Protein AF-A0AAE3ZW79-F1 (afdb_monomer)

pLDDT: mean 84.66, std 15.85, range [23.28, 98.25]

Sequence (707 aa):
MTIGHAGRPALPAGPRRGSASALRWVADNLAVVGPDPGDAIVSIAGLLPTEPGVVTVVGQLAGPDDWAMITEVLPIAVPPGAAARLAVSGAGMSPPHGPPPAALLAQQLDADIYAPNGQLLLVPGGGMFALDGWRWFSPDGMVRQGGRRFPRPHWESEVDTIARHPVSGVRAYAVPAGLWLFSDAPGVPDPSLDDLVLAIPADPDRVTIVLGRPGTPAPGVEAVMSMLEALDPSMVIAPYGDAAAEVMRLATLIAEHWDSPVEVATGLPTLDGEFELVSVAVDPSGESWWTPPVSRLRVAPGVPPAPIGTVGLLADLRPTGTGSHRLNERWVVEATQFGLWVRPPYAGQHVADVRRRPWDPQRLTILVGLPGLPLPDDVLPMLHMLLNRLPPDVRGRVTFVPTELNHLLDTDTEDRPDVVLADQRSTTPRWWRRDDRLFAVLLTVDGPTGMVRTDAGDVAPGELGEIIATHRDPDPRPVLLIASAPVAPDVEQLLADQLQSTVIARRNDGWWASAPHRVGLEPRAAAMLPSGFPFTEEELAAALTPARPATRRQPGRAADHEPLLSLAPAQEAAVVAQRLREGRAGVPTVVVAAEPDWRHPFRLDGRPATALELARTIADHRPGWIADRETVWLEAGELTESSLRLLANYLGTPVGTRARAVPDAPPAAHATGWFAVPPRGADGQDLTGPYGREGYLDQERYDHGEP

Structure (mmCIF, N/CA/C/O backbone):
data_AF-A0AAE3ZW79-F1
#
_entry.id   AF-A0AAE3ZW79-F1
#
loop_
_atom_site.group_PDB
_atom_site.id
_atom_site.type_symbol
_atom_site.label_atom_id
_atom_site.label_alt_id
_atom_site.label_comp_id
_atom_site.label_asym_id
_atom_site.label_entity_id
_atom_site.label_seq_id
_atom_site.pdbx_PDB_ins_code
_atom_site.Cartn_x
_atom_site.Cartn_y
_atom_site.Cartn_z
_atom_site.occupancy
_atom_site.B_iso_or_equiv
_atom_site.auth_seq_id
_atom_site.auth_comp_id
_atom_site.auth_asym_id
_atom_site.auth_atom_id
_atom_site.pdbx_PDB_model_num
ATOM 1 N N . MET A 1 1 ? 10.814 9.552 12.991 1.00 30.75 1 MET A N 1
ATOM 2 C CA . MET A 1 1 ? 10.471 9.147 11.612 1.00 30.75 1 MET A CA 1
ATOM 3 C C . MET A 1 1 ? 9.398 10.099 11.135 1.00 30.75 1 MET A C 1
ATOM 5 O O . MET A 1 1 ? 8.322 10.120 11.712 1.00 30.75 1 MET A O 1
ATOM 9 N N . THR A 1 2 ? 9.754 10.984 10.214 1.00 23.28 2 THR A N 1
ATOM 10 C CA . THR A 1 2 ? 8.928 12.116 9.784 1.00 23.28 2 THR A CA 1
ATOM 11 C C . THR A 1 2 ? 7.919 11.632 8.747 1.00 23.28 2 THR A C 1
ATOM 13 O O . THR A 1 2 ? 8.313 11.082 7.723 1.00 23.28 2 THR A O 1
ATOM 16 N N . ILE A 1 3 ? 6.627 11.802 9.028 1.00 27.11 3 ILE A N 1
ATOM 17 C CA . ILE A 1 3 ? 5.529 11.485 8.109 1.00 27.11 3 ILE A CA 1
ATOM 18 C C . ILE A 1 3 ? 5.464 12.613 7.073 1.00 27.11 3 ILE A C 1
ATOM 20 O O . ILE A 1 3 ? 5.196 13.762 7.418 1.00 27.11 3 ILE A O 1
ATOM 24 N N . GLY A 1 4 ? 5.775 12.301 5.814 1.00 25.52 4 GLY A N 1
ATOM 25 C CA . GLY A 1 4 ? 5.698 13.242 4.700 1.00 25.52 4 GLY A CA 1
ATOM 26 C C . GLY A 1 4 ? 4.260 13.398 4.217 1.00 25.52 4 GLY A C 1
ATOM 27 O O . GLY A 1 4 ? 3.671 12.455 3.696 1.00 25.52 4 GLY A O 1
ATOM 28 N N . HIS A 1 5 ? 3.696 14.594 4.377 1.00 25.80 5 HIS A N 1
ATOM 29 C CA . HIS A 1 5 ? 2.490 14.997 3.663 1.00 25.80 5 HIS A CA 1
ATOM 30 C C . HIS A 1 5 ? 2.756 15.044 2.154 1.00 25.80 5 HIS A C 1
ATOM 32 O O . HIS A 1 5 ? 3.765 15.591 1.707 1.00 25.80 5 HIS A O 1
ATOM 38 N N . ALA A 1 6 ? 1.822 14.491 1.380 1.00 32.91 6 ALA A N 1
ATOM 39 C CA . ALA A 1 6 ? 1.776 14.607 -0.069 1.00 32.91 6 ALA A CA 1
ATOM 40 C C . ALA A 1 6 ? 1.638 16.087 -0.466 1.00 32.91 6 ALA A C 1
ATOM 42 O O . ALA A 1 6 ? 0.562 16.678 -0.381 1.00 32.91 6 ALA A O 1
ATOM 43 N N . GLY A 1 7 ? 2.757 16.699 -0.854 1.00 25.67 7 GLY A N 1
ATOM 44 C CA . GLY A 1 7 ? 2.801 18.050 -1.395 1.00 25.67 7 GLY A CA 1
ATOM 45 C C . GLY A 1 7 ? 2.405 18.065 -2.870 1.00 25.67 7 GLY A C 1
ATOM 46 O O . GLY A 1 7 ? 2.927 17.288 -3.668 1.00 25.67 7 GLY A O 1
ATOM 47 N N . ARG A 1 8 ? 1.516 18.997 -3.236 1.00 25.41 8 ARG A N 1
ATOM 48 C CA . ARG A 1 8 ? 1.382 19.508 -4.612 1.00 25.41 8 ARG A CA 1
ATOM 49 C C . ARG A 1 8 ? 2.781 19.820 -5.187 1.00 25.41 8 ARG A C 1
ATOM 51 O O . ARG A 1 8 ? 3.616 20.346 -4.447 1.00 25.41 8 ARG A O 1
ATOM 58 N N . PRO A 1 9 ? 3.041 19.574 -6.484 1.00 26.58 9 PRO A N 1
ATOM 59 C CA . PRO A 1 9 ? 4.312 19.934 -7.100 1.00 26.58 9 PRO A CA 1
ATOM 60 C C . PRO A 1 9 ? 4.509 21.453 -7.037 1.00 26.58 9 PRO A C 1
ATOM 62 O O . PRO A 1 9 ? 3.684 22.229 -7.521 1.00 26.58 9 PRO A O 1
ATOM 65 N N . ALA A 1 10 ? 5.604 21.874 -6.408 1.00 25.25 10 ALA A N 1
ATOM 66 C CA . ALA A 1 10 ? 6.028 23.263 -6.401 1.00 25.25 10 ALA A CA 1
ATOM 67 C C . ALA A 1 10 ? 6.394 23.693 -7.830 1.00 25.25 10 ALA A C 1
ATOM 69 O O . ALA A 1 10 ? 7.179 23.027 -8.506 1.00 25.25 10 ALA A O 1
ATOM 70 N N . LEU A 1 11 ? 5.845 24.824 -8.278 1.00 25.11 11 LEU A N 1
ATOM 71 C CA . LEU A 1 11 ? 6.313 25.512 -9.482 1.00 25.11 11 LEU A CA 1
ATOM 72 C C . LEU A 1 11 ? 7.828 25.779 -9.364 1.00 25.11 11 LEU A C 1
ATOM 74 O O . LEU A 1 11 ? 8.290 26.168 -8.286 1.00 25.11 11 LEU A O 1
ATOM 78 N N . PRO A 1 12 ? 8.615 25.591 -10.440 1.00 27.45 12 PRO A N 1
ATOM 79 C CA . PRO A 1 12 ? 10.066 25.677 -10.372 1.00 27.45 12 PRO A CA 1
ATOM 80 C C . PRO A 1 12 ? 10.510 27.097 -10.011 1.00 27.45 12 PRO A C 1
ATOM 82 O O . PRO A 1 12 ? 10.346 28.048 -10.778 1.00 27.45 12 PRO A O 1
ATOM 85 N N . ALA A 1 13 ? 11.111 27.230 -8.829 1.00 27.91 13 ALA A N 1
ATOM 86 C CA . ALA A 1 13 ? 11.907 28.391 -8.471 1.00 27.91 13 ALA A CA 1
ATOM 87 C C . ALA A 1 13 ? 13.121 28.470 -9.412 1.00 27.91 13 ALA A C 1
ATOM 89 O O . ALA A 1 13 ? 13.788 27.467 -9.665 1.00 27.91 13 ALA A O 1
ATOM 90 N N . GLY A 1 14 ? 13.390 29.666 -9.943 1.00 30.28 14 GLY A N 1
ATOM 91 C CA . GLY A 1 14 ? 14.456 29.901 -10.918 1.00 30.28 14 GLY A CA 1
ATOM 92 C C . GLY A 1 14 ? 15.840 29.405 -10.460 1.00 30.28 14 GLY A C 1
ATOM 93 O O . GLY A 1 14 ? 16.108 29.324 -9.256 1.00 30.28 14 GLY A O 1
ATOM 94 N N . PRO A 1 15 ? 16.740 29.090 -11.410 1.00 29.02 15 PRO A N 1
ATOM 95 C CA . PRO A 1 15 ? 17.991 28.399 -11.132 1.00 29.02 15 PRO A CA 1
ATOM 96 C C . PRO A 1 15 ? 18.884 29.236 -10.211 1.00 29.02 15 PRO A C 1
ATOM 98 O O . PRO A 1 15 ? 19.445 30.262 -10.605 1.00 29.02 15 PRO A O 1
ATOM 101 N N . ARG A 1 16 ? 19.047 28.777 -8.966 1.00 31.66 16 ARG A N 1
ATOM 102 C CA . ARG A 1 16 ? 20.131 29.230 -8.093 1.00 31.66 16 ARG A CA 1
ATOM 103 C C . ARG A 1 16 ? 21.425 28.597 -8.598 1.00 31.66 16 ARG A C 1
ATOM 105 O O . ARG A 1 16 ? 21.594 27.386 -8.530 1.00 31.66 16 ARG A O 1
ATOM 112 N N . ARG A 1 17 ? 22.333 29.433 -9.108 1.00 39.00 17 ARG A N 1
ATOM 113 C CA . ARG A 1 17 ? 23.712 29.065 -9.459 1.00 39.00 17 ARG A CA 1
ATOM 114 C C . ARG A 1 17 ? 24.443 28.571 -8.204 1.00 39.00 17 ARG A C 1
ATOM 116 O O . ARG A 1 17 ? 24.854 29.386 -7.382 1.00 39.00 17 ARG A O 1
ATOM 123 N N . GLY A 1 18 ? 24.571 27.255 -8.055 1.00 32.09 18 GLY A N 1
ATOM 124 C CA . GLY A 1 18 ? 25.399 26.590 -7.049 1.00 32.09 18 GLY A CA 1
ATOM 125 C C . GLY A 1 18 ? 26.567 25.863 -7.719 1.00 32.09 18 GLY A C 1
ATOM 126 O O . GLY A 1 18 ? 26.361 25.176 -8.708 1.00 32.09 18 GLY A O 1
ATOM 127 N N . SER A 1 19 ? 27.769 26.113 -7.194 1.00 36.66 19 SER A N 1
ATOM 128 C CA . SER A 1 19 ? 29.086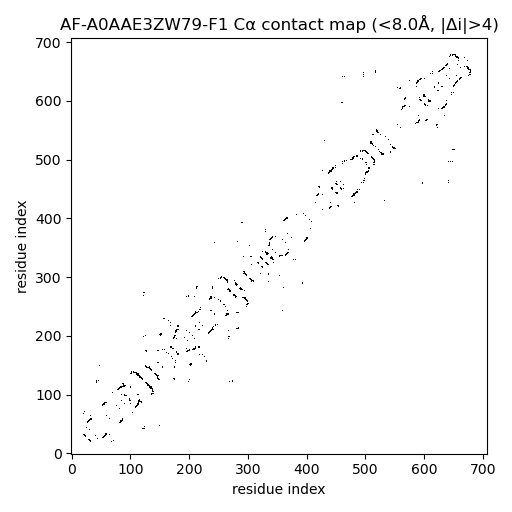 25.476 -7.401 1.00 36.66 19 SER A CA 1
ATOM 129 C C . SER A 1 19 ? 29.222 24.277 -8.361 1.00 36.66 19 SER A C 1
ATOM 131 O O . SER A 1 19 ? 28.568 23.255 -8.188 1.00 36.66 19 SER A O 1
ATOM 133 N N . ALA A 1 20 ? 30.193 24.414 -9.272 1.00 38.50 20 ALA A N 1
ATOM 134 C CA . ALA A 1 20 ? 30.673 23.471 -10.282 1.00 38.50 20 ALA A CA 1
ATOM 135 C C . ALA A 1 20 ? 30.742 21.990 -9.852 1.00 38.50 20 ALA A C 1
ATOM 137 O O . ALA A 1 20 ? 31.403 21.636 -8.873 1.00 38.50 20 ALA A O 1
ATOM 138 N N . SER A 1 21 ? 30.074 21.162 -10.659 1.00 50.69 21 SER A N 1
ATOM 139 C CA . SER A 1 21 ? 30.090 19.701 -10.733 1.00 50.69 21 SER A CA 1
ATOM 140 C C . SER A 1 21 ? 31.525 19.162 -10.727 1.00 50.69 21 SER A C 1
ATOM 142 O O . SER A 1 21 ? 32.328 19.669 -11.490 1.00 50.69 21 SER A O 1
ATOM 144 N N . ALA A 1 22 ? 31.859 18.155 -9.916 1.00 67.69 22 ALA A N 1
ATOM 145 C CA . ALA A 1 22 ? 33.061 17.321 -10.076 1.00 67.69 22 ALA A CA 1
ATOM 146 C C . ALA A 1 22 ? 32.620 15.900 -10.464 1.00 67.69 22 ALA A C 1
ATOM 148 O O . ALA A 1 22 ? 31.519 15.499 -10.082 1.00 67.69 22 ALA A O 1
ATOM 149 N N . LEU A 1 23 ? 33.454 15.122 -11.174 1.00 77.94 23 LEU A N 1
ATOM 150 C CA . LEU A 1 23 ? 33.191 13.686 -11.344 1.00 77.94 23 LEU A CA 1
ATOM 151 C C . LEU A 1 23 ? 33.146 13.014 -9.967 1.00 77.94 23 LEU A C 1
ATOM 153 O O . LEU A 1 23 ? 34.151 12.959 -9.254 1.00 77.94 23 LEU A O 1
ATOM 157 N N . ARG A 1 24 ? 31.976 12.495 -9.598 1.00 87.56 24 ARG A N 1
ATOM 158 C CA . ARG A 1 24 ? 31.771 11.755 -8.353 1.00 87.56 24 ARG A CA 1
ATOM 159 C C . ARG A 1 24 ? 31.920 10.270 -8.641 1.00 87.56 24 ARG A C 1
ATOM 161 O O . ARG A 1 24 ? 31.044 9.667 -9.251 1.00 87.56 24 ARG A O 1
ATOM 168 N N . TRP A 1 25 ? 33.028 9.684 -8.205 1.00 87.75 25 TRP A N 1
ATOM 169 C CA . TRP A 1 25 ? 33.248 8.243 -8.304 1.00 87.75 25 TRP A CA 1
ATOM 170 C C . TRP A 1 25 ? 32.306 7.495 -7.358 1.00 87.75 25 TRP A C 1
ATOM 172 O O . TRP A 1 25 ? 32.259 7.788 -6.163 1.00 87.75 25 TRP A O 1
ATOM 182 N N . VAL A 1 26 ? 31.547 6.550 -7.911 1.00 89.12 26 VAL A N 1
ATOM 183 C CA . VAL A 1 26 ? 30.624 5.667 -7.178 1.00 89.12 26 VAL A CA 1
ATOM 184 C C . VAL A 1 26 ? 31.230 4.265 -7.029 1.00 89.12 26 VAL A C 1
ATOM 186 O O . VAL A 1 26 ? 30.964 3.584 -6.044 1.00 89.12 26 VAL A O 1
ATOM 189 N N . ALA A 1 27 ? 32.098 3.863 -7.964 1.00 86.44 27 ALA A N 1
ATOM 190 C CA . ALA A 1 27 ? 32.933 2.662 -7.896 1.00 86.44 27 ALA A CA 1
ATOM 191 C C . ALA A 1 27 ? 34.258 2.883 -8.652 1.00 86.44 27 ALA A C 1
ATOM 193 O O . ALA A 1 27 ? 34.422 3.911 -9.306 1.00 86.44 27 ALA A O 1
ATOM 194 N N . ASP A 1 28 ? 35.178 1.912 -8.616 1.00 84.44 28 ASP A N 1
ATOM 195 C CA . ASP A 1 28 ? 36.521 2.009 -9.225 1.00 84.44 28 ASP A CA 1
ATOM 196 C C . ASP A 1 28 ? 36.513 2.355 -10.726 1.00 84.44 28 ASP A C 1
ATOM 198 O O . ASP A 1 28 ? 37.458 2.949 -11.240 1.00 84.44 28 ASP A O 1
ATOM 202 N N . ASN A 1 29 ? 35.446 1.996 -11.440 1.00 88.44 29 ASN A N 1
ATOM 203 C CA . ASN A 1 29 ? 35.271 2.245 -12.869 1.00 88.44 29 ASN A CA 1
ATOM 204 C C . ASN A 1 29 ? 33.915 2.887 -13.203 1.00 88.44 29 ASN A C 1
ATOM 206 O O . ASN A 1 29 ? 33.447 2.769 -14.334 1.00 88.44 29 ASN A O 1
ATOM 210 N N . LEU A 1 30 ? 33.276 3.558 -12.240 1.00 90.06 30 LEU A N 1
ATOM 211 C CA . LEU A 1 30 ? 31.986 4.221 -12.432 1.00 90.06 30 LEU A CA 1
ATOM 212 C C . LEU A 1 30 ? 31.982 5.611 -11.794 1.00 90.06 30 LEU A C 1
ATOM 214 O O . LEU A 1 30 ? 32.157 5.746 -10.581 1.00 90.06 30 LEU A O 1
ATOM 218 N N . ALA A 1 31 ? 31.710 6.632 -12.602 1.00 90.44 31 ALA A N 1
ATOM 219 C CA . ALA A 1 31 ? 31.607 8.017 -12.159 1.00 90.44 31 ALA A CA 1
ATOM 220 C C . ALA A 1 31 ? 30.290 8.666 -12.595 1.00 90.44 31 ALA A C 1
ATOM 222 O O . ALA A 1 31 ? 29.743 8.350 -13.652 1.00 90.44 31 ALA A O 1
ATOM 223 N N . VAL A 1 32 ? 29.814 9.614 -11.788 1.00 89.50 32 VAL A N 1
ATOM 224 C CA . VAL A 1 32 ? 28.646 10.450 -12.077 1.00 89.50 32 VAL A CA 1
ATOM 225 C C . VAL A 1 32 ? 29.079 11.880 -12.404 1.00 89.50 32 VAL A C 1
ATOM 227 O O . VAL A 1 32 ? 29.981 12.418 -11.756 1.00 89.50 32 VAL A O 1
ATOM 230 N N . VAL A 1 33 ? 28.443 12.491 -13.408 1.00 87.38 33 VAL A N 1
ATOM 231 C CA . VAL A 1 33 ? 28.701 13.865 -13.874 1.00 87.38 33 VAL A CA 1
ATOM 232 C C . VAL A 1 33 ? 27.421 14.708 -13.924 1.00 87.38 33 VAL A C 1
ATOM 234 O O . VAL A 1 33 ? 26.356 14.214 -14.288 1.00 87.38 33 VAL A O 1
ATOM 237 N N . GLY A 1 34 ? 27.548 16.002 -13.616 1.00 83.81 34 GLY A N 1
ATOM 238 C CA . GLY A 1 34 ? 26.457 16.976 -13.711 1.00 83.81 34 GLY A CA 1
ATOM 239 C C . GLY A 1 34 ? 25.566 17.062 -12.464 1.00 83.81 34 GLY A C 1
ATOM 240 O O . GLY A 1 34 ? 25.913 16.509 -11.417 1.00 83.81 34 GLY A O 1
ATOM 241 N N . PRO A 1 35 ? 24.445 17.807 -12.534 1.00 80.69 35 PRO A N 1
ATOM 242 C CA . PRO A 1 35 ? 23.533 17.965 -11.410 1.00 80.69 35 PRO A CA 1
ATOM 243 C C . PRO A 1 35 ? 22.841 16.644 -11.066 1.00 80.69 35 PRO A C 1
ATOM 245 O O . PRO A 1 35 ? 22.263 15.992 -11.931 1.00 80.69 35 PRO A O 1
ATOM 248 N N . ASP A 1 36 ? 22.846 16.306 -9.779 1.00 81.06 36 ASP A N 1
ATOM 249 C CA . ASP A 1 36 ? 22.151 15.140 -9.232 1.00 81.06 36 ASP A CA 1
ATOM 250 C C . ASP A 1 36 ? 21.280 15.557 -8.032 1.00 81.06 36 ASP A C 1
ATOM 252 O O . ASP A 1 36 ? 21.677 15.402 -6.872 1.00 81.06 36 ASP A O 1
ATOM 256 N N . PRO A 1 37 ? 20.126 16.209 -8.276 1.00 74.94 37 PRO A N 1
ATOM 257 C CA . PRO A 1 37 ? 19.263 16.661 -7.196 1.00 74.94 37 PRO A CA 1
ATOM 258 C C . PRO A 1 37 ? 18.730 15.455 -6.413 1.00 74.94 37 PRO A C 1
ATOM 260 O O . PRO A 1 37 ? 17.939 14.669 -6.925 1.00 74.94 37 PRO A O 1
ATOM 263 N N . GLY A 1 38 ? 19.144 15.340 -5.150 1.00 76.56 38 GLY A N 1
ATOM 264 C CA . GLY A 1 38 ? 18.696 14.268 -4.258 1.00 76.56 38 GLY A CA 1
ATOM 265 C C . GLY A 1 38 ? 19.421 12.929 -4.431 1.00 76.56 38 GLY A C 1
ATOM 266 O O . GLY A 1 38 ? 18.872 11.921 -3.999 1.00 76.56 38 GLY A O 1
ATOM 267 N N . ASP A 1 39 ? 20.623 12.906 -5.025 1.00 83.25 39 ASP A N 1
ATOM 268 C CA . ASP A 1 39 ? 21.445 11.693 -5.219 1.00 83.25 39 ASP A CA 1
ATOM 269 C C . ASP A 1 39 ? 20.737 10.575 -6.034 1.00 83.25 39 ASP A C 1
ATOM 271 O O . ASP A 1 39 ? 21.034 9.384 -5.888 1.00 83.25 39 ASP A O 1
ATOM 275 N N . ALA A 1 40 ? 19.788 10.933 -6.906 1.00 82.25 40 ALA A N 1
ATOM 276 C CA . ALA A 1 40 ? 18.999 9.991 -7.700 1.00 82.25 40 ALA A CA 1
ATOM 277 C C . ALA A 1 40 ? 19.842 9.268 -8.766 1.00 82.25 40 ALA A C 1
ATOM 279 O O . ALA A 1 40 ? 19.752 8.046 -8.913 1.00 82.25 40 ALA A O 1
ATOM 280 N N . ILE A 1 41 ? 20.696 10.003 -9.487 1.00 85.69 41 ILE A N 1
ATOM 281 C CA . ILE A 1 41 ? 21.592 9.448 -10.509 1.00 85.69 41 ILE A CA 1
ATOM 282 C C . ILE A 1 41 ? 22.647 8.570 -9.843 1.00 85.69 41 ILE A C 1
ATOM 284 O O . ILE A 1 41 ? 22.886 7.463 -10.314 1.00 85.69 41 ILE A O 1
ATOM 288 N N . VAL A 1 42 ? 23.242 9.013 -8.731 1.00 88.62 42 VAL A N 1
ATOM 289 C CA . VAL A 1 42 ? 24.197 8.213 -7.947 1.00 88.62 42 VAL A CA 1
ATOM 290 C C . VAL A 1 42 ? 23.566 6.913 -7.452 1.00 88.62 42 VAL A C 1
ATOM 292 O O . VAL A 1 42 ? 24.199 5.862 -7.557 1.00 88.62 42 VAL A O 1
ATOM 295 N N . SER A 1 43 ? 22.322 6.960 -6.970 1.00 86.12 43 SER A N 1
ATOM 296 C CA . SER A 1 43 ? 21.610 5.773 -6.483 1.00 86.12 43 SER A CA 1
ATOM 297 C C . SER A 1 43 ? 21.385 4.746 -7.594 1.00 86.12 43 SER A C 1
ATOM 299 O O . SER A 1 43 ? 21.686 3.569 -7.408 1.00 86.12 43 SER A O 1
ATOM 301 N N . ILE A 1 44 ? 20.928 5.179 -8.776 1.00 84.25 44 ILE A N 1
ATOM 302 C CA . ILE A 1 44 ? 20.738 4.273 -9.921 1.00 84.25 44 ILE A CA 1
ATOM 303 C C . ILE A 1 44 ? 22.084 3.794 -10.475 1.00 84.25 44 ILE A C 1
ATOM 305 O O . ILE A 1 44 ? 22.228 2.618 -10.806 1.00 84.25 44 ILE A O 1
ATOM 309 N N . ALA A 1 45 ? 23.086 4.674 -10.548 1.00 88.94 45 ALA A N 1
ATOM 310 C CA . ALA A 1 45 ? 24.419 4.328 -11.023 1.00 88.94 45 ALA A CA 1
ATOM 311 C C . ALA A 1 45 ? 25.037 3.213 -10.167 1.00 88.94 45 ALA A C 1
ATOM 313 O O . ALA A 1 45 ? 25.594 2.271 -10.721 1.00 88.94 45 ALA A O 1
ATOM 314 N N . GLY A 1 46 ? 24.867 3.251 -8.842 1.00 88.12 46 GLY A N 1
ATOM 315 C CA . GLY A 1 46 ? 25.342 2.199 -7.937 1.00 88.12 46 GLY A CA 1
ATOM 316 C C . GLY A 1 46 ? 24.763 0.801 -8.205 1.00 88.12 46 GLY A C 1
ATOM 317 O O . GLY A 1 46 ? 25.347 -0.183 -7.759 1.00 88.12 46 GLY A O 1
ATOM 318 N N . LEU A 1 47 ? 23.654 0.701 -8.946 1.00 89.06 47 LEU A N 1
ATOM 319 C CA . LEU A 1 47 ? 23.043 -0.565 -9.364 1.00 89.06 47 LEU A CA 1
ATOM 320 C C . LEU A 1 47 ? 23.516 -1.035 -10.747 1.00 89.06 47 LEU A C 1
ATOM 322 O O . LEU A 1 47 ? 23.215 -2.162 -11.140 1.00 89.06 47 LEU A O 1
ATOM 326 N N . LEU A 1 48 ? 24.227 -0.194 -11.507 1.00 90.81 48 LEU A N 1
ATOM 327 C CA . LEU A 1 48 ? 24.709 -0.561 -12.834 1.00 90.81 48 LEU A CA 1
ATOM 328 C C . LEU A 1 48 ? 25.795 -1.641 -12.732 1.00 90.81 48 LEU A C 1
ATOM 330 O O . LEU A 1 48 ? 26.718 -1.526 -11.919 1.00 90.81 48 LEU A O 1
ATOM 334 N N . PRO A 1 49 ? 25.758 -2.661 -13.602 1.00 87.62 49 PRO A N 1
ATOM 335 C CA . PRO A 1 49 ? 26.819 -3.648 -13.655 1.00 87.62 49 PRO A CA 1
ATOM 336 C C . PRO A 1 49 ? 28.115 -3.008 -14.153 1.00 87.62 49 PRO A C 1
ATOM 338 O O . PRO A 1 49 ? 28.136 -2.284 -15.153 1.00 87.62 49 PRO A O 1
ATOM 341 N N . THR A 1 50 ? 29.212 -3.306 -13.462 1.00 85.00 50 THR A N 1
ATOM 342 C CA . THR A 1 50 ? 30.549 -2.858 -13.842 1.00 85.00 50 THR A CA 1
ATOM 343 C C . THR A 1 50 ? 31.208 -3.880 -14.763 1.00 85.00 50 THR A C 1
ATOM 345 O O . THR A 1 50 ? 31.199 -5.085 -14.514 1.00 85.00 50 THR A O 1
ATOM 348 N N . GLU A 1 51 ? 31.802 -3.397 -15.853 1.00 86.56 51 GLU A N 1
ATOM 349 C CA . GLU A 1 51 ? 32.554 -4.233 -16.789 1.00 86.56 51 GLU A CA 1
ATOM 350 C C . GLU A 1 51 ? 34.059 -4.049 -16.562 1.00 86.56 51 GLU A C 1
ATOM 352 O O . GLU A 1 51 ? 34.546 -2.912 -16.584 1.00 86.56 51 GLU A O 1
ATOM 357 N N . PRO A 1 52 ? 34.828 -5.136 -16.363 1.00 83.56 52 PRO A N 1
ATOM 358 C CA . PRO A 1 52 ? 36.275 -5.040 -16.226 1.00 83.56 52 PRO A CA 1
ATOM 359 C C . PRO A 1 52 ? 36.910 -4.338 -17.432 1.00 83.56 52 PRO A C 1
ATOM 361 O O . PRO A 1 52 ? 36.674 -4.718 -18.577 1.00 83.56 52 PRO A O 1
ATOM 364 N N . GLY A 1 53 ? 37.736 -3.322 -17.173 1.00 85.75 53 GLY A N 1
ATOM 365 C CA . GLY A 1 53 ? 38.430 -2.566 -18.222 1.00 85.75 53 GLY A CA 1
ATOM 366 C C . GLY A 1 53 ? 37.577 -1.521 -18.950 1.00 85.75 53 GLY A C 1
ATOM 367 O O . GLY A 1 53 ? 38.087 -0.883 -19.870 1.00 85.75 53 GLY A O 1
ATOM 368 N N . VAL A 1 54 ? 36.320 -1.315 -18.535 1.00 91.56 54 VAL A N 1
ATOM 369 C CA . VAL A 1 54 ? 35.452 -0.253 -19.062 1.00 91.56 54 VAL A CA 1
ATOM 370 C C . VAL A 1 54 ? 35.157 0.765 -17.969 1.00 91.56 54 VAL A C 1
ATOM 372 O O . VAL A 1 54 ? 34.578 0.421 -16.939 1.00 91.56 54 VAL A O 1
ATOM 375 N N . VAL A 1 55 ? 35.512 2.028 -18.204 1.00 91.44 55 VAL A N 1
ATOM 376 C CA . VAL A 1 55 ? 35.114 3.143 -17.329 1.00 91.44 55 VAL A CA 1
ATOM 377 C C . VAL A 1 55 ? 33.754 3.660 -17.774 1.00 91.44 55 VAL A C 1
ATOM 379 O O . VAL A 1 55 ? 33.587 4.078 -18.916 1.00 91.44 55 VAL A O 1
ATOM 382 N N . THR A 1 56 ? 32.771 3.649 -16.885 1.00 93.31 56 THR A N 1
ATOM 383 C CA . THR A 1 56 ? 31.419 4.136 -17.165 1.00 93.31 56 THR A CA 1
ATOM 384 C C . THR A 1 56 ? 31.224 5.514 -16.535 1.00 93.31 56 THR A C 1
ATOM 386 O O . THR A 1 56 ? 31.487 5.714 -15.353 1.00 93.31 56 THR A O 1
ATOM 389 N N . VAL A 1 57 ? 30.766 6.477 -17.329 1.00 91.38 57 VAL A N 1
ATOM 390 C CA . VAL A 1 57 ? 30.426 7.833 -16.885 1.00 91.38 57 VAL A CA 1
ATOM 391 C C . VAL A 1 57 ? 28.947 8.058 -17.144 1.00 91.38 57 VAL A C 1
ATOM 393 O O . VAL A 1 57 ? 28.527 8.036 -18.299 1.00 91.38 57 VAL A O 1
ATOM 396 N N . VAL A 1 58 ? 28.170 8.272 -16.087 1.00 90.75 58 VAL A N 1
ATOM 397 C CA . VAL A 1 58 ? 26.712 8.455 -16.140 1.00 90.75 58 VAL A CA 1
ATOM 398 C C . VAL A 1 58 ? 26.366 9.877 -15.738 1.00 90.75 58 VAL A C 1
ATOM 400 O O . VAL A 1 58 ? 26.912 10.393 -14.769 1.00 90.75 58 VAL A O 1
ATOM 403 N N . GLY A 1 59 ? 25.439 10.525 -16.435 1.00 86.19 59 GLY A N 1
ATOM 404 C CA . GLY A 1 59 ? 24.970 11.820 -15.962 1.00 86.19 59 GLY A CA 1
ATOM 405 C C . GLY A 1 59 ? 24.168 12.630 -16.956 1.00 86.19 59 GLY A C 1
ATOM 406 O O . GLY A 1 59 ? 23.949 12.235 -18.104 1.00 86.19 59 GLY A O 1
ATOM 407 N N . GLN A 1 60 ? 23.760 13.806 -16.494 1.00 81.38 60 GLN A N 1
ATOM 408 C CA . GLN A 1 60 ? 23.089 14.812 -17.300 1.00 81.38 60 GLN A CA 1
ATOM 409 C C . GLN A 1 60 ? 24.005 16.022 -17.432 1.00 81.38 60 GLN A C 1
ATOM 411 O O . GLN A 1 60 ? 24.459 16.566 -16.435 1.00 81.38 60 GLN A O 1
ATOM 416 N N . LEU A 1 61 ? 24.272 16.471 -18.655 1.00 80.81 61 LEU A N 1
ATOM 417 C CA . LEU A 1 61 ? 25.076 17.675 -18.863 1.00 80.81 61 LEU A CA 1
ATOM 418 C C . LEU A 1 61 ? 24.154 18.887 -18.935 1.00 80.81 61 LEU A C 1
ATOM 420 O O . LEU A 1 61 ? 23.212 18.913 -19.729 1.00 80.81 61 LEU A O 1
ATOM 424 N N . ALA A 1 62 ? 24.423 19.884 -18.100 1.00 69.94 62 ALA A N 1
ATOM 425 C CA . ALA A 1 62 ? 23.688 21.138 -18.031 1.00 69.94 62 ALA A CA 1
ATOM 426 C C . ALA A 1 62 ? 24.283 22.213 -18.958 1.00 69.94 62 ALA A C 1
ATOM 428 O O . ALA A 1 62 ? 23.600 23.185 -19.285 1.00 69.94 62 ALA A O 1
ATOM 429 N N . GLY A 1 63 ? 25.534 22.054 -19.407 1.00 75.06 63 GLY A N 1
ATOM 430 C CA . GLY A 1 63 ? 26.178 23.017 -20.298 1.00 75.06 63 GLY A CA 1
ATOM 431 C C . GLY A 1 63 ? 27.566 22.614 -20.815 1.00 75.06 63 GLY A C 1
ATOM 432 O O . GLY A 1 63 ? 28.035 21.504 -20.567 1.00 75.06 63 GLY A O 1
ATOM 433 N N . PRO A 1 64 ? 28.240 23.517 -21.554 1.00 74.94 64 PRO A N 1
ATOM 434 C CA . PRO A 1 64 ? 29.570 23.273 -22.121 1.00 74.94 64 PRO A CA 1
ATOM 435 C C . PRO A 1 64 ? 30.658 23.057 -21.060 1.00 74.94 64 PRO A C 1
ATOM 437 O O . PRO A 1 64 ? 31.628 22.355 -21.333 1.00 74.94 64 PRO A O 1
ATOM 440 N N . ASP A 1 65 ? 30.485 23.602 -19.854 1.00 76.81 65 ASP A N 1
ATOM 441 C CA . ASP A 1 65 ? 31.427 23.419 -18.745 1.00 76.81 65 ASP A CA 1
ATOM 442 C C . ASP A 1 65 ? 31.479 21.953 -18.275 1.00 76.81 65 ASP A C 1
ATOM 444 O O . ASP A 1 65 ? 32.561 21.431 -18.009 1.00 76.81 65 ASP A O 1
ATOM 448 N N . ASP A 1 66 ? 30.339 21.247 -18.259 1.00 77.75 66 ASP A N 1
ATOM 449 C CA . ASP A 1 66 ? 30.307 19.820 -17.905 1.00 77.75 66 ASP A CA 1
ATOM 450 C C . ASP A 1 66 ? 31.014 18.967 -18.976 1.00 77.75 66 ASP A C 1
ATOM 452 O O . ASP A 1 66 ? 31.705 17.997 -18.662 1.00 77.75 66 ASP A O 1
ATOM 456 N N . TRP A 1 67 ? 30.898 19.356 -20.252 1.00 81.88 67 TRP A N 1
ATOM 457 C CA . TRP A 1 67 ? 31.637 18.724 -21.350 1.00 81.88 67 TRP A CA 1
ATOM 458 C C . TRP A 1 67 ? 33.143 18.954 -21.243 1.00 81.88 67 TRP A C 1
ATOM 460 O O . TRP A 1 67 ? 33.911 18.005 -21.404 1.00 81.88 67 TRP A O 1
ATOM 470 N N . ALA A 1 68 ? 33.563 20.189 -20.951 1.00 80.81 68 ALA A N 1
ATOM 471 C CA . ALA A 1 68 ? 34.967 20.520 -20.729 1.00 80.81 68 ALA A CA 1
ATOM 472 C C . ALA A 1 68 ? 35.552 19.675 -19.587 1.00 80.81 68 ALA A C 1
ATOM 474 O O . ALA A 1 68 ? 36.642 19.116 -19.716 1.00 80.81 68 ALA A O 1
ATOM 475 N N . MET A 1 69 ? 34.782 19.479 -18.516 1.00 77.94 69 MET A N 1
ATOM 476 C CA . MET A 1 69 ? 35.191 18.624 -17.410 1.00 77.94 69 MET A CA 1
ATOM 477 C C . MET A 1 69 ? 35.352 17.157 -17.816 1.00 77.94 69 MET A C 1
ATOM 479 O O . MET A 1 69 ? 36.353 16.539 -17.456 1.00 77.94 69 MET A O 1
ATOM 483 N N . ILE A 1 70 ? 34.413 16.587 -18.578 1.00 83.56 70 ILE A N 1
ATOM 484 C CA . ILE A 1 70 ? 34.571 15.218 -19.096 1.00 83.56 70 ILE A CA 1
ATOM 485 C C . ILE A 1 70 ? 35.861 15.120 -19.913 1.00 83.56 70 ILE A C 1
ATOM 487 O O . ILE A 1 70 ? 36.649 14.203 -19.699 1.00 83.56 70 ILE A O 1
ATOM 491 N N . THR A 1 71 ? 36.118 16.079 -20.806 1.00 83.88 71 THR A N 1
ATOM 492 C CA . THR A 1 71 ? 37.330 16.074 -21.640 1.00 83.88 71 THR A CA 1
ATOM 493 C C . THR A 1 71 ? 38.628 16.254 -20.848 1.00 83.88 71 THR A C 1
ATOM 495 O O . THR A 1 71 ? 39.670 15.789 -21.303 1.00 83.88 71 THR A O 1
ATOM 498 N N . GLU A 1 72 ? 38.582 16.906 -19.683 1.00 82.81 72 GLU A N 1
ATOM 499 C CA . GLU A 1 72 ? 39.746 17.132 -18.819 1.00 82.81 72 GLU A CA 1
ATOM 500 C C . GLU A 1 72 ? 40.031 15.936 -17.902 1.00 82.81 72 GLU A C 1
ATOM 502 O O . GLU A 1 72 ? 41.182 15.526 -17.758 1.00 82.81 72 GLU A O 1
ATOM 507 N N . VAL A 1 73 ? 38.993 15.356 -17.291 1.00 80.75 73 VAL A N 1
ATOM 508 C CA . VAL A 1 73 ? 39.158 14.353 -16.228 1.00 80.75 73 VAL A CA 1
ATOM 509 C C . VAL A 1 73 ? 39.139 12.921 -16.763 1.00 80.75 73 VAL A C 1
ATOM 511 O O . VAL A 1 73 ? 39.860 12.068 -16.246 1.00 80.75 73 VAL A O 1
ATOM 514 N N . LEU A 1 74 ? 38.371 12.632 -17.819 1.00 82.06 74 LEU A N 1
ATOM 515 C CA . LEU A 1 74 ? 38.284 11.280 -18.383 1.00 82.06 74 LEU A CA 1
ATOM 516 C C . LEU A 1 74 ? 39.642 10.701 -18.847 1.00 82.06 74 LEU A C 1
ATOM 518 O O . LEU A 1 74 ? 39.869 9.520 -18.580 1.00 82.06 74 LEU A O 1
ATOM 522 N N . PRO A 1 75 ? 40.585 11.482 -19.425 1.00 83.94 75 PRO A N 1
ATOM 523 C CA . PRO A 1 75 ? 41.932 10.996 -19.752 1.00 83.94 75 PRO A CA 1
ATOM 524 C C . PRO A 1 75 ? 42.747 10.476 -18.563 1.00 83.94 75 PRO A C 1
ATOM 526 O O . PRO A 1 75 ? 43.684 9.706 -18.754 1.00 83.94 75 PRO A O 1
ATOM 529 N N . ILE A 1 76 ? 42.422 10.895 -17.336 1.00 81.31 76 ILE A N 1
ATOM 530 C CA . ILE A 1 76 ? 43.106 10.428 -16.121 1.00 81.31 76 ILE A CA 1
ATOM 531 C C . ILE A 1 76 ? 42.631 9.017 -15.754 1.00 81.31 76 ILE A C 1
ATOM 533 O O . ILE A 1 76 ? 43.400 8.220 -15.221 1.00 81.31 76 ILE A O 1
ATOM 537 N N . ALA A 1 77 ? 41.364 8.711 -16.037 1.00 79.44 77 ALA A N 1
ATOM 538 C CA . ALA A 1 77 ? 40.725 7.466 -15.634 1.00 79.44 77 ALA A CA 1
ATOM 539 C C . ALA A 1 77 ? 40.703 6.390 -16.726 1.00 79.44 77 ALA A C 1
ATOM 541 O O . ALA A 1 77 ? 40.645 5.205 -16.406 1.00 79.44 77 ALA A O 1
ATOM 542 N N . VAL A 1 78 ? 40.743 6.784 -18.001 1.00 84.62 78 VAL A N 1
ATOM 543 C CA . VAL A 1 78 ? 40.695 5.873 -19.153 1.00 84.62 78 VAL A CA 1
ATOM 544 C C . VAL A 1 78 ? 42.088 5.795 -19.779 1.00 84.62 78 VAL A C 1
ATOM 546 O O . VAL A 1 78 ? 42.473 6.719 -20.497 1.00 84.62 78 VAL A O 1
ATOM 549 N N . PRO A 1 79 ? 42.873 4.734 -19.517 1.00 80.25 79 PRO A N 1
ATOM 550 C CA . PRO A 1 79 ? 44.181 4.589 -20.144 1.00 80.25 79 PRO A CA 1
ATOM 551 C C . PRO A 1 79 ? 44.048 4.355 -21.664 1.00 80.25 79 PRO A C 1
ATOM 553 O O . PRO A 1 79 ? 43.052 3.772 -22.101 1.00 80.25 79 PRO A O 1
ATOM 556 N N . PRO A 1 80 ? 45.051 4.747 -22.475 1.00 82.19 80 PRO A N 1
ATOM 557 C CA . PRO A 1 80 ? 45.061 4.466 -23.912 1.00 82.19 80 PRO A CA 1
ATOM 558 C C . PRO A 1 80 ? 44.878 2.973 -24.213 1.00 82.19 80 PRO A C 1
ATOM 560 O O . PRO A 1 80 ? 45.467 2.120 -23.542 1.00 82.19 80 PRO A O 1
ATOM 563 N N . GLY A 1 81 ? 44.061 2.653 -25.218 1.00 80.12 81 GLY A N 1
ATOM 564 C CA . GLY A 1 81 ? 43.692 1.285 -25.591 1.00 80.12 81 GLY A CA 1
ATOM 565 C C . GLY A 1 81 ? 42.626 0.626 -24.705 1.00 80.12 81 GLY A C 1
ATOM 566 O O . GLY A 1 81 ? 42.319 -0.548 -24.914 1.00 80.12 81 GLY A O 1
ATOM 567 N N . ALA A 1 82 ? 42.066 1.341 -23.722 1.00 87.38 82 ALA A N 1
ATOM 568 C CA . ALA A 1 82 ? 40.909 0.886 -22.951 1.00 87.38 82 ALA A CA 1
ATOM 569 C C . ALA A 1 82 ? 39.578 1.265 -23.625 1.00 87.38 82 ALA A C 1
ATOM 571 O O . ALA A 1 82 ? 39.542 1.807 -24.732 1.00 87.38 82 ALA A O 1
ATOM 572 N N . ALA A 1 83 ? 38.472 0.980 -22.938 1.00 92.25 83 ALA A N 1
ATOM 573 C CA . ALA A 1 83 ? 37.137 1.379 -23.354 1.00 92.25 83 ALA A CA 1
ATOM 574 C C . ALA A 1 83 ? 36.468 2.259 -22.292 1.00 92.25 83 ALA A C 1
ATOM 576 O O . ALA A 1 83 ? 36.690 2.099 -21.088 1.00 92.25 83 ALA A O 1
ATOM 577 N N . ALA A 1 84 ? 35.596 3.162 -22.728 1.00 93.44 84 ALA A N 1
ATOM 578 C CA . ALA A 1 84 ? 34.735 3.919 -21.838 1.00 93.44 84 ALA A CA 1
ATOM 579 C C . ALA A 1 84 ? 33.296 3.979 -22.347 1.00 93.44 84 ALA A C 1
ATOM 581 O O . ALA A 1 84 ? 33.026 4.079 -23.544 1.00 93.44 84 ALA A O 1
ATOM 582 N N . ARG A 1 85 ? 32.349 3.935 -21.414 1.00 94.75 85 ARG A N 1
ATOM 583 C CA . ARG A 1 85 ? 30.922 4.095 -21.673 1.00 94.75 85 ARG A CA 1
ATOM 584 C C . ARG A 1 85 ? 30.483 5.463 -21.192 1.00 94.75 85 ARG A C 1
ATOM 586 O O . ARG A 1 85 ? 30.352 5.699 -19.997 1.00 94.75 85 ARG A O 1
ATOM 593 N N . LEU A 1 86 ? 30.240 6.355 -22.138 1.00 94.31 86 LEU A N 1
ATOM 594 C CA . LEU A 1 86 ? 29.727 7.689 -21.889 1.00 94.31 86 LEU A CA 1
ATOM 595 C C . LEU A 1 86 ? 28.195 7.655 -21.929 1.00 94.31 86 LEU A C 1
ATOM 597 O O . LEU A 1 86 ? 27.567 7.913 -22.956 1.00 94.31 86 LEU A O 1
ATOM 601 N N . ALA A 1 87 ? 27.598 7.295 -20.798 1.00 94.19 87 ALA A N 1
ATOM 602 C CA . ALA A 1 87 ? 26.163 7.222 -20.561 1.00 94.19 87 ALA A CA 1
ATOM 603 C C . ALA A 1 87 ? 25.575 8.622 -20.300 1.00 94.19 87 ALA A C 1
ATOM 605 O O . ALA A 1 87 ? 25.098 8.946 -19.213 1.00 94.19 87 ALA A O 1
ATOM 606 N N . VAL A 1 88 ? 25.625 9.453 -21.341 1.00 91.94 88 VAL A N 1
ATOM 607 C CA . VAL A 1 88 ? 25.130 10.831 -21.361 1.00 91.94 88 VAL A CA 1
ATOM 608 C C . VAL A 1 88 ? 24.271 11.030 -22.606 1.00 91.94 88 VAL A C 1
ATOM 610 O O . VAL A 1 88 ? 24.745 10.789 -23.718 1.00 91.94 88 VAL A O 1
ATOM 613 N N . SER A 1 89 ? 23.030 11.501 -22.440 1.00 91.50 89 SER A N 1
ATOM 614 C CA . SER A 1 89 ? 22.102 11.750 -23.554 1.00 91.50 89 SER A CA 1
ATOM 615 C C . SER A 1 89 ? 22.743 12.575 -24.674 1.00 91.50 89 SER A C 1
ATOM 617 O O . SER A 1 89 ? 23.332 13.629 -24.442 1.00 91.50 89 SER A O 1
ATOM 619 N N . GLY A 1 90 ? 22.621 12.091 -25.909 1.00 89.25 90 GLY A N 1
ATOM 620 C CA . GLY A 1 90 ? 23.105 12.759 -27.115 1.00 89.25 90 GLY A CA 1
ATOM 621 C C . GLY A 1 90 ? 24.610 12.654 -27.374 1.00 89.25 90 GLY A C 1
ATOM 622 O O . GLY A 1 90 ? 25.056 13.124 -28.418 1.00 89.25 90 GLY A O 1
ATOM 623 N N . ALA A 1 91 ? 25.406 12.019 -26.508 1.00 92.75 91 ALA A N 1
ATOM 624 C CA . ALA A 1 91 ? 26.863 11.960 -26.672 1.00 92.75 91 ALA A CA 1
ATOM 625 C C . ALA A 1 91 ? 27.325 11.272 -27.978 1.00 92.75 91 ALA A C 1
ATOM 627 O O . ALA A 1 91 ? 28.385 11.603 -28.513 1.00 92.75 91 ALA A O 1
ATOM 628 N N . GLY A 1 92 ? 26.526 10.344 -28.516 1.00 93.12 92 GLY A N 1
ATOM 629 C CA . GLY A 1 92 ? 26.744 9.688 -29.809 1.00 93.12 92 GLY A CA 1
ATOM 630 C C . GLY A 1 92 ? 25.967 10.306 -30.982 1.00 93.12 92 GLY A C 1
ATOM 631 O O . GLY A 1 92 ? 26.045 9.792 -32.105 1.00 93.12 92 GLY A O 1
ATOM 632 N N . MET A 1 93 ? 25.205 11.379 -30.748 1.00 92.12 93 MET A N 1
ATOM 633 C CA . MET A 1 93 ? 24.450 12.082 -31.786 1.00 92.12 93 MET A CA 1
ATOM 634 C C . MET A 1 93 ? 25.372 13.025 -32.568 1.00 92.12 93 MET A C 1
ATOM 636 O O . MET A 1 93 ? 26.178 13.751 -31.992 1.00 92.12 93 MET A O 1
ATOM 640 N N . SER A 1 94 ? 25.244 13.028 -33.895 1.00 86.81 94 SER A N 1
ATOM 641 C CA . SER A 1 94 ? 25.955 13.982 -34.749 1.00 86.81 94 SER A CA 1
ATOM 642 C C . SER A 1 94 ? 25.275 15.352 -34.666 1.00 86.81 94 SER A C 1
ATOM 644 O O . SER A 1 94 ? 24.113 15.453 -35.068 1.00 86.81 94 SER A O 1
ATOM 646 N N . PRO A 1 95 ? 25.949 16.408 -34.175 1.00 84.44 95 PRO A N 1
ATOM 647 C CA . PRO A 1 95 ? 25.404 17.756 -34.253 1.00 84.44 95 PRO A CA 1
ATOM 648 C C . PRO A 1 95 ? 25.330 18.223 -35.721 1.00 84.44 95 PRO A C 1
ATOM 650 O O . PRO A 1 95 ? 26.041 17.687 -36.575 1.00 84.44 95 PRO A O 1
ATOM 653 N N . PRO A 1 96 ? 24.532 19.263 -36.043 1.00 82.62 96 PRO A N 1
ATOM 654 C CA . PRO A 1 96 ? 24.407 19.779 -37.413 1.00 82.62 96 PRO A CA 1
ATOM 655 C C . PRO A 1 96 ? 25.742 20.180 -38.060 1.00 82.62 96 PRO A C 1
ATOM 657 O O . PRO A 1 96 ? 25.892 20.129 -39.281 1.00 82.62 96 PRO A O 1
ATOM 660 N N . HIS A 1 97 ? 26.716 20.586 -37.242 1.00 78.38 97 HIS A N 1
ATOM 661 C CA . HIS A 1 97 ? 28.019 21.073 -37.679 1.00 78.38 97 HIS A CA 1
ATOM 662 C C . HIS A 1 97 ? 29.140 20.464 -36.829 1.00 78.38 97 HIS A C 1
ATOM 664 O O . HIS A 1 97 ? 29.706 21.133 -35.969 1.00 78.38 97 HIS A O 1
ATOM 670 N N . GLY A 1 98 ? 29.459 19.189 -37.053 1.00 86.06 98 GLY A N 1
ATOM 671 C CA . GLY A 1 98 ? 30.640 18.561 -36.460 1.00 86.06 98 GLY A CA 1
ATOM 672 C C . GLY A 1 98 ? 30.491 17.061 -36.208 1.00 86.06 98 GLY A C 1
ATOM 673 O O . GLY A 1 98 ? 29.408 16.500 -36.384 1.00 86.06 98 GLY A O 1
ATOM 674 N N . PRO A 1 99 ? 31.584 16.395 -35.807 1.00 89.31 99 PRO A N 1
ATOM 675 C CA . PRO A 1 99 ? 31.522 15.018 -35.340 1.00 89.31 99 PRO A CA 1
ATOM 676 C C . PRO A 1 99 ? 30.786 14.926 -33.987 1.00 89.31 99 PRO A C 1
ATOM 678 O O . PRO A 1 99 ? 30.750 15.906 -33.239 1.00 89.31 99 PRO A O 1
ATOM 681 N N . PRO A 1 100 ? 30.209 13.759 -33.645 1.00 91.81 100 PRO A N 1
ATOM 682 C CA . PRO A 1 100 ? 29.668 13.509 -32.310 1.00 91.81 100 PRO A CA 1
ATOM 683 C C . PRO A 1 100 ? 30.717 13.745 -31.210 1.00 91.81 100 PRO A C 1
ATOM 685 O O . PRO A 1 100 ? 31.883 13.391 -31.418 1.00 91.81 100 PRO A O 1
ATOM 688 N N . PRO A 1 101 ? 30.333 14.249 -30.023 1.00 91.06 101 PRO A N 1
ATOM 689 C CA . PRO A 1 101 ? 31.253 14.414 -28.895 1.00 91.06 101 PRO A CA 1
ATOM 690 C C . PRO A 1 101 ? 32.030 13.138 -28.539 1.00 91.06 101 PRO A C 1
ATOM 692 O O . PRO A 1 101 ? 33.239 13.184 -28.326 1.00 91.06 101 PRO A O 1
ATOM 695 N N . ALA A 1 102 ? 31.365 11.978 -28.559 1.00 93.62 102 ALA A N 1
ATOM 696 C CA . ALA A 1 102 ? 32.007 10.690 -28.304 1.00 93.62 102 ALA A CA 1
ATOM 697 C C . ALA A 1 102 ? 33.081 10.322 -29.344 1.00 93.62 102 ALA A C 1
ATOM 699 O O . ALA A 1 102 ? 34.074 9.694 -28.992 1.00 93.62 102 ALA A O 1
ATOM 700 N N . ALA A 1 103 ? 32.924 10.743 -30.604 1.00 94.94 103 ALA A N 1
ATOM 701 C CA . ALA A 1 103 ? 33.920 10.500 -31.647 1.00 94.94 103 ALA A CA 1
ATOM 702 C C . ALA A 1 103 ? 35.198 11.322 -31.417 1.00 94.94 103 ALA A C 1
ATOM 704 O O . ALA A 1 103 ? 36.301 10.819 -31.616 1.00 94.94 103 ALA A O 1
ATOM 705 N N . LEU A 1 104 ? 35.051 12.573 -30.965 1.00 92.88 104 LEU A N 1
ATOM 706 C CA . LEU A 1 104 ? 36.185 13.422 -30.589 1.00 92.88 104 LEU A CA 1
ATOM 707 C C . LEU A 1 104 ? 36.925 12.850 -29.377 1.00 92.88 104 LEU A C 1
ATOM 709 O O . LEU A 1 104 ? 38.152 12.782 -29.384 1.00 92.88 104 LEU A O 1
ATOM 713 N N . LEU A 1 105 ? 36.179 12.390 -28.369 1.00 92.50 105 LEU A N 1
ATOM 714 C CA . LEU A 1 105 ? 36.751 11.752 -27.184 1.00 92.50 105 LEU A CA 1
ATOM 715 C C . LEU A 1 105 ? 37.485 10.452 -27.522 1.00 92.50 105 LEU A C 1
ATOM 717 O O . LEU A 1 105 ? 38.573 10.241 -27.000 1.00 92.50 105 LEU A O 1
ATOM 721 N N . ALA A 1 106 ? 36.946 9.617 -28.416 1.00 94.62 106 ALA A N 1
ATOM 722 C CA . ALA A 1 106 ? 37.609 8.381 -28.838 1.00 94.62 106 ALA A CA 1
ATOM 723 C C . ALA A 1 106 ? 38.986 8.651 -29.463 1.00 94.62 106 ALA A C 1
ATOM 725 O O . ALA A 1 106 ? 39.970 7.999 -29.120 1.00 94.62 106 ALA A O 1
ATOM 726 N N . GLN A 1 107 ? 39.073 9.669 -30.324 1.00 93.81 107 GLN A N 1
ATOM 727 C CA . GLN A 1 107 ? 40.333 10.097 -30.939 1.00 93.81 107 GLN A CA 1
ATOM 728 C C . GLN A 1 107 ? 41.302 10.706 -29.921 1.00 93.81 107 GLN A C 1
ATOM 730 O O . GLN A 1 107 ? 42.499 10.441 -29.975 1.00 93.81 107 GLN A O 1
ATOM 735 N N . GLN A 1 108 ? 40.804 11.530 -28.996 1.00 92.25 108 GLN A N 1
ATOM 736 C CA . GLN A 1 108 ? 41.635 12.200 -27.994 1.00 92.25 108 GLN A CA 1
ATOM 737 C C . GLN A 1 108 ? 42.213 11.223 -26.962 1.00 92.25 108 GLN A C 1
ATOM 739 O O . GLN A 1 108 ? 43.353 11.391 -26.532 1.00 92.25 108 GLN A O 1
ATOM 744 N N . LEU A 1 109 ? 41.420 10.237 -26.543 1.00 90.56 109 LEU A N 1
ATOM 745 C CA . LEU A 1 109 ? 41.793 9.254 -25.526 1.00 90.56 109 LEU A CA 1
ATOM 746 C C . LEU A 1 109 ? 42.565 8.062 -26.097 1.00 90.56 109 LEU A C 1
ATOM 748 O O . LEU A 1 109 ? 43.111 7.281 -25.321 1.00 90.56 109 LEU A O 1
ATOM 752 N N . ASP A 1 110 ? 42.588 7.912 -27.426 1.00 93.81 110 ASP A N 1
ATOM 753 C CA . ASP A 1 110 ? 43.035 6.688 -28.098 1.00 93.81 110 ASP A CA 1
ATOM 754 C C . ASP A 1 110 ? 42.353 5.443 -27.489 1.00 93.81 110 ASP A C 1
ATOM 756 O O . ASP A 1 110 ? 42.987 4.441 -27.155 1.00 93.81 110 ASP A O 1
ATOM 760 N N . ALA A 1 111 ? 41.039 5.556 -27.262 1.00 93.94 111 ALA A N 1
ATOM 761 C CA . ALA A 1 111 ? 40.201 4.571 -26.584 1.00 93.94 111 ALA A CA 1
ATOM 762 C C . ALA A 1 111 ? 38.843 4.385 -27.281 1.00 93.94 111 ALA A C 1
ATOM 764 O O . ALA A 1 111 ? 38.323 5.287 -27.941 1.00 93.94 111 ALA A O 1
ATOM 765 N N . ASP A 1 112 ? 38.237 3.216 -27.089 1.00 95.56 112 ASP A N 1
ATOM 766 C CA . ASP A 1 112 ? 36.897 2.915 -27.589 1.00 95.56 112 ASP A CA 1
ATOM 767 C C . ASP A 1 112 ? 35.823 3.602 -26.735 1.00 95.56 112 ASP A C 1
ATOM 769 O O . ASP A 1 112 ? 35.759 3.383 -25.525 1.00 95.56 112 ASP A O 1
ATOM 773 N N . ILE A 1 113 ? 34.938 4.395 -27.347 1.00 96.00 113 ILE A N 1
ATOM 774 C CA . ILE A 1 113 ? 33.864 5.106 -26.635 1.00 96.00 113 ILE A CA 1
ATOM 775 C C . ILE A 1 113 ? 32.488 4.588 -27.047 1.00 96.00 113 ILE A C 1
ATOM 777 O O . ILE A 1 113 ? 32.097 4.657 -28.213 1.00 96.00 113 ILE A O 1
ATOM 781 N N . TYR A 1 114 ? 31.716 4.134 -26.063 1.00 95.94 114 TYR A N 1
ATOM 782 C CA . TYR A 1 114 ? 30.314 3.750 -26.207 1.00 95.94 114 TYR A CA 1
ATOM 783 C C . TYR A 1 114 ? 29.421 4.893 -25.741 1.00 95.94 114 TYR A C 1
ATOM 785 O O . TYR A 1 114 ? 29.506 5.304 -24.587 1.00 95.94 114 TYR A O 1
ATOM 793 N N . ALA A 1 115 ? 28.547 5.392 -26.608 1.00 96.38 115 ALA A N 1
ATOM 794 C CA . ALA A 1 115 ? 27.683 6.524 -26.287 1.00 96.38 115 ALA A CA 1
ATOM 795 C C . ALA A 1 115 ? 26.281 6.372 -26.896 1.00 96.38 115 ALA A C 1
ATOM 797 O O . ALA A 1 115 ? 26.148 5.817 -27.992 1.00 96.38 115 ALA A O 1
ATOM 798 N N . PRO A 1 116 ? 25.226 6.868 -26.226 1.00 96.56 116 PRO A N 1
ATOM 799 C CA . PRO A 1 116 ? 23.872 6.807 -26.749 1.00 96.56 116 PRO A CA 1
ATOM 800 C C . PRO A 1 116 ? 23.705 7.773 -27.925 1.00 96.56 116 PRO A C 1
ATOM 802 O O . PRO A 1 116 ? 24.112 8.939 -27.889 1.00 96.56 116 PRO A O 1
ATOM 805 N N . ASN A 1 117 ? 23.084 7.277 -28.986 1.00 94.25 117 ASN A N 1
ATOM 806 C CA . ASN A 1 117 ? 22.521 8.084 -30.050 1.00 94.25 117 ASN A CA 1
ATOM 807 C C . ASN A 1 117 ? 21.118 8.500 -29.594 1.00 94.25 117 ASN A C 1
ATOM 809 O O . ASN A 1 117 ? 20.266 7.642 -29.383 1.00 94.25 117 ASN A O 1
ATOM 813 N N . GLY A 1 118 ? 20.895 9.796 -29.380 1.00 90.94 118 GLY A N 1
ATOM 814 C CA . GLY A 1 118 ? 19.618 10.273 -28.847 1.00 90.94 118 GLY A CA 1
ATOM 815 C C . GLY A 1 118 ? 19.545 10.296 -27.325 1.00 90.94 118 GLY A C 1
ATOM 816 O O . GLY A 1 118 ? 20.556 10.361 -26.621 1.00 90.94 118 GLY A O 1
ATOM 817 N N . GLN A 1 119 ? 18.315 10.300 -26.825 1.00 92.62 119 GLN A N 1
ATOM 818 C CA . GLN A 1 119 ? 18.028 10.345 -25.398 1.00 92.62 119 GLN A CA 1
ATOM 819 C C . GLN A 1 119 ? 18.413 9.021 -24.721 1.00 92.62 119 GLN A C 1
ATOM 821 O O . GLN A 1 119 ? 18.100 7.939 -25.223 1.00 92.62 119 GLN A O 1
ATOM 826 N N . LEU A 1 120 ? 19.061 9.126 -23.562 1.00 94.25 120 LEU A N 1
ATOM 827 C CA . LEU A 1 120 ? 19.333 8.019 -22.655 1.00 94.25 120 LEU A CA 1
ATOM 828 C C . LEU A 1 120 ? 18.337 8.044 -21.495 1.00 94.25 120 LEU A C 1
ATOM 830 O O . LEU A 1 120 ? 18.082 9.101 -20.913 1.00 94.25 120 LEU A O 1
ATOM 834 N N . LEU A 1 121 ? 17.812 6.873 -21.152 1.00 93.94 121 LEU A N 1
ATOM 835 C CA . LEU A 1 121 ? 17.011 6.636 -19.960 1.00 93.94 121 LEU A CA 1
ATOM 836 C C . LEU A 1 121 ? 17.802 5.754 -18.995 1.00 93.94 121 LEU A C 1
ATOM 838 O O . LEU A 1 121 ? 18.361 4.730 -19.399 1.00 93.94 121 LEU A O 1
ATOM 842 N N . LEU A 1 122 ? 17.829 6.156 -17.727 1.00 92.19 122 LEU A N 1
ATOM 843 C CA . LEU A 1 122 ? 18.261 5.304 -16.627 1.00 92.19 122 LEU A CA 1
ATOM 844 C C . LEU A 1 122 ? 17.031 4.565 -16.109 1.00 92.19 122 LEU A C 1
ATOM 846 O O . LEU A 1 122 ? 16.028 5.189 -15.770 1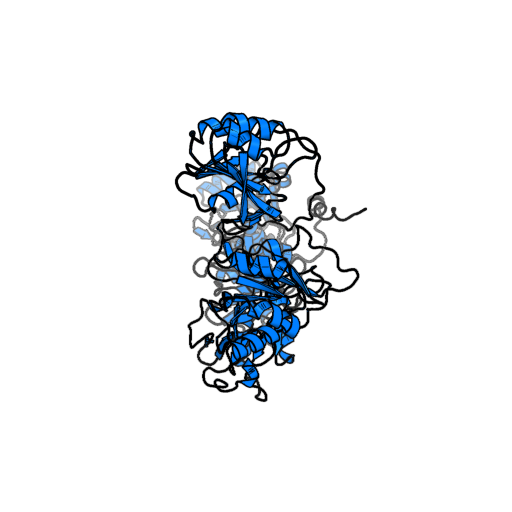.00 92.19 122 LEU A O 1
ATOM 850 N N . VAL A 1 123 ? 17.099 3.241 -16.101 1.00 92.31 123 VAL A N 1
ATOM 851 C CA . VAL A 1 123 ? 15.967 2.369 -15.792 1.00 92.31 123 VAL A CA 1
ATOM 852 C C . VAL A 1 123 ? 16.153 1.832 -14.373 1.00 92.31 123 VAL A C 1
ATOM 854 O O . VAL A 1 123 ? 17.265 1.399 -14.039 1.00 92.31 123 VAL A O 1
ATOM 857 N N . PRO A 1 124 ? 15.101 1.838 -13.532 1.00 87.56 124 PRO A N 1
ATOM 858 C CA . PRO A 1 124 ? 15.139 1.194 -12.223 1.00 87.56 124 PRO A CA 1
ATOM 859 C C . PRO A 1 124 ? 15.717 -0.226 -12.302 1.00 87.56 124 PRO A C 1
ATOM 861 O O . PRO A 1 124 ? 15.474 -0.949 -13.265 1.00 87.56 124 PRO A O 1
ATOM 864 N N . GLY A 1 125 ? 16.508 -0.622 -11.302 1.00 85.75 125 GLY A N 1
ATOM 865 C CA . GLY A 1 125 ? 17.147 -1.945 -11.268 1.00 85.75 125 GLY A CA 1
ATOM 866 C C . GLY A 1 125 ? 18.490 -2.041 -11.997 1.00 85.75 125 GLY A C 1
ATOM 867 O O . GLY A 1 125 ? 18.981 -3.146 -12.204 1.00 85.75 125 GLY A O 1
ATOM 868 N N . GLY A 1 126 ? 19.100 -0.910 -12.372 1.00 88.12 126 GLY A N 1
ATOM 869 C CA . GLY A 1 126 ? 20.460 -0.893 -12.924 1.00 88.12 126 GLY A CA 1
ATOM 870 C C . GLY A 1 126 ? 20.528 -1.138 -14.434 1.00 88.12 126 GLY A C 1
ATOM 871 O O . GLY A 1 126 ? 21.502 -1.710 -14.925 1.00 88.12 126 GLY A O 1
ATOM 872 N N . GLY A 1 127 ? 19.510 -0.699 -15.179 1.00 92.94 127 GLY A N 1
ATOM 873 C CA . GLY A 1 127 ? 19.490 -0.745 -16.642 1.00 92.94 127 GLY A CA 1
ATOM 874 C C . GLY A 1 127 ? 19.680 0.629 -17.287 1.00 92.94 127 GLY A C 1
ATOM 875 O O . GLY A 1 127 ? 19.395 1.668 -16.694 1.00 92.94 127 GLY A O 1
ATOM 876 N N . MET A 1 128 ? 20.117 0.644 -18.545 1.00 95.12 128 MET A N 1
ATOM 877 C CA . MET A 1 128 ? 20.128 1.840 -19.387 1.00 95.12 128 MET A CA 1
ATOM 878 C C . MET A 1 128 ? 19.490 1.562 -20.744 1.00 95.12 128 MET A C 1
ATOM 880 O O . MET A 1 128 ? 19.709 0.505 -21.340 1.00 95.12 128 MET A O 1
ATOM 884 N N . PHE A 1 129 ? 18.748 2.536 -21.266 1.00 96.19 129 PHE A N 1
ATOM 885 C CA . PHE A 1 129 ? 18.062 2.426 -22.549 1.00 96.19 129 PHE A CA 1
ATOM 886 C C . PHE A 1 129 ? 18.289 3.665 -23.415 1.00 96.19 129 PHE A C 1
ATOM 888 O O . PHE A 1 129 ? 17.917 4.775 -23.041 1.00 96.19 129 PHE A O 1
ATOM 895 N N . ALA A 1 130 ? 18.906 3.476 -24.580 1.00 95.81 130 ALA A N 1
ATOM 896 C CA . ALA A 1 130 ? 19.130 4.526 -25.566 1.00 95.81 130 ALA A CA 1
ATOM 897 C C . ALA A 1 130 ? 18.038 4.470 -26.641 1.00 95.81 130 ALA A C 1
ATOM 899 O O . ALA A 1 130 ? 17.936 3.485 -27.381 1.00 95.81 130 ALA A O 1
ATOM 900 N N . LEU A 1 131 ? 17.237 5.533 -26.749 1.00 92.88 131 LEU A N 1
ATOM 901 C CA . LEU A 1 131 ? 16.063 5.564 -27.627 1.00 92.88 131 LEU A CA 1
ATOM 902 C C . LEU A 1 131 ? 16.391 5.399 -29.110 1.00 92.88 131 LEU A C 1
ATOM 904 O O . LEU A 1 131 ? 15.606 4.780 -29.820 1.00 92.88 131 LEU A O 1
ATOM 908 N N . ASP A 1 132 ? 17.545 5.871 -29.579 1.00 92.69 132 ASP A N 1
ATOM 909 C CA . ASP A 1 132 ? 17.992 5.652 -30.962 1.00 92.69 132 ASP A CA 1
ATOM 910 C C . ASP A 1 132 ? 19.213 4.725 -31.035 1.00 92.69 132 ASP A C 1
ATOM 912 O O . ASP A 1 132 ? 19.963 4.741 -32.018 1.00 92.69 132 ASP A O 1
ATOM 916 N N . GLY A 1 133 ? 19.393 3.904 -29.997 1.00 94.69 133 GLY A N 1
ATOM 917 C CA . GLY A 1 133 ? 20.467 2.927 -29.874 1.00 94.69 133 GLY A CA 1
ATOM 918 C C . GLY A 1 133 ? 21.787 3.503 -29.365 1.00 94.69 133 GLY A C 1
ATOM 919 O O . GLY A 1 133 ? 21.994 4.707 -29.242 1.00 94.69 133 GLY A O 1
ATOM 920 N N . TRP A 1 134 ? 22.709 2.608 -29.056 1.00 96.12 134 TRP A N 1
ATOM 921 C CA . TRP A 1 134 ? 24.085 2.911 -28.701 1.00 96.12 134 TRP A CA 1
ATOM 922 C C . TRP A 1 134 ? 24.950 2.972 -29.956 1.00 96.12 134 TRP A C 1
ATOM 924 O O . TRP A 1 134 ? 24.676 2.322 -30.963 1.00 96.12 134 TRP A O 1
ATOM 934 N N . ARG A 1 135 ? 26.042 3.726 -29.890 1.00 96.62 135 ARG A N 1
ATOM 935 C CA . ARG A 1 135 ? 27.089 3.747 -30.909 1.00 96.62 135 ARG A CA 1
ATOM 936 C C . ARG A 1 135 ? 28.438 3.544 -30.255 1.00 96.62 135 ARG A C 1
ATOM 938 O O . ARG A 1 135 ? 28.704 4.086 -29.186 1.00 96.62 135 ARG A O 1
ATOM 945 N N . TRP A 1 136 ? 29.274 2.771 -30.924 1.00 96.19 136 TRP A N 1
ATOM 946 C CA . TRP A 1 136 ? 30.667 2.570 -30.573 1.00 96.19 136 TRP A CA 1
ATOM 947 C C . TRP A 1 136 ? 31.524 3.362 -31.556 1.00 96.19 136 TRP A C 1
ATOM 949 O O . TRP A 1 136 ? 31.438 3.148 -32.766 1.00 96.19 136 TRP A O 1
ATOM 959 N N . PHE A 1 137 ? 32.312 4.285 -31.018 1.00 96.81 137 PHE A N 1
ATOM 960 C CA . PHE A 1 137 ? 33.308 5.086 -31.713 1.00 96.81 137 PHE A CA 1
ATOM 961 C C . PHE A 1 137 ? 34.701 4.563 -31.377 1.00 96.81 137 PHE A C 1
ATOM 963 O O . PHE A 1 137 ? 35.067 4.534 -30.203 1.00 96.81 137 PHE A O 1
ATOM 970 N N . SER A 1 138 ? 35.461 4.156 -32.386 1.00 95.88 138 SER A N 1
ATOM 971 C CA . SER A 1 138 ? 36.861 3.763 -32.217 1.00 95.88 138 SER A CA 1
ATOM 972 C C . SER A 1 138 ? 37.814 4.926 -32.529 1.00 95.88 138 SER A C 1
ATOM 974 O O . SER A 1 138 ? 37.435 5.862 -33.248 1.00 95.88 138 SER A O 1
ATOM 976 N N . PRO A 1 139 ? 39.065 4.885 -32.031 1.00 94.38 139 PRO A N 1
ATOM 977 C CA . PRO A 1 139 ? 40.054 5.950 -32.247 1.00 94.38 139 PRO A CA 1
ATOM 978 C C . PRO A 1 139 ? 40.388 6.217 -33.718 1.00 94.38 139 PRO A C 1
ATOM 980 O O . PRO A 1 139 ? 40.695 7.342 -34.102 1.00 94.38 139 PRO A O 1
ATOM 983 N N . ASP A 1 140 ? 40.280 5.194 -34.567 1.00 94.38 140 ASP A N 1
ATOM 984 C CA . ASP A 1 140 ? 40.495 5.280 -36.017 1.00 94.38 140 ASP A CA 1
ATOM 985 C C . ASP A 1 140 ? 39.317 5.917 -36.783 1.00 94.38 140 ASP A C 1
ATOM 987 O O . ASP A 1 140 ? 39.365 6.063 -38.007 1.00 94.38 140 ASP A O 1
ATOM 991 N N . GLY A 1 141 ? 38.261 6.321 -36.071 1.00 92.38 141 GLY A N 1
ATOM 992 C CA . GLY A 1 141 ? 37.086 6.979 -36.627 1.00 92.38 141 GLY A CA 1
ATOM 993 C C . GLY A 1 141 ? 36.013 6.028 -37.158 1.00 92.38 141 GLY A C 1
ATOM 994 O O . GLY A 1 141 ? 35.026 6.513 -37.721 1.00 92.38 141 GLY A O 1
ATOM 995 N N . MET A 1 142 ? 36.146 4.705 -36.989 1.00 94.69 142 MET A N 1
ATOM 996 C CA . MET A 1 142 ? 35.039 3.799 -37.304 1.00 94.69 142 MET A CA 1
ATOM 997 C C . MET A 1 142 ? 33.885 3.970 -36.306 1.00 94.69 142 MET A C 1
ATOM 999 O O . MET A 1 142 ? 34.073 4.201 -35.111 1.00 94.69 142 MET A O 1
ATOM 1003 N N . VAL A 1 143 ? 32.657 3.829 -36.812 1.00 95.25 143 VAL A N 1
ATOM 1004 C CA . VAL A 1 143 ? 31.435 3.880 -36.002 1.00 95.25 143 VAL A CA 1
ATOM 1005 C C . VAL A 1 143 ? 30.653 2.592 -36.195 1.00 95.25 143 VAL A C 1
ATOM 1007 O O . VAL A 1 143 ? 30.260 2.254 -37.313 1.00 95.25 143 VAL A O 1
ATOM 1010 N N . ARG A 1 144 ? 30.390 1.879 -35.100 1.00 95.25 144 ARG A N 1
ATOM 1011 C CA . ARG A 1 144 ? 29.570 0.664 -35.087 1.00 95.25 144 ARG A CA 1
ATOM 1012 C C . ARG A 1 144 ? 28.264 0.938 -34.356 1.00 95.25 144 ARG A C 1
ATOM 1014 O O . ARG A 1 144 ? 28.265 1.503 -33.265 1.00 95.25 144 ARG A O 1
ATOM 1021 N N . GLN A 1 145 ? 27.147 0.525 -34.952 1.00 93.69 145 GLN A N 1
ATOM 1022 C CA . GLN A 1 145 ? 25.862 0.562 -34.257 1.00 93.69 145 GLN A CA 1
ATOM 1023 C C . GLN A 1 145 ? 25.848 -0.519 -33.175 1.00 93.69 145 GLN A C 1
ATOM 1025 O O . GLN A 1 145 ? 26.243 -1.663 -33.415 1.00 93.69 145 GLN A O 1
ATOM 1030 N N . GLY A 1 146 ? 25.431 -0.120 -31.984 1.00 91.88 146 GLY A N 1
ATOM 1031 C CA . GLY A 1 146 ? 25.174 -0.990 -30.855 1.00 91.88 146 GLY A CA 1
ATOM 1032 C C . GLY A 1 146 ? 23.687 -1.282 -30.704 1.00 91.88 146 GLY A C 1
ATOM 1033 O O . GLY A 1 146 ? 22.856 -0.903 -31.529 1.00 91.88 146 GLY A O 1
ATOM 1034 N N . GLY A 1 147 ? 23.388 -1.983 -29.618 1.00 93.44 147 GLY A N 1
ATOM 1035 C CA . GLY A 1 147 ? 22.034 -2.270 -29.180 1.00 93.44 147 GLY A CA 1
ATOM 1036 C C . GLY A 1 147 ? 21.280 -1.057 -28.641 1.00 93.44 147 GLY A C 1
ATOM 1037 O O . GLY A 1 147 ? 21.789 0.056 -28.700 1.00 93.44 147 GLY A O 1
ATOM 1038 N N . ARG A 1 148 ? 20.096 -1.250 -28.059 1.00 95.81 148 ARG A N 1
ATOM 1039 C CA . ARG A 1 148 ? 19.366 -0.201 -27.315 1.00 95.81 148 ARG A CA 1
ATOM 1040 C C . ARG A 1 148 ? 19.563 -0.300 -25.809 1.00 95.81 148 ARG A C 1
ATOM 1042 O O . ARG A 1 148 ? 19.550 0.730 -25.137 1.00 95.81 148 ARG A O 1
ATOM 1049 N N . ARG A 1 149 ? 19.759 -1.507 -25.277 1.00 95.88 149 ARG A N 1
ATOM 1050 C CA . ARG A 1 149 ? 19.809 -1.760 -23.832 1.00 95.88 149 ARG A CA 1
ATOM 1051 C C . ARG A 1 149 ? 21.230 -2.004 -23.354 1.00 95.88 149 ARG A C 1
ATOM 1053 O O . ARG A 1 149 ? 22.076 -2.529 -24.080 1.00 95.88 149 ARG A O 1
ATOM 1060 N N . PHE A 1 150 ? 21.467 -1.631 -22.106 1.00 93.00 150 PHE A N 1
ATOM 1061 C CA . PHE A 1 150 ? 22.646 -2.024 -21.359 1.00 93.00 150 PHE A CA 1
ATOM 1062 C C . PHE A 1 150 ? 22.259 -2.451 -19.931 1.00 93.00 150 PHE A C 1
ATOM 1064 O O . PHE A 1 150 ? 21.638 -1.649 -19.232 1.00 93.00 150 PHE A O 1
ATOM 1071 N N . PRO A 1 151 ? 22.655 -3.654 -19.479 1.00 92.62 151 PRO A N 1
ATOM 1072 C CA . PRO A 1 151 ? 23.200 -4.750 -20.285 1.00 92.62 151 PRO A CA 1
ATOM 1073 C C . PRO A 1 151 ? 22.286 -5.137 -21.444 1.00 92.62 151 PRO A C 1
ATOM 1075 O O . PRO A 1 151 ? 21.081 -4.900 -21.408 1.00 92.62 151 PRO A O 1
ATOM 1078 N N . ARG A 1 152 ? 22.874 -5.711 -22.494 1.00 93.50 152 ARG A N 1
ATOM 1079 C CA . ARG A 1 152 ? 22.109 -6.149 -23.658 1.00 93.50 152 ARG A CA 1
ATOM 1080 C C . ARG A 1 152 ? 21.481 -7.520 -23.371 1.00 93.50 152 ARG A C 1
ATOM 1082 O O . ARG A 1 152 ? 22.239 -8.479 -23.221 1.00 93.50 152 AR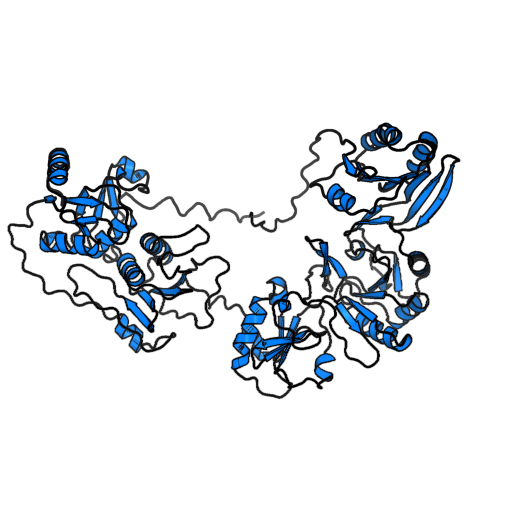G A O 1
ATOM 1089 N N . PRO A 1 153 ? 20.144 -7.644 -23.333 1.00 94.25 153 PRO A N 1
ATOM 1090 C CA . PRO A 1 153 ? 19.494 -8.938 -23.201 1.00 94.25 153 PRO A CA 1
ATOM 1091 C C . PRO A 1 153 ? 19.584 -9.727 -24.512 1.00 94.25 153 PRO A C 1
ATOM 1093 O O . PRO A 1 153 ? 19.704 -9.150 -25.600 1.00 94.25 153 PRO A O 1
ATOM 1096 N N . HIS A 1 154 ? 19.507 -11.054 -24.419 1.00 93.69 154 HIS A N 1
ATOM 1097 C CA . HIS A 1 154 ? 19.672 -11.935 -25.577 1.00 93.69 154 HIS A CA 1
ATOM 1098 C C . HIS A 1 154 ? 18.545 -11.776 -26.615 1.00 93.69 154 HIS A C 1
ATOM 1100 O O . HIS A 1 154 ? 18.799 -11.934 -27.803 1.00 93.69 154 HIS A O 1
ATOM 1106 N N . TRP A 1 155 ? 17.344 -11.392 -26.170 1.00 94.81 155 TRP A N 1
ATOM 1107 C CA . TRP A 1 155 ? 16.139 -11.207 -26.989 1.00 94.81 155 TRP A CA 1
ATOM 1108 C C . TRP A 1 155 ? 16.057 -9.852 -27.717 1.00 94.81 155 TRP A C 1
ATOM 1110 O O . TRP A 1 155 ? 15.092 -9.570 -28.431 1.00 94.81 155 TRP A O 1
ATOM 1120 N N . GLU A 1 156 ? 17.028 -8.953 -27.513 1.00 95.00 156 GLU A N 1
ATOM 1121 C CA . GLU A 1 156 ? 16.944 -7.576 -28.012 1.00 95.00 156 GLU A CA 1
ATOM 1122 C C . GLU A 1 156 ? 16.800 -7.483 -29.539 1.00 95.00 156 GLU A C 1
ATOM 1124 O O . GLU A 1 156 ? 16.046 -6.647 -30.040 1.00 95.00 156 GLU A O 1
ATOM 1129 N N . SER A 1 157 ? 17.542 -8.301 -30.288 1.00 93.31 157 SER A N 1
ATOM 1130 C CA . SER A 1 157 ? 17.580 -8.238 -31.756 1.00 93.31 157 SER A CA 1
ATOM 1131 C C . SER A 1 157 ? 16.215 -8.482 -32.390 1.00 93.31 157 SER A C 1
ATOM 1133 O O . SER A 1 157 ? 15.842 -7.817 -33.363 1.00 93.31 157 SER A O 1
ATOM 1135 N N . GLU A 1 158 ? 15.488 -9.442 -31.843 1.00 94.44 158 GLU A N 1
ATOM 1136 C CA . GLU A 1 158 ? 14.185 -9.896 -32.286 1.00 94.44 158 GLU A CA 1
ATOM 1137 C C . GLU A 1 158 ? 13.142 -8.816 -31.989 1.00 94.44 158 GLU A C 1
ATOM 1139 O O . GLU A 1 158 ? 12.441 -8.373 -32.902 1.00 94.44 158 GLU A O 1
ATOM 1144 N N . VAL A 1 159 ? 13.129 -8.287 -30.759 1.00 95.25 159 VAL A N 1
ATOM 1145 C CA . VAL A 1 159 ? 12.256 -7.172 -30.347 1.00 95.25 159 VAL A CA 1
ATOM 1146 C C . VAL A 1 159 ? 12.443 -5.951 -31.242 1.00 95.25 159 VAL A C 1
ATOM 1148 O O . VAL A 1 159 ? 11.475 -5.387 -31.754 1.00 95.25 159 VAL A O 1
ATOM 1151 N N . ASP A 1 160 ? 13.690 -5.557 -31.481 1.00 93.56 160 ASP A N 1
ATOM 1152 C CA . ASP A 1 160 ? 14.014 -4.409 -32.320 1.00 93.56 160 ASP A CA 1
ATOM 1153 C C . ASP A 1 160 ? 13.595 -4.626 -33.784 1.00 93.56 160 ASP A C 1
ATOM 1155 O O . ASP A 1 160 ? 13.248 -3.675 -34.489 1.00 93.56 160 ASP A O 1
ATOM 1159 N N . THR A 1 161 ? 13.628 -5.871 -34.262 1.00 93.56 161 THR A N 1
ATOM 1160 C CA . THR A 1 161 ? 13.191 -6.226 -35.618 1.00 93.56 161 THR A CA 1
ATOM 1161 C C . THR A 1 161 ? 11.679 -6.138 -35.759 1.00 93.56 161 THR A C 1
ATOM 1163 O O . THR A 1 161 ? 11.210 -5.580 -36.754 1.00 93.56 161 THR A O 1
ATOM 1166 N N . ILE A 1 162 ? 10.936 -6.603 -34.754 1.00 94.31 162 ILE A N 1
ATOM 1167 C CA . ILE A 1 162 ? 9.474 -6.508 -34.697 1.00 94.31 162 ILE A CA 1
ATOM 1168 C C . ILE A 1 162 ? 9.035 -5.043 -34.607 1.00 94.31 162 ILE A C 1
ATOM 1170 O O . ILE A 1 162 ? 8.167 -4.617 -35.365 1.00 94.31 162 ILE A O 1
ATOM 1174 N N . ALA A 1 163 ? 9.681 -4.237 -33.757 1.00 94.56 163 ALA A N 1
ATOM 1175 C CA . ALA A 1 163 ? 9.355 -2.817 -33.603 1.00 94.56 163 ALA A CA 1
ATOM 1176 C C . ALA A 1 163 ? 9.531 -2.009 -34.906 1.00 94.56 163 ALA A C 1
ATOM 1178 O O . ALA A 1 163 ? 8.818 -1.038 -35.137 1.00 94.56 163 ALA A O 1
ATOM 1179 N N . ARG A 1 164 ? 10.462 -2.414 -35.784 1.00 93.38 164 ARG A N 1
ATOM 1180 C CA . ARG A 1 164 ? 10.670 -1.785 -37.104 1.00 93.38 164 ARG A CA 1
ATOM 1181 C C . ARG A 1 164 ? 9.645 -2.199 -38.161 1.00 93.38 164 ARG A C 1
ATOM 1183 O O . ARG A 1 164 ? 9.503 -1.489 -39.153 1.00 93.38 164 ARG A O 1
ATOM 1190 N N . HIS A 1 165 ? 8.968 -3.329 -37.975 1.00 92.75 165 HIS A N 1
ATOM 1191 C CA . HIS A 1 165 ? 8.052 -3.902 -38.962 1.00 92.75 165 HIS A CA 1
ATOM 1192 C C . HIS A 1 165 ? 6.716 -4.300 -38.313 1.00 92.75 165 HIS A C 1
ATOM 1194 O O . HIS A 1 165 ? 6.351 -5.478 -38.344 1.00 92.75 165 HIS A O 1
ATOM 1200 N N . PRO A 1 166 ? 5.981 -3.348 -37.707 1.00 91.50 166 PRO A N 1
ATOM 1201 C CA . PRO A 1 166 ? 4.688 -3.652 -37.116 1.00 91.50 166 PRO A CA 1
ATOM 1202 C C . PRO A 1 166 ? 3.675 -4.096 -38.178 1.00 91.50 166 PRO A C 1
ATOM 1204 O O . PRO A 1 166 ? 3.711 -3.646 -39.328 1.00 91.50 166 PRO A O 1
ATOM 1207 N N . VAL A 1 167 ? 2.741 -4.963 -37.784 1.00 92.75 167 VAL A N 1
ATOM 1208 C CA . VAL A 1 167 ? 1.597 -5.326 -38.633 1.00 92.75 167 VAL A CA 1
ATOM 1209 C C . VAL A 1 167 ? 0.567 -4.196 -38.664 1.00 92.75 167 VAL A C 1
ATOM 1211 O O . VAL A 1 167 ? 0.498 -3.359 -37.766 1.00 92.75 167 VAL A O 1
ATOM 1214 N N . SER A 1 168 ? -0.270 -4.176 -39.703 1.00 90.75 168 SER A N 1
ATOM 1215 C CA . SER A 1 168 ? -1.316 -3.158 -39.847 1.00 90.75 168 SER A CA 1
ATOM 1216 C C . SER A 1 168 ? -2.277 -3.150 -38.650 1.00 90.75 168 SER A C 1
ATOM 1218 O O . SER A 1 168 ? -2.725 -4.205 -38.202 1.00 90.75 168 SER A O 1
ATOM 1220 N N . GLY A 1 169 ? -2.607 -1.954 -38.151 1.00 91.38 169 GLY A N 1
ATOM 1221 C CA . GLY A 1 169 ? -3.524 -1.761 -37.023 1.00 91.38 169 GLY A CA 1
ATOM 1222 C C . GLY A 1 169 ? -2.868 -1.820 -35.638 1.0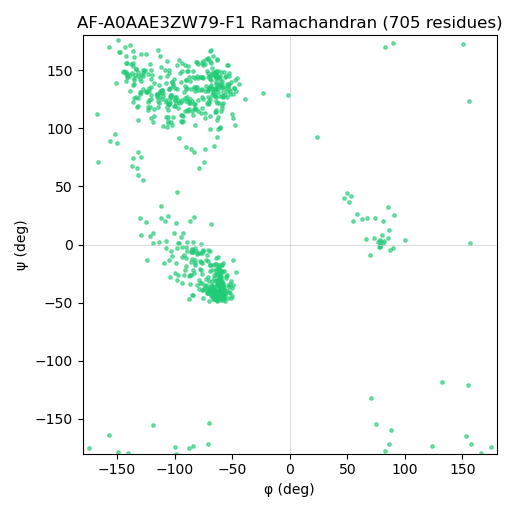0 91.38 169 GLY A C 1
ATOM 1223 O O . GLY A 1 169 ? -3.541 -1.547 -34.644 1.00 91.38 169 GLY A O 1
ATOM 1224 N N . VAL A 1 170 ? -1.570 -2.128 -35.556 1.00 95.38 170 VAL A N 1
ATOM 1225 C CA . VAL A 1 170 ? -0.804 -2.176 -34.303 1.00 95.38 170 VAL A CA 1
ATOM 1226 C C . VAL A 1 170 ? 0.416 -1.269 -34.425 1.00 95.38 170 VAL A C 1
ATOM 1228 O O . VAL A 1 170 ? 1.168 -1.350 -35.390 1.00 95.38 170 VAL A O 1
ATOM 1231 N N . ARG A 1 171 ? 0.646 -0.415 -33.431 1.00 95.38 171 ARG A N 1
ATOM 1232 C CA . ARG A 1 171 ? 1.905 0.316 -33.262 1.00 95.38 171 ARG A CA 1
ATOM 1233 C C . ARG A 1 171 ? 2.802 -0.468 -32.319 1.00 95.38 171 ARG A C 1
ATOM 1235 O O . ARG A 1 171 ? 2.324 -1.002 -31.320 1.00 95.38 171 ARG A O 1
ATOM 1242 N N . ALA A 1 172 ? 4.091 -0.516 -32.636 1.00 96.00 172 ALA A N 1
ATOM 1243 C CA . ALA A 1 172 ? 5.075 -1.251 -31.859 1.00 96.00 172 ALA A CA 1
ATOM 1244 C C . ALA A 1 172 ? 6.288 -0.380 -31.547 1.00 96.00 172 ALA A C 1
ATOM 1246 O O . ALA A 1 172 ? 6.880 0.221 -32.442 1.00 96.00 172 ALA A O 1
ATOM 1247 N N . TYR A 1 173 ? 6.665 -0.341 -30.273 1.00 96.56 173 TYR A N 1
ATOM 1248 C CA . TYR A 1 173 ? 7.799 0.427 -29.779 1.00 96.56 173 TYR A CA 1
ATOM 1249 C C . TYR A 1 173 ? 8.709 -0.454 -28.941 1.00 96.56 173 TYR A C 1
ATOM 1251 O O . TYR A 1 173 ? 8.254 -1.150 -28.035 1.00 96.56 173 TYR A O 1
ATOM 1259 N N . ALA A 1 174 ? 10.010 -0.402 -29.220 1.00 96.19 174 ALA A N 1
ATOM 1260 C CA . ALA A 1 174 ? 10.994 -0.963 -28.307 1.00 96.19 174 ALA A CA 1
ATOM 1261 C C . ALA A 1 174 ? 10.999 -0.129 -27.017 1.00 96.19 174 ALA A C 1
ATOM 1263 O O . ALA A 1 174 ? 11.139 1.093 -27.067 1.00 96.19 174 ALA A O 1
ATOM 1264 N N . VAL A 1 175 ? 10.871 -0.800 -25.879 1.00 97.44 175 VAL A N 1
ATOM 1265 C CA . VAL A 1 175 ? 10.940 -0.226 -24.526 1.00 97.44 175 VAL A CA 1
ATOM 1266 C C . VAL A 1 175 ? 12.015 -0.966 -23.727 1.00 97.44 175 VAL A C 1
ATOM 1268 O O . VAL A 1 175 ? 12.418 -2.058 -24.146 1.00 97.44 175 VAL A O 1
ATOM 1271 N N . PRO A 1 176 ? 12.507 -0.444 -22.591 1.00 97.00 176 PRO A N 1
ATOM 1272 C CA . PRO A 1 176 ? 13.623 -1.066 -21.883 1.00 97.00 176 PRO A CA 1
ATOM 1273 C C . PRO A 1 176 ? 13.432 -2.557 -21.604 1.00 97.00 176 PRO A C 1
ATOM 1275 O O . PRO A 1 176 ? 14.309 -3.347 -21.937 1.00 97.00 176 PRO A O 1
ATOM 1278 N N . ALA A 1 177 ? 12.259 -2.962 -21.122 1.00 96.56 177 ALA A N 1
ATOM 1279 C CA . ALA A 1 177 ? 11.978 -4.357 -20.796 1.00 96.56 177 ALA A CA 1
ATOM 1280 C C . ALA A 1 177 ? 11.516 -5.242 -21.962 1.00 96.56 177 ALA A C 1
ATOM 1282 O O . ALA A 1 177 ? 11.341 -6.445 -21.777 1.00 96.56 177 ALA A O 1
ATOM 1283 N N . GLY A 1 178 ? 11.308 -4.681 -23.157 1.00 96.69 178 GLY A N 1
ATOM 1284 C CA . GLY A 1 178 ? 10.831 -5.455 -24.300 1.00 96.69 178 GLY A CA 1
ATOM 1285 C C . GLY A 1 178 ? 10.095 -4.618 -25.333 1.00 96.69 178 GLY A C 1
ATOM 1286 O O . GLY A 1 178 ? 10.671 -3.693 -25.913 1.00 96.69 178 GLY A O 1
ATOM 1287 N N . LEU A 1 179 ? 8.836 -4.971 -25.585 1.00 97.31 179 LEU A N 1
ATOM 1288 C CA . LEU A 1 179 ? 8.022 -4.426 -26.666 1.00 97.31 179 LEU A CA 1
ATOM 1289 C C . LEU A 1 179 ? 6.712 -3.856 -26.121 1.00 97.31 179 LEU A C 1
ATOM 1291 O O . LEU A 1 179 ? 6.001 -4.522 -25.373 1.00 97.31 179 LEU A O 1
ATOM 1295 N N . TRP A 1 180 ? 6.374 -2.642 -26.537 1.00 98.06 180 TRP A N 1
ATOM 1296 C CA . TRP A 1 180 ? 5.100 -2.003 -26.241 1.00 98.06 180 TRP A CA 1
ATOM 1297 C C . TRP A 1 180 ? 4.219 -1.967 -27.486 1.00 98.06 180 TRP A C 1
ATOM 1299 O O . TRP A 1 180 ? 4.624 -1.438 -28.523 1.00 98.06 180 TRP A O 1
ATOM 1309 N N . LEU A 1 181 ? 3.025 -2.546 -27.370 1.00 97.38 181 LEU A N 1
ATOM 1310 C CA . LEU A 1 181 ? 2.062 -2.751 -28.442 1.00 97.38 181 LEU A CA 1
ATOM 1311 C C . LEU A 1 181 ? 0.733 -2.078 -28.107 1.00 97.38 181 LEU A C 1
ATOM 1313 O O . LEU A 1 181 ? 0.107 -2.386 -27.093 1.00 97.38 181 LEU A O 1
ATOM 1317 N N . PHE A 1 182 ? 0.253 -1.201 -28.980 1.00 95.94 182 PHE A N 1
ATOM 1318 C CA . PHE A 1 182 ? -1.048 -0.548 -28.818 1.00 95.94 182 PHE A CA 1
ATOM 1319 C C . PHE A 1 182 ? -1.704 -0.258 -30.167 1.00 95.94 182 PHE A C 1
ATOM 1321 O O . PHE A 1 182 ? -1.067 -0.360 -31.215 1.00 95.94 182 PHE A O 1
ATOM 1328 N N . SER A 1 183 ? -3.000 0.054 -30.154 1.00 93.44 183 SER A N 1
ATOM 1329 C CA . SER A 1 183 ? -3.776 0.255 -31.381 1.00 93.44 183 SER A CA 1
ATOM 1330 C C . SER A 1 183 ? -3.255 1.422 -32.217 1.00 93.44 183 SER A C 1
ATOM 1332 O O . SER A 1 183 ? -2.991 2.509 -31.698 1.00 93.44 183 SER A O 1
ATOM 1334 N N . ASP A 1 184 ? -3.185 1.218 -33.532 1.00 91.00 184 ASP A N 1
ATOM 1335 C CA . ASP A 1 184 ? -2.937 2.285 -34.501 1.00 91.00 184 ASP A CA 1
ATOM 1336 C C . ASP A 1 184 ? -4.247 3.019 -34.827 1.00 91.00 184 ASP A C 1
ATOM 1338 O O . ASP A 1 184 ? -4.931 2.718 -35.807 1.00 91.00 184 ASP A O 1
ATOM 1342 N N . ALA A 1 185 ? -4.655 3.932 -33.940 1.00 84.31 185 ALA A N 1
ATOM 1343 C CA . ALA A 1 185 ? -5.874 4.723 -34.097 1.00 84.31 185 ALA A CA 1
ATOM 1344 C C . ALA A 1 185 ? -5.565 6.194 -34.460 1.00 84.31 185 ALA A C 1
ATOM 1346 O O . ALA A 1 185 ? -4.595 6.769 -33.954 1.00 84.31 185 ALA A O 1
ATOM 1347 N N . PRO A 1 186 ? -6.395 6.849 -35.299 1.00 82.31 186 PRO A N 1
ATOM 1348 C CA . PRO A 1 186 ? -6.204 8.253 -35.652 1.00 82.31 186 PRO A CA 1
ATOM 1349 C C . PRO A 1 186 ? -6.237 9.170 -34.425 1.00 82.31 186 PRO A C 1
ATOM 1351 O O . PRO A 1 186 ? -7.115 9.043 -33.575 1.00 82.31 186 PRO A O 1
ATOM 1354 N N . GLY A 1 187 ? -5.314 10.132 -34.361 1.00 80.88 187 GLY A N 1
ATOM 1355 C CA . GLY A 1 187 ? -5.257 11.117 -33.274 1.00 80.88 187 GLY A CA 1
ATOM 1356 C C . GLY A 1 187 ? -4.587 10.622 -31.989 1.00 80.88 187 GLY A C 1
ATOM 1357 O O . GLY A 1 187 ? -4.483 11.396 -31.041 1.00 80.88 187 GLY A O 1
ATOM 1358 N N . VAL A 1 188 ? -4.095 9.378 -31.955 1.00 81.44 188 VAL A N 1
ATOM 1359 C CA . VAL A 1 188 ? -3.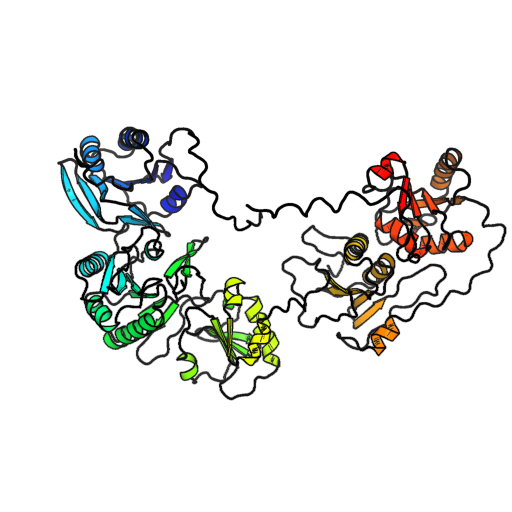268 8.887 -30.847 1.00 81.44 188 VAL A CA 1
ATOM 1360 C C . VAL A 1 188 ? -1.893 9.566 -30.912 1.00 81.44 188 VAL A C 1
ATOM 1362 O O . VAL A 1 188 ? -1.207 9.423 -31.930 1.00 81.44 188 VAL A O 1
ATOM 1365 N N . PRO A 1 189 ? -1.471 10.297 -29.861 1.00 84.12 189 PRO A N 1
ATOM 1366 C CA . PRO A 1 189 ? -0.177 10.971 -29.850 1.00 84.12 189 PRO A CA 1
ATOM 1367 C C . PRO A 1 189 ? 0.967 9.958 -29.919 1.00 84.12 189 PRO A C 1
ATOM 1369 O O . PRO A 1 189 ? 0.804 8.784 -29.581 1.00 84.12 189 PRO A O 1
ATOM 1372 N N . ASP A 1 190 ? 2.149 10.406 -30.324 1.00 88.25 190 ASP A N 1
ATOM 1373 C CA . ASP A 1 190 ? 3.347 9.578 -30.208 1.00 88.25 190 ASP A CA 1
ATOM 1374 C C . ASP A 1 190 ? 3.668 9.270 -28.730 1.00 88.25 190 ASP A C 1
ATOM 1376 O O . ASP A 1 190 ? 3.168 9.944 -27.818 1.00 88.25 190 ASP A O 1
ATOM 1380 N N . PRO A 1 191 ? 4.446 8.210 -28.459 1.00 90.19 191 PRO A N 1
ATOM 1381 C CA . PRO A 1 191 ? 5.034 7.979 -27.145 1.00 90.19 191 PRO A CA 1
ATOM 1382 C C . PRO A 1 191 ? 5.730 9.218 -26.574 1.00 90.19 191 PRO A C 1
ATOM 1384 O O . PRO A 1 191 ? 6.495 9.889 -27.268 1.00 90.19 191 PRO A O 1
ATOM 1387 N N . SER A 1 192 ? 5.472 9.490 -25.300 1.00 91.62 192 SER A N 1
ATOM 1388 C CA . SER A 1 192 ? 6.183 10.471 -24.486 1.00 91.62 192 SER A CA 1
ATOM 1389 C C . SER A 1 192 ? 7.315 9.791 -23.715 1.00 91.62 192 SER A C 1
ATOM 1391 O O . SER A 1 192 ? 7.259 8.598 -23.423 1.00 91.62 192 SER A O 1
ATOM 1393 N N . LEU A 1 193 ? 8.329 10.566 -23.323 1.00 90.00 193 LEU A N 1
ATOM 1394 C CA . LEU A 1 193 ? 9.370 10.097 -22.401 1.00 90.00 193 LEU A CA 1
ATOM 1395 C C . LEU A 1 193 ? 8.833 9.817 -20.990 1.00 90.00 193 LEU A C 1
ATOM 1397 O O . LEU A 1 193 ? 9.483 9.105 -20.232 1.00 90.00 193 LEU A O 1
ATOM 1401 N N . ASP A 1 194 ? 7.652 10.346 -20.671 1.00 90.06 194 ASP A N 1
ATOM 1402 C CA . ASP A 1 194 ? 6.990 10.174 -19.376 1.00 90.06 194 ASP A CA 1
ATOM 1403 C C . ASP A 1 194 ? 6.066 8.940 -19.328 1.00 90.06 194 ASP A C 1
ATOM 1405 O O . ASP A 1 194 ? 5.456 8.665 -18.295 1.00 90.06 194 ASP A O 1
ATOM 1409 N N . ASP A 1 195 ? 5.923 8.187 -20.430 1.00 92.88 195 ASP A N 1
ATOM 1410 C CA . ASP A 1 195 ? 5.115 6.963 -20.431 1.00 92.88 195 ASP A CA 1
ATOM 1411 C C . ASP A 1 195 ? 5.745 5.918 -19.482 1.00 92.88 195 ASP A C 1
ATOM 1413 O O . ASP A 1 195 ? 6.890 5.495 -19.660 1.00 92.88 195 ASP A O 1
ATOM 1417 N N . LEU A 1 196 ? 4.972 5.444 -18.494 1.00 93.88 196 LEU A N 1
ATOM 1418 C CA . LEU A 1 196 ? 5.439 4.545 -17.418 1.00 93.88 196 LEU A CA 1
ATOM 1419 C C . LEU A 1 196 ? 6.066 3.236 -17.919 1.00 93.88 196 LEU A C 1
ATOM 1421 O O . LEU A 1 196 ? 6.877 2.621 -17.230 1.00 93.88 196 LEU A O 1
ATOM 1425 N N . VAL A 1 197 ? 5.723 2.816 -19.137 1.00 95.94 197 VAL A N 1
ATOM 1426 C CA . VAL A 1 197 ? 6.312 1.648 -19.801 1.00 95.94 197 VAL A CA 1
ATOM 1427 C C . VAL A 1 197 ? 7.837 1.756 -19.971 1.00 95.94 197 VAL A C 1
ATOM 1429 O O . VAL A 1 197 ? 8.532 0.744 -20.058 1.00 95.94 197 VAL A O 1
ATOM 1432 N N . LEU A 1 198 ? 8.372 2.981 -19.985 1.00 95.50 198 LEU A N 1
ATOM 1433 C CA . LEU A 1 198 ? 9.803 3.264 -20.073 1.00 95.50 198 LEU A CA 1
ATOM 1434 C C . LEU A 1 198 ? 10.540 3.111 -18.732 1.00 95.50 198 LEU A C 1
ATOM 1436 O O . LEU A 1 198 ? 11.766 3.159 -18.713 1.00 95.50 198 LEU A O 1
ATOM 1440 N N . ALA A 1 199 ? 9.825 2.897 -17.625 1.00 93.00 199 ALA A N 1
ATOM 1441 C CA . ALA A 1 199 ? 10.410 2.647 -16.306 1.00 93.00 199 ALA A CA 1
ATOM 1442 C C . ALA A 1 199 ? 10.485 1.150 -15.945 1.00 93.00 199 ALA A C 1
ATOM 1444 O O . ALA A 1 199 ? 11.010 0.798 -14.891 1.00 93.00 199 ALA A O 1
ATOM 1445 N N . ILE A 1 200 ? 9.975 0.262 -16.805 1.00 96.38 200 ILE A N 1
ATOM 1446 C CA . ILE A 1 200 ? 9.954 -1.182 -16.549 1.00 96.38 200 ILE A CA 1
ATOM 1447 C C . ILE A 1 200 ? 11.390 -1.735 -16.619 1.00 96.38 200 ILE A C 1
ATOM 1449 O O . ILE A 1 200 ? 12.037 -1.585 -17.664 1.00 96.38 200 ILE A O 1
ATOM 1453 N N . PRO A 1 201 ? 11.894 -2.399 -15.560 1.00 94.25 201 PRO A N 1
ATOM 1454 C CA . PRO A 1 201 ? 13.219 -3.010 -15.565 1.00 94.25 201 PRO A CA 1
ATOM 1455 C C . PRO A 1 201 ? 13.302 -4.139 -16.595 1.00 94.25 201 PRO A C 1
ATOM 1457 O O . PRO A 1 201 ? 12.376 -4.938 -16.743 1.00 94.25 201 PRO A O 1
ATOM 1460 N N . ALA A 1 202 ? 14.429 -4.227 -17.300 1.00 93.69 202 ALA A N 1
ATOM 1461 C CA . ALA A 1 202 ? 14.670 -5.317 -18.236 1.00 93.69 202 ALA A CA 1
ATOM 1462 C C . ALA A 1 202 ? 15.049 -6.607 -17.502 1.00 93.69 202 ALA A C 1
ATOM 1464 O O . ALA A 1 202 ? 15.930 -6.601 -16.645 1.00 93.69 202 ALA A O 1
ATOM 1465 N N . ASP A 1 203 ? 14.426 -7.717 -17.892 1.00 92.94 203 ASP A N 1
ATOM 1466 C CA . ASP A 1 203 ? 14.839 -9.058 -17.489 1.00 92.94 203 ASP A CA 1
ATOM 1467 C C . ASP A 1 203 ? 15.739 -9.641 -18.601 1.00 92.94 203 ASP A C 1
ATOM 1469 O O . ASP A 1 203 ? 15.319 -9.707 -19.763 1.00 92.94 203 ASP A O 1
ATOM 1473 N N . PRO A 1 204 ? 16.995 -10.025 -18.303 1.00 91.12 204 PRO A N 1
ATOM 1474 C CA . PRO A 1 204 ? 17.915 -10.539 -19.316 1.00 91.12 204 PRO A CA 1
ATOM 1475 C C . PRO A 1 204 ? 17.448 -11.854 -19.949 1.00 91.12 204 PRO A C 1
ATOM 1477 O O . PRO A 1 204 ? 17.856 -12.145 -21.077 1.00 91.12 204 PRO A O 1
ATOM 1480 N N . ASP A 1 205 ? 16.591 -12.609 -19.258 1.00 93.19 205 ASP A N 1
ATOM 1481 C CA . ASP A 1 205 ? 16.140 -13.946 -19.639 1.00 93.19 205 ASP A CA 1
ATOM 1482 C C . ASP A 1 205 ? 14.703 -13.961 -20.186 1.00 93.19 205 ASP A C 1
ATOM 1484 O O . ASP A 1 205 ? 14.263 -14.962 -20.760 1.00 93.19 205 ASP A O 1
ATOM 1488 N N . ARG A 1 206 ? 13.949 -12.868 -20.009 1.00 93.88 206 ARG A N 1
ATOM 1489 C CA . ARG A 1 206 ? 12.533 -12.782 -20.394 1.00 93.88 206 ARG A CA 1
ATOM 1490 C C . ARG A 1 206 ? 12.193 -11.448 -21.035 1.00 93.88 206 ARG A C 1
ATOM 1492 O O . ARG A 1 206 ? 12.486 -10.389 -20.489 1.00 93.88 206 ARG A O 1
ATOM 1499 N N . VAL A 1 207 ? 11.494 -11.494 -22.163 1.00 96.00 207 VAL A N 1
ATOM 1500 C CA . VAL A 1 207 ? 10.954 -10.284 -22.792 1.00 96.00 207 VAL A CA 1
ATOM 1501 C C . VAL A 1 207 ? 9.623 -9.895 -22.141 1.00 96.00 207 VAL A C 1
ATOM 1503 O O . VAL A 1 207 ? 8.758 -10.743 -21.922 1.00 96.00 207 VAL A O 1
ATOM 1506 N N . THR A 1 208 ? 9.428 -8.609 -21.844 1.00 97.62 208 THR A N 1
ATOM 1507 C CA . THR A 1 208 ? 8.122 -8.088 -21.410 1.00 97.62 208 THR A CA 1
ATOM 1508 C C . THR A 1 208 ? 7.353 -7.532 -22.606 1.00 97.62 208 THR A C 1
ATOM 1510 O O . THR A 1 208 ? 7.828 -6.626 -23.297 1.00 97.62 208 THR A O 1
ATOM 1513 N N . ILE A 1 209 ? 6.155 -8.063 -22.844 1.00 98.00 209 ILE A N 1
ATOM 1514 C CA . ILE A 1 209 ? 5.214 -7.594 -23.863 1.00 98.00 209 ILE A CA 1
ATOM 1515 C C . ILE A 1 209 ? 4.142 -6.759 -23.175 1.00 98.00 209 ILE A C 1
ATOM 1517 O O . ILE A 1 209 ? 3.303 -7.283 -22.442 1.00 98.00 209 ILE A O 1
ATOM 1521 N N . VAL A 1 210 ? 4.169 -5.453 -23.409 1.00 98.25 210 VAL A N 1
ATOM 1522 C CA . VAL A 1 210 ? 3.211 -4.513 -22.828 1.00 98.25 210 VAL A CA 1
ATOM 1523 C C . VAL A 1 210 ? 2.105 -4.243 -23.832 1.00 98.25 210 VAL A C 1
ATOM 1525 O O . VAL A 1 210 ? 2.381 -3.823 -24.954 1.00 98.25 210 VAL A O 1
ATOM 1528 N N . LEU A 1 211 ? 0.859 -4.478 -23.433 1.00 97.75 211 LEU A N 1
ATOM 1529 C CA . LEU A 1 211 ? -0.310 -4.351 -24.292 1.00 97.75 211 LEU A CA 1
ATOM 1530 C C . LEU A 1 211 ? -1.185 -3.175 -23.862 1.00 97.75 211 LEU A C 1
ATOM 1532 O O . LEU A 1 211 ? -1.562 -3.079 -22.697 1.00 97.75 211 LEU A O 1
ATOM 1536 N N . GLY A 1 212 ? -1.570 -2.337 -24.820 1.00 95.88 212 GLY A N 1
ATOM 1537 C CA . GLY A 1 212 ? -2.463 -1.200 -24.609 1.00 95.88 212 GLY A CA 1
ATOM 1538 C C . GLY A 1 212 ? -1.745 0.093 -24.237 1.00 95.88 212 GLY A C 1
ATOM 1539 O O . GLY A 1 212 ? -0.530 0.139 -24.060 1.00 95.88 212 GLY A O 1
ATOM 1540 N N . ARG A 1 213 ? -2.521 1.172 -24.165 1.00 94.50 213 ARG A N 1
ATOM 1541 C CA . ARG A 1 213 ? -2.100 2.485 -23.675 1.00 94.50 213 ARG A CA 1
ATOM 1542 C C . ARG A 1 213 ? -3.321 3.184 -23.076 1.00 94.50 213 ARG A C 1
ATOM 1544 O O . ARG A 1 213 ? -4.387 3.120 -23.700 1.00 94.50 213 ARG A O 1
ATOM 1551 N N . PRO A 1 214 ? -3.190 3.875 -21.932 1.00 92.75 214 PRO A N 1
ATOM 1552 C CA . PRO A 1 214 ? -4.266 4.696 -21.398 1.00 92.75 214 PRO A CA 1
ATOM 1553 C C . PRO A 1 214 ? -4.830 5.665 -22.447 1.00 92.75 214 PRO A C 1
ATOM 1555 O O . PRO A 1 214 ? -4.100 6.210 -23.275 1.00 92.75 214 PRO A O 1
ATOM 1558 N N . GLY A 1 215 ? -6.149 5.829 -22.453 1.00 89.56 215 GLY A N 1
ATOM 1559 C CA . GLY A 1 215 ? -6.879 6.652 -23.415 1.00 89.56 215 GLY A CA 1
ATOM 1560 C C . GLY A 1 215 ? -7.048 6.031 -24.806 1.00 89.56 215 GLY A C 1
ATOM 1561 O O . GLY A 1 215 ? -7.630 6.672 -25.680 1.00 89.56 215 GLY A O 1
ATOM 1562 N N . THR A 1 216 ? -6.577 4.800 -25.038 1.00 89.44 216 THR A N 1
ATOM 1563 C CA . THR A 1 216 ? -6.700 4.114 -26.335 1.00 89.44 216 THR A CA 1
ATOM 1564 C C . THR A 1 216 ? -7.322 2.725 -26.187 1.00 89.44 216 THR A C 1
ATOM 1566 O O . THR A 1 216 ? -7.103 2.064 -25.171 1.00 89.44 216 THR A O 1
ATOM 1569 N N . PRO A 1 217 ? -8.084 2.245 -27.187 1.00 90.00 217 PRO A N 1
ATOM 1570 C CA . PRO A 1 217 ? -8.573 0.873 -27.178 1.00 90.00 217 PRO A CA 1
ATOM 1571 C C . PRO A 1 217 ? -7.407 -0.115 -27.290 1.00 90.00 217 PRO A C 1
ATOM 1573 O O . PRO A 1 217 ? -6.407 0.153 -27.965 1.00 90.00 217 PRO A O 1
ATOM 1576 N N . ALA A 1 218 ? -7.552 -1.285 -26.675 1.00 91.00 218 ALA A N 1
ATOM 1577 C CA . ALA A 1 218 ? -6.569 -2.354 -26.787 1.00 91.00 218 ALA A CA 1
ATOM 1578 C C . ALA A 1 218 ? -6.470 -2.888 -28.238 1.00 91.00 218 ALA A C 1
ATOM 1580 O O . ALA A 1 218 ? -7.479 -2.923 -28.950 1.00 91.00 218 ALA A O 1
ATOM 1581 N N . PRO A 1 219 ? -5.269 -3.282 -28.702 1.00 94.38 219 PRO A N 1
ATOM 1582 C CA . PRO A 1 219 ? -5.073 -3.783 -30.061 1.00 94.38 219 PRO A CA 1
ATOM 1583 C C . PRO A 1 219 ? -5.694 -5.174 -30.258 1.00 94.38 219 PRO A C 1
ATOM 1585 O O . PRO A 1 219 ? -5.924 -5.921 -29.307 1.00 94.38 219 PRO A O 1
ATOM 1588 N N . GLY A 1 220 ? -5.936 -5.546 -31.519 1.00 94.25 220 GLY A N 1
ATOM 1589 C CA . GLY A 1 220 ? -6.451 -6.872 -31.872 1.00 94.25 220 GLY A CA 1
ATOM 1590 C C . GLY A 1 220 ? -5.467 -7.991 -31.512 1.00 94.25 220 GLY A C 1
ATOM 1591 O O . GLY A 1 220 ? -4.311 -7.962 -31.937 1.00 94.25 220 GLY A O 1
ATOM 1592 N N . VAL A 1 221 ? -5.935 -8.993 -30.762 1.00 96.12 221 VAL A N 1
ATOM 1593 C CA . VAL A 1 221 ? -5.112 -10.081 -30.197 1.00 96.12 221 VAL A CA 1
ATOM 1594 C C . VAL A 1 221 ? -4.416 -10.909 -31.282 1.00 96.12 221 VAL A C 1
ATOM 1596 O O . VAL A 1 221 ? -3.265 -11.288 -31.127 1.00 96.12 221 VAL A O 1
ATOM 1599 N N . GLU A 1 222 ? -5.072 -11.137 -32.411 1.00 95.06 222 GLU A N 1
ATOM 1600 C CA . GLU A 1 222 ? -4.623 -11.988 -33.513 1.00 95.06 222 GLU A CA 1
ATOM 1601 C C . GLU A 1 222 ? -3.512 -11.310 -34.320 1.00 95.06 222 GLU A C 1
ATOM 1603 O O . GLU A 1 222 ? -2.544 -11.953 -34.732 1.00 95.06 222 GLU A O 1
ATOM 1608 N N . ALA A 1 223 ? -3.621 -9.989 -34.496 1.00 94.75 223 ALA A N 1
ATOM 1609 C CA . ALA A 1 223 ? -2.567 -9.178 -35.094 1.00 94.75 223 ALA A CA 1
ATOM 1610 C C . ALA A 1 223 ? -1.324 -9.176 -34.195 1.00 94.75 223 ALA A C 1
ATOM 1612 O O . ALA A 1 223 ? -0.213 -9.376 -34.678 1.00 94.75 223 ALA A O 1
ATOM 1613 N N . VAL A 1 224 ? -1.522 -9.031 -32.881 1.00 96.44 224 VAL A N 1
ATOM 1614 C CA . VAL A 1 224 ? -0.438 -9.107 -31.895 1.00 96.44 224 VAL A CA 1
ATOM 1615 C C . VAL A 1 224 ? 0.198 -10.497 -31.879 1.00 96.44 224 VAL A C 1
ATOM 1617 O O . VAL A 1 224 ? 1.413 -10.589 -31.987 1.00 96.44 224 VAL A O 1
ATOM 1620 N N . MET A 1 225 ? -0.588 -11.574 -31.834 1.00 95.25 225 MET A N 1
ATOM 1621 C CA . MET A 1 225 ? -0.084 -12.951 -31.877 1.00 95.25 225 MET A CA 1
ATOM 1622 C C . MET A 1 225 ? 0.820 -13.183 -33.092 1.00 95.25 225 MET A C 1
ATOM 1624 O O . MET A 1 225 ? 1.931 -13.678 -32.935 1.00 95.25 225 MET A O 1
ATOM 1628 N N . SER A 1 226 ? 0.395 -12.728 -34.276 1.00 93.56 226 SER A N 1
ATOM 1629 C CA . SER A 1 226 ? 1.180 -12.846 -35.516 1.00 93.56 226 SER A CA 1
ATOM 1630 C C . SER A 1 226 ? 2.543 -12.142 -35.428 1.00 93.56 226 SER A C 1
ATOM 1632 O O . SER A 1 226 ? 3.508 -12.577 -36.046 1.00 93.56 226 SER A O 1
ATOM 1634 N N . MET A 1 227 ? 2.647 -11.050 -34.660 1.00 93.38 227 MET A N 1
ATOM 1635 C CA . MET A 1 227 ? 3.928 -10.375 -34.412 1.00 93.38 227 MET A CA 1
ATOM 1636 C C . MET A 1 227 ? 4.830 -11.168 -33.464 1.00 93.38 227 MET A C 1
ATOM 1638 O O . MET A 1 227 ? 6.051 -11.127 -33.604 1.00 93.38 227 MET A O 1
ATOM 1642 N N . LEU A 1 228 ? 4.237 -11.859 -32.489 1.00 93.94 228 LEU A N 1
ATOM 1643 C CA . LEU A 1 228 ? 4.960 -12.581 -31.443 1.00 93.94 228 LEU A CA 1
ATOM 1644 C C . LEU A 1 228 ? 5.431 -13.973 -31.887 1.00 93.94 228 LEU A C 1
ATOM 1646 O O . LEU A 1 228 ? 6.302 -14.529 -31.230 1.00 93.94 228 LEU A O 1
ATOM 1650 N N . GLU A 1 229 ? 4.941 -14.510 -33.010 1.00 90.00 229 GLU A N 1
ATOM 1651 C CA . GLU A 1 229 ? 5.395 -15.795 -33.579 1.00 90.00 229 GLU A CA 1
ATOM 1652 C C . GLU A 1 229 ? 6.915 -15.858 -33.816 1.00 90.00 229 GLU A C 1
ATOM 1654 O O . GLU A 1 229 ? 7.499 -16.940 -33.815 1.00 90.00 229 GLU A O 1
ATOM 1659 N N . ALA A 1 230 ? 7.561 -14.706 -34.019 1.00 82.19 230 ALA A N 1
ATOM 1660 C CA . ALA A 1 230 ? 9.003 -14.600 -34.234 1.00 82.19 230 ALA A CA 1
ATOM 1661 C C . ALA A 1 230 ? 9.837 -14.543 -32.937 1.00 82.19 230 ALA A C 1
ATOM 1663 O O . ALA A 1 230 ? 11.066 -14.541 -33.021 1.00 82.19 230 ALA A O 1
ATOM 1664 N N . LEU A 1 231 ? 9.205 -14.453 -31.761 1.00 86.88 231 LEU A N 1
ATOM 1665 C CA . LEU A 1 231 ? 9.889 -14.391 -30.467 1.00 86.88 231 LEU A CA 1
ATOM 1666 C C . LEU A 1 231 ? 10.040 -15.778 -29.838 1.00 86.88 231 LEU A C 1
ATOM 1668 O O . LEU A 1 231 ? 9.190 -16.650 -29.997 1.00 86.88 231 LEU A O 1
ATOM 1672 N N . ASP A 1 232 ? 11.113 -15.945 -29.064 1.00 77.06 232 ASP A N 1
ATOM 1673 C CA . ASP A 1 232 ? 11.255 -17.065 -28.131 1.00 77.06 232 ASP A CA 1
ATOM 1674 C C . ASP A 1 232 ? 10.120 -17.012 -27.080 1.00 77.06 232 ASP A C 1
ATOM 1676 O O . ASP A 1 232 ? 9.715 -15.914 -26.676 1.00 77.06 232 ASP A O 1
ATOM 1680 N N . PRO A 1 233 ? 9.570 -18.150 -26.610 1.00 71.81 233 PRO A N 1
ATOM 1681 C CA . PRO A 1 233 ? 8.334 -18.157 -25.832 1.00 71.81 233 PRO A CA 1
ATOM 1682 C C . PRO A 1 233 ? 8.523 -17.681 -24.382 1.00 71.81 233 PRO A C 1
ATOM 1684 O O . PRO A 1 233 ? 7.547 -17.557 -23.641 1.00 71.81 233 PRO A O 1
ATOM 1687 N N . SER A 1 234 ? 9.761 -17.411 -23.955 1.00 88.81 234 SER A N 1
ATOM 1688 C CA . SER A 1 234 ? 10.082 -16.908 -22.618 1.00 88.81 234 SER A CA 1
ATOM 1689 C C . SER A 1 234 ? 9.687 -15.431 -22.472 1.00 88.81 234 SER A C 1
ATOM 1691 O O . SER A 1 234 ? 10.504 -14.519 -22.628 1.00 88.81 234 SER A O 1
ATOM 1693 N N . MET A 1 235 ? 8.407 -15.181 -22.180 1.00 94.06 235 MET A N 1
ATOM 1694 C CA . MET A 1 235 ? 7.852 -13.829 -22.073 1.00 94.06 235 MET A CA 1
ATOM 1695 C C . MET A 1 235 ? 6.922 -13.620 -20.878 1.00 94.06 235 MET A C 1
ATOM 1697 O O . MET A 1 235 ? 6.291 -14.549 -20.369 1.00 94.06 235 MET A O 1
ATOM 1701 N N . VAL A 1 236 ? 6.815 -12.356 -20.468 1.00 96.38 236 VAL A N 1
ATOM 1702 C CA . VAL A 1 236 ? 5.813 -11.858 -19.520 1.00 96.38 236 VAL A CA 1
ATOM 1703 C C . VAL A 1 236 ? 4.907 -10.877 -20.253 1.00 96.38 236 VAL A C 1
ATOM 1705 O O . VAL A 1 236 ? 5.396 -9.952 -20.898 1.00 96.38 236 VAL A O 1
ATOM 1708 N N . ILE A 1 237 ? 3.591 -11.046 -20.148 1.00 97.62 237 ILE A N 1
ATOM 1709 C CA . ILE A 1 237 ? 2.619 -10.141 -20.777 1.00 97.62 237 ILE A CA 1
ATOM 1710 C C . ILE A 1 237 ? 2.027 -9.222 -19.709 1.00 97.62 237 ILE A C 1
ATOM 1712 O O . ILE A 1 237 ? 1.552 -9.696 -18.679 1.00 97.62 237 ILE A O 1
ATOM 1716 N N . ALA A 1 238 ? 2.049 -7.914 -19.942 1.00 97.81 238 ALA A N 1
ATOM 1717 C CA . ALA A 1 238 ? 1.591 -6.904 -18.993 1.00 97.81 238 ALA A CA 1
ATOM 1718 C C . ALA A 1 238 ? 0.568 -5.960 -19.650 1.00 97.81 238 ALA A C 1
ATOM 1720 O O . ALA A 1 238 ? 0.809 -5.486 -20.761 1.00 97.81 238 ALA A O 1
ATOM 1721 N N . PRO A 1 239 ? -0.566 -5.651 -19.004 1.00 97.12 239 PRO A N 1
ATOM 1722 C CA . PRO A 1 239 ? -1.499 -4.658 -19.516 1.00 97.12 239 PRO A CA 1
ATOM 1723 C C . PRO A 1 239 ? -1.091 -3.239 -19.128 1.00 97.12 239 PRO A C 1
ATOM 1725 O O . PRO A 1 239 ? -0.556 -3.001 -18.044 1.00 97.12 239 PRO A O 1
ATOM 1728 N N . TYR A 1 240 ? -1.433 -2.289 -19.995 1.00 96.19 240 TYR A N 1
ATOM 1729 C CA . TYR A 1 240 ? -1.319 -0.859 -19.753 1.00 96.19 240 TYR A CA 1
ATOM 1730 C C . TYR A 1 240 ? -2.626 -0.149 -20.130 1.00 96.19 240 TYR A C 1
ATOM 1732 O O . TYR A 1 240 ? -3.072 -0.205 -21.278 1.00 96.19 240 TYR A O 1
ATOM 1740 N N . GLY A 1 241 ? -3.259 0.503 -19.152 1.00 93.19 241 GLY A N 1
ATOM 1741 C CA . GLY A 1 241 ? -4.615 1.030 -19.298 1.00 93.19 241 GLY A CA 1
ATOM 1742 C C . GLY A 1 241 ? -5.655 -0.096 -19.347 1.00 93.19 241 GLY A C 1
ATOM 1743 O O . GLY A 1 241 ? -5.623 -1.020 -18.538 1.00 93.19 241 GLY A O 1
ATOM 1744 N N . ASP A 1 242 ? -6.567 -0.049 -20.319 1.00 90.88 242 ASP A N 1
ATOM 1745 C CA . ASP A 1 242 ? -7.754 -0.925 -20.383 1.00 90.88 242 ASP A CA 1
ATOM 1746 C C . ASP A 1 242 ? -7.531 -2.293 -21.068 1.00 90.88 242 ASP A C 1
ATOM 1748 O O . ASP A 1 242 ? -8.465 -2.931 -21.539 1.00 90.88 242 ASP A O 1
ATOM 1752 N N . ALA A 1 243 ? -6.289 -2.770 -21.171 1.00 94.88 243 ALA A N 1
ATOM 1753 C CA . ALA A 1 243 ? -5.951 -3.955 -21.974 1.00 94.88 243 ALA A CA 1
ATOM 1754 C C . ALA A 1 243 ? -5.947 -5.290 -21.206 1.00 94.88 243 ALA A C 1
ATOM 1756 O O . ALA A 1 243 ? -5.478 -6.303 -21.728 1.00 94.88 243 ALA A O 1
ATOM 1757 N N . ALA A 1 244 ? -6.428 -5.325 -19.960 1.00 93.88 244 ALA A N 1
ATOM 1758 C CA . ALA A 1 244 ? -6.352 -6.517 -19.107 1.00 93.88 244 ALA A CA 1
ATOM 1759 C C . ALA A 1 244 ? -7.078 -7.737 -19.705 1.00 93.88 244 ALA A C 1
ATOM 1761 O O . ALA A 1 244 ? -6.560 -8.857 -19.665 1.00 93.88 244 ALA A O 1
ATOM 1762 N N . ALA A 1 245 ? -8.255 -7.530 -20.303 1.00 93.50 245 ALA A N 1
ATOM 1763 C CA . ALA A 1 245 ? -9.019 -8.606 -20.928 1.00 93.50 245 ALA A CA 1
ATOM 1764 C C . ALA A 1 245 ? -8.291 -9.172 -22.160 1.00 93.50 245 ALA A C 1
ATOM 1766 O O . ALA A 1 245 ? -8.175 -10.389 -22.309 1.00 93.50 245 ALA A O 1
ATOM 1767 N N . GLU A 1 246 ? -7.767 -8.305 -23.025 1.00 95.62 246 GLU A N 1
ATOM 1768 C CA . GLU A 1 246 ? -6.985 -8.658 -24.211 1.00 95.62 246 GLU A CA 1
ATOM 1769 C C . GLU A 1 246 ? -5.695 -9.387 -23.841 1.00 95.62 246 GLU A C 1
ATOM 1771 O O . GLU A 1 246 ? -5.375 -10.384 -24.482 1.00 95.62 246 GLU A O 1
ATOM 1776 N N . VAL A 1 247 ? -5.003 -8.960 -22.780 1.00 96.38 247 VAL A N 1
ATOM 1777 C CA . VAL A 1 247 ? -3.821 -9.655 -22.249 1.00 96.38 247 VAL A CA 1
ATOM 1778 C C . VAL A 1 247 ? -4.162 -11.085 -21.845 1.00 96.38 247 VAL A C 1
ATOM 1780 O O . VAL A 1 247 ? -3.446 -12.008 -22.225 1.00 96.38 247 VAL A O 1
ATOM 1783 N N . MET A 1 248 ? -5.271 -11.302 -21.133 1.00 95.38 248 MET A N 1
ATOM 1784 C CA . MET A 1 248 ? -5.684 -12.653 -20.739 1.00 95.38 248 MET A CA 1
ATOM 1785 C C . MET A 1 248 ? -6.061 -13.527 -21.941 1.00 95.38 248 MET A C 1
ATOM 1787 O O . MET A 1 248 ? -5.729 -14.717 -21.961 1.00 95.38 248 MET A O 1
ATOM 1791 N N . ARG A 1 249 ? -6.719 -12.956 -22.961 1.00 95.69 249 ARG A N 1
ATOM 1792 C CA . ARG A 1 249 ? -7.019 -13.670 -24.215 1.00 95.69 249 ARG A CA 1
ATOM 1793 C C . ARG A 1 249 ? -5.740 -14.029 -24.971 1.00 95.69 249 ARG A C 1
ATOM 1795 O O . ARG A 1 249 ? -5.587 -15.180 -25.365 1.00 95.69 249 ARG A O 1
ATOM 1802 N N . LEU A 1 250 ? -4.815 -13.079 -25.111 1.00 96.31 250 LEU A N 1
ATOM 1803 C CA . LEU A 1 250 ? -3.521 -13.277 -25.762 1.00 96.31 250 LEU A CA 1
ATOM 1804 C C . LEU A 1 250 ? -2.689 -14.342 -25.042 1.00 96.31 250 LEU A C 1
ATOM 1806 O O . LEU A 1 250 ? -2.203 -15.265 -25.682 1.00 96.31 250 LEU A O 1
ATOM 1810 N N . ALA A 1 251 ? -2.580 -14.270 -23.714 1.00 95.75 251 ALA A N 1
ATOM 1811 C CA . ALA A 1 251 ? -1.847 -15.252 -22.919 1.00 95.75 251 ALA A CA 1
ATOM 1812 C C . ALA A 1 251 ? -2.430 -16.665 -23.050 1.00 95.75 251 ALA A C 1
ATOM 1814 O O . ALA A 1 251 ? -1.680 -17.633 -23.120 1.00 95.75 251 ALA A O 1
ATOM 1815 N N . THR A 1 252 ? -3.761 -16.786 -23.110 1.00 95.25 252 THR A N 1
ATOM 1816 C CA . THR A 1 252 ? -4.433 -18.077 -23.330 1.00 95.25 252 THR A CA 1
ATOM 1817 C C . THR A 1 252 ? -4.125 -18.620 -24.724 1.00 95.25 252 THR A C 1
ATOM 1819 O O . THR A 1 252 ? -3.723 -19.773 -24.843 1.00 95.25 252 THR A O 1
ATOM 1822 N N . LEU A 1 253 ? -4.242 -17.778 -25.758 1.00 95.62 253 LEU A N 1
ATOM 1823 C CA . LEU A 1 253 ? -3.944 -18.149 -27.142 1.00 95.62 253 LEU A CA 1
ATOM 1824 C C . LEU A 1 253 ? -2.487 -18.597 -27.305 1.00 95.62 253 LEU A C 1
ATOM 1826 O O . LEU A 1 253 ? -2.227 -19.625 -27.918 1.00 95.62 253 LEU A O 1
ATOM 1830 N N . ILE A 1 254 ? -1.547 -17.852 -26.720 1.00 95.38 254 ILE A N 1
ATOM 1831 C CA . ILE A 1 254 ? -0.122 -18.185 -26.728 1.00 95.38 254 ILE A CA 1
ATOM 1832 C C . ILE A 1 254 ? 0.128 -19.506 -26.001 1.00 95.38 254 ILE A C 1
ATOM 1834 O O . ILE A 1 254 ? 0.824 -20.373 -26.530 1.00 95.38 254 ILE A O 1
ATOM 1838 N N . ALA A 1 255 ? -0.451 -19.675 -24.808 1.00 95.00 255 ALA A N 1
ATOM 1839 C CA . ALA A 1 255 ? -0.265 -20.887 -24.027 1.00 95.00 255 ALA A CA 1
ATOM 1840 C C . ALA A 1 255 ? -0.752 -22.120 -24.798 1.00 95.00 255 ALA A C 1
ATOM 1842 O O . ALA A 1 255 ? -0.046 -23.123 -24.850 1.00 95.00 255 ALA A O 1
ATOM 1843 N N . GLU A 1 256 ? -1.925 -22.034 -25.430 1.00 94.94 256 GLU A N 1
ATOM 1844 C CA . GLU A 1 256 ? -2.484 -23.094 -26.277 1.00 94.94 256 GLU A CA 1
ATOM 1845 C C . GLU A 1 256 ? -1.654 -23.333 -27.543 1.00 94.94 256 GLU A C 1
ATOM 1847 O O . GLU A 1 256 ? -1.448 -24.481 -27.931 1.00 94.94 256 GLU A O 1
ATOM 1852 N N . HIS A 1 257 ? -1.164 -22.270 -28.180 1.00 94.12 257 HIS A N 1
ATOM 1853 C CA . HIS A 1 257 ? -0.400 -22.360 -29.421 1.00 94.12 257 HIS A CA 1
ATOM 1854 C C . HIS A 1 257 ? 0.981 -23.003 -29.220 1.00 94.12 257 HIS A C 1
ATOM 1856 O O . HIS A 1 257 ? 1.395 -23.825 -30.038 1.00 94.12 257 HIS A O 1
ATOM 1862 N N . TRP A 1 258 ? 1.682 -22.667 -28.133 1.00 93.25 258 TRP A N 1
ATOM 1863 C CA . TRP A 1 258 ? 3.005 -23.221 -27.811 1.00 93.25 258 TRP A CA 1
ATOM 1864 C C . TRP A 1 258 ? 2.973 -24.404 -26.837 1.00 93.25 258 TRP A C 1
ATOM 1866 O O . TRP A 1 258 ? 4.033 -24.920 -26.489 1.00 93.25 258 TRP A O 1
ATOM 1876 N N . ASP A 1 259 ? 1.786 -24.829 -26.397 1.00 93.38 259 ASP A N 1
ATOM 1877 C CA . ASP A 1 259 ? 1.582 -25.864 -25.370 1.00 93.38 259 ASP A CA 1
ATOM 1878 C C . ASP A 1 259 ? 2.475 -25.654 -24.128 1.00 93.38 259 ASP A C 1
ATOM 1880 O O . ASP A 1 259 ? 3.063 -26.581 -23.567 1.00 93.38 259 ASP A O 1
ATOM 1884 N N . SER A 1 260 ? 2.622 -24.393 -23.709 1.00 92.69 260 SER A N 1
ATOM 1885 C CA . SER A 1 260 ? 3.528 -23.982 -22.633 1.00 92.69 260 SER A CA 1
ATOM 1886 C C . SER A 1 260 ? 2.885 -22.912 -21.750 1.00 92.69 260 SER A C 1
ATOM 1888 O O . SER A 1 260 ? 2.165 -22.053 -22.255 1.00 92.69 260 SER A O 1
ATOM 1890 N N . PRO A 1 261 ? 3.125 -22.911 -20.424 1.00 94.50 261 PRO A N 1
ATOM 1891 C CA . PRO A 1 261 ? 2.627 -21.850 -19.562 1.00 94.50 261 PRO A CA 1
ATOM 1892 C C . PRO A 1 261 ? 3.223 -20.479 -19.907 1.00 94.50 261 PRO A C 1
ATOM 1894 O O . PRO A 1 261 ? 4.417 -20.370 -20.180 1.00 94.50 261 PRO A O 1
ATOM 1897 N N . VAL A 1 262 ? 2.403 -19.435 -19.796 1.00 95.25 262 VAL A N 1
ATOM 1898 C CA . VAL A 1 262 ? 2.772 -18.027 -20.005 1.00 95.25 262 VAL A CA 1
ATOM 1899 C C . VAL A 1 262 ? 2.562 -17.251 -18.706 1.00 95.25 262 VAL A C 1
ATOM 1901 O O . VAL A 1 262 ? 1.575 -17.468 -17.994 1.00 95.25 262 VAL A O 1
ATOM 1904 N N . GLU A 1 263 ? 3.488 -16.350 -18.377 1.00 96.31 263 GLU A N 1
ATOM 1905 C CA . GLU A 1 263 ? 3.332 -15.440 -17.240 1.00 96.31 263 GLU A CA 1
ATOM 1906 C C . GLU A 1 263 ? 2.621 -14.152 -17.667 1.00 96.31 263 GLU A C 1
ATOM 1908 O O . GLU A 1 263 ? 2.946 -13.532 -18.679 1.00 96.31 263 GLU A O 1
ATOM 1913 N N . VAL A 1 264 ? 1.659 -13.728 -16.854 1.00 97.00 264 VAL A N 1
ATOM 1914 C CA . VAL A 1 264 ? 0.928 -12.471 -17.013 1.00 97.00 264 VAL A CA 1
ATOM 1915 C C . VAL A 1 264 ? 1.152 -11.627 -15.769 1.00 97.00 264 VAL A C 1
ATOM 1917 O O . VAL A 1 264 ? 0.882 -12.086 -14.661 1.00 97.00 264 VAL A O 1
ATOM 1920 N N . ALA A 1 265 ? 1.630 -10.398 -15.929 1.00 96.69 265 ALA A N 1
ATOM 1921 C CA . ALA A 1 265 ? 1.623 -9.410 -14.859 1.00 96.69 265 ALA A CA 1
ATOM 1922 C C . ALA A 1 265 ? 0.225 -8.785 -14.741 1.00 96.69 265 ALA A C 1
ATOM 1924 O O . ALA A 1 265 ? -0.451 -8.552 -15.742 1.00 96.69 265 ALA A O 1
ATOM 1925 N N . THR A 1 266 ? -0.222 -8.481 -13.525 1.00 95.00 266 THR A N 1
ATOM 1926 C CA . THR A 1 266 ? -1.542 -7.866 -13.274 1.00 95.00 266 THR A CA 1
ATOM 1927 C C . THR A 1 266 ? -1.532 -6.338 -13.450 1.00 95.00 266 THR A C 1
ATOM 1929 O O . THR A 1 266 ? -2.318 -5.620 -12.839 1.00 95.00 266 THR A O 1
ATOM 1932 N N . GLY A 1 267 ? -0.591 -5.821 -14.231 1.00 95.69 267 GLY A N 1
ATOM 1933 C CA . GLY A 1 267 ? -0.242 -4.411 -14.382 1.00 95.69 267 GLY A CA 1
ATOM 1934 C C . GLY A 1 267 ? 1.190 -4.292 -14.907 1.00 95.69 267 GLY A C 1
ATOM 1935 O O . GLY A 1 267 ? 1.800 -5.297 -15.275 1.00 95.69 267 GLY A O 1
ATOM 1936 N N . LEU A 1 268 ? 1.738 -3.080 -14.939 1.00 96.88 268 LEU A N 1
ATOM 1937 C CA . LEU A 1 268 ? 3.119 -2.844 -15.349 1.00 96.88 268 LEU A CA 1
ATOM 1938 C C . LEU A 1 268 ? 4.089 -3.347 -14.265 1.00 96.88 268 LEU A C 1
ATOM 1940 O O . LEU A 1 268 ? 3.996 -2.880 -13.126 1.00 96.88 268 LEU A O 1
ATOM 1944 N N . PRO A 1 269 ? 5.015 -4.272 -14.576 1.00 95.69 269 PRO A N 1
ATOM 1945 C CA . PRO A 1 269 ? 6.031 -4.689 -13.620 1.00 95.69 269 PRO A CA 1
ATOM 1946 C C . PRO A 1 269 ? 7.023 -3.542 -13.399 1.00 95.69 269 PRO A C 1
ATOM 1948 O O . PRO A 1 269 ? 7.636 -3.050 -14.336 1.00 95.69 269 PRO A O 1
ATOM 1951 N N . THR A 1 270 ? 7.185 -3.085 -12.167 1.00 92.38 270 THR A N 1
ATOM 1952 C CA . THR A 1 270 ? 8.127 -2.016 -11.812 1.00 92.38 270 THR A CA 1
ATOM 1953 C C . THR A 1 270 ? 8.745 -2.310 -10.458 1.00 92.38 270 THR A C 1
ATOM 1955 O O . THR A 1 270 ? 8.314 -3.222 -9.759 1.00 92.38 270 THR A O 1
ATOM 1958 N N . LEU A 1 271 ? 9.767 -1.551 -10.089 1.00 89.19 271 LEU A N 1
ATOM 1959 C CA . LEU A 1 271 ? 10.326 -1.596 -8.748 1.00 89.19 271 LEU A CA 1
ATOM 1960 C C . LEU A 1 271 ? 9.618 -0.585 -7.842 1.00 89.19 271 LEU A C 1
ATOM 1962 O O . LEU A 1 271 ? 9.276 0.512 -8.294 1.00 89.19 271 LEU A O 1
ATOM 1966 N N . ASP A 1 272 ? 9.388 -0.959 -6.587 1.00 85.88 272 ASP A N 1
ATOM 1967 C CA . ASP A 1 272 ? 8.961 -0.030 -5.540 1.00 85.88 272 ASP A CA 1
ATOM 1968 C C . ASP A 1 272 ? 10.161 0.699 -4.898 1.00 85.88 272 ASP A C 1
ATOM 1970 O O . ASP A 1 272 ? 11.298 0.605 -5.366 1.00 85.88 272 ASP A O 1
ATOM 1974 N N . GLY A 1 273 ? 9.908 1.469 -3.833 1.00 79.19 273 GLY A N 1
ATOM 1975 C CA . GLY A 1 273 ? 10.951 2.220 -3.124 1.00 79.19 273 GLY A CA 1
ATOM 1976 C C . GLY A 1 273 ? 12.014 1.351 -2.440 1.00 79.19 273 GLY A C 1
ATOM 1977 O O . GLY A 1 273 ? 13.086 1.861 -2.128 1.00 79.19 273 GLY A O 1
ATOM 1978 N N . GLU A 1 274 ? 11.741 0.060 -2.244 1.00 82.12 274 GLU A N 1
ATOM 1979 C CA . GLU A 1 274 ? 12.661 -0.927 -1.667 1.00 82.12 274 GLU A CA 1
ATOM 1980 C C . GLU A 1 274 ? 13.325 -1.793 -2.755 1.00 82.12 274 GLU A C 1
ATOM 1982 O O . GLU A 1 274 ? 14.011 -2.766 -2.449 1.00 82.12 274 GLU A O 1
ATOM 1987 N N . PHE A 1 275 ? 13.157 -1.425 -4.031 1.00 82.81 275 PHE A N 1
ATOM 1988 C CA . PHE A 1 275 ? 13.634 -2.165 -5.202 1.00 82.81 275 PHE A CA 1
ATOM 1989 C C . PHE A 1 275 ? 13.013 -3.560 -5.374 1.00 82.81 275 PHE A C 1
ATOM 1991 O O . PHE A 1 275 ? 13.571 -4.402 -6.080 1.00 82.81 275 PHE A O 1
ATOM 1998 N N . GLU A 1 276 ? 11.840 -3.804 -4.789 1.00 86.12 276 GLU A N 1
ATOM 1999 C CA . GLU A 1 276 ? 11.096 -5.047 -4.974 1.00 86.12 276 GLU A CA 1
ATOM 2000 C C . GLU A 1 276 ? 10.200 -4.966 -6.212 1.00 86.12 276 GLU A C 1
ATOM 2002 O O . GLU A 1 276 ? 9.588 -3.937 -6.507 1.00 86.12 276 GLU A O 1
ATOM 2007 N N . LEU A 1 277 ? 10.111 -6.072 -6.958 1.00 88.50 277 LEU A N 1
ATOM 2008 C CA . LEU A 1 277 ? 9.293 -6.130 -8.168 1.00 88.50 277 LEU A CA 1
ATOM 2009 C C . LEU A 1 277 ? 7.802 -6.179 -7.808 1.00 88.50 277 LEU A C 1
ATOM 2011 O O . LEU A 1 277 ? 7.276 -7.208 -7.375 1.00 88.50 277 LEU A O 1
ATOM 2015 N N . VAL A 1 278 ? 7.105 -5.080 -8.072 1.00 91.19 278 VAL A N 1
ATOM 2016 C CA . VAL A 1 278 ? 5.664 -4.908 -7.885 1.00 91.19 278 VAL A CA 1
ATOM 2017 C C . VAL A 1 278 ? 4.949 -4.760 -9.227 1.00 91.19 278 VAL A C 1
ATOM 2019 O O . VAL A 1 278 ? 5.557 -4.481 -10.258 1.00 91.19 278 VAL A O 1
ATOM 2022 N N . SER A 1 279 ? 3.633 -4.964 -9.230 1.00 93.75 279 SER A N 1
ATOM 2023 C CA . SER A 1 279 ? 2.794 -4.734 -10.407 1.00 93.75 279 SER A CA 1
ATOM 2024 C C . SER A 1 279 ? 1.954 -3.485 -10.188 1.00 93.75 279 SER A C 1
ATOM 2026 O O . SER A 1 279 ? 1.183 -3.443 -9.237 1.00 93.75 279 SER A O 1
ATOM 2028 N N . VAL A 1 280 ? 2.042 -2.508 -11.087 1.00 94.81 280 VAL A N 1
ATOM 2029 C CA . VAL A 1 280 ? 1.256 -1.270 -11.031 1.00 94.81 280 VAL A CA 1
ATOM 2030 C C . VAL A 1 280 ? 0.157 -1.309 -12.087 1.00 94.81 280 VAL A C 1
ATOM 2032 O O . VAL A 1 280 ? 0.417 -1.246 -13.288 1.00 94.81 280 VAL A O 1
ATOM 2035 N N . ALA A 1 281 ? -1.091 -1.437 -11.644 1.00 94.75 281 ALA A N 1
ATOM 2036 C CA . ALA A 1 281 ? -2.256 -1.349 -12.512 1.00 94.75 281 ALA A CA 1
ATOM 2037 C C . ALA A 1 281 ? -2.612 0.125 -12.732 1.00 94.75 281 ALA A C 1
ATOM 2039 O O . ALA A 1 281 ? -2.939 0.839 -11.784 1.00 94.75 281 ALA A O 1
ATOM 2040 N N . VAL A 1 282 ? -2.542 0.561 -13.989 1.00 94.06 282 VAL A N 1
ATOM 2041 C CA . VAL A 1 282 ? -2.900 1.916 -14.425 1.00 94.06 282 VAL A CA 1
ATOM 2042 C C . VAL A 1 282 ? -4.317 1.886 -14.976 1.00 94.06 282 VAL A C 1
ATOM 2044 O O . VAL A 1 282 ? -4.659 0.989 -15.748 1.00 94.06 282 VAL A O 1
ATOM 2047 N N . ASP A 1 283 ? -5.144 2.840 -14.568 1.00 91.12 283 ASP A N 1
ATOM 2048 C CA . ASP A 1 283 ? -6.522 2.922 -15.029 1.00 91.12 283 ASP A CA 1
ATOM 2049 C C . ASP A 1 283 ? -6.626 3.299 -16.526 1.00 91.12 283 ASP A C 1
ATOM 2051 O O . ASP A 1 283 ? -5.644 3.701 -17.160 1.00 91.12 283 ASP A O 1
ATOM 2055 N N . PRO A 1 284 ? -7.815 3.153 -17.138 1.00 91.12 284 PRO A N 1
ATOM 2056 C CA . PRO A 1 284 ? -8.004 3.479 -18.546 1.00 91.12 284 PRO A CA 1
ATOM 2057 C C . PRO A 1 284 ? -7.705 4.935 -18.914 1.00 91.12 284 PRO A C 1
ATOM 2059 O O . PRO A 1 284 ? -7.369 5.178 -20.070 1.00 91.12 284 PRO A O 1
ATOM 2062 N N . SER A 1 285 ? -7.833 5.899 -17.992 1.00 89.00 285 SER A N 1
ATOM 2063 C CA . SER A 1 285 ? -7.524 7.313 -18.263 1.00 89.00 285 SER A CA 1
ATOM 2064 C C . SER A 1 285 ? -6.037 7.638 -18.111 1.00 89.00 285 SER A C 1
ATOM 2066 O O . SER A 1 285 ? -5.567 8.601 -18.712 1.00 89.00 285 SER A O 1
ATOM 2068 N N . GLY A 1 286 ? -5.285 6.830 -17.364 1.00 89.56 286 GLY A N 1
ATOM 2069 C CA . GLY A 1 286 ? -3.901 7.103 -16.989 1.00 89.56 286 GLY A CA 1
ATOM 2070 C C . GLY A 1 286 ? -3.779 8.066 -15.807 1.00 89.56 286 GLY A C 1
ATOM 2071 O O . GLY A 1 286 ? -2.674 8.508 -15.505 1.00 89.56 286 GLY A O 1
ATOM 2072 N N . GLU A 1 287 ? -4.889 8.411 -15.152 1.00 88.38 287 GLU A N 1
ATOM 2073 C CA . GLU A 1 287 ? -4.933 9.404 -14.072 1.00 88.38 287 GLU A CA 1
ATOM 2074 C C . GLU A 1 287 ? -4.756 8.769 -12.689 1.00 88.38 287 GLU A C 1
ATOM 2076 O O . GLU A 1 287 ? -4.281 9.422 -11.758 1.00 88.38 287 GLU A O 1
ATOM 2081 N N . SER A 1 288 ? -5.119 7.494 -12.542 1.00 89.44 288 SER A N 1
ATOM 2082 C CA . SER A 1 288 ? -4.988 6.743 -11.299 1.00 89.44 288 SER A CA 1
ATOM 2083 C C . SER A 1 288 ? -4.231 5.442 -11.515 1.00 89.44 288 SER A C 1
ATOM 2085 O O . SER A 1 288 ? -4.313 4.789 -12.556 1.00 89.44 288 SER A O 1
ATOM 2087 N N . TRP A 1 289 ? -3.520 5.023 -10.478 1.00 92.31 289 TRP A N 1
ATOM 2088 C CA . TRP A 1 289 ? -2.857 3.733 -10.434 1.00 92.31 289 TRP A CA 1
ATOM 2089 C C . TRP A 1 289 ? -2.954 3.128 -9.034 1.00 92.31 289 TRP A C 1
ATOM 2091 O O . TRP A 1 289 ? -3.303 3.806 -8.064 1.00 92.31 289 TRP A O 1
ATOM 2101 N N . TRP A 1 290 ? -2.719 1.823 -8.943 1.00 93.69 290 TRP A N 1
ATOM 2102 C CA . TRP A 1 290 ? -2.665 1.079 -7.685 1.00 93.69 290 TRP A CA 1
ATOM 2103 C C . TRP A 1 290 ? -1.839 -0.197 -7.849 1.00 93.69 290 TRP A C 1
ATOM 2105 O O . TRP A 1 290 ? -1.511 -0.584 -8.972 1.00 93.69 290 TRP A O 1
ATOM 2115 N N . THR A 1 291 ? -1.528 -0.863 -6.739 1.00 93.00 291 THR A N 1
ATOM 2116 C CA . THR A 1 291 ? -0.730 -2.097 -6.731 1.00 93.00 291 THR A CA 1
ATOM 2117 C C . THR A 1 291 ? -1.610 -3.295 -6.356 1.00 93.00 291 THR A C 1
ATOM 2119 O O . THR A 1 291 ? -1.910 -3.484 -5.172 1.00 93.00 291 THR A O 1
ATOM 2122 N N . PRO A 1 292 ? -2.051 -4.128 -7.323 1.00 92.75 292 PRO A N 1
ATOM 2123 C CA . PRO A 1 292 ? -2.820 -5.328 -7.021 1.00 92.75 292 PRO A CA 1
ATOM 2124 C C . PRO A 1 292 ? -2.026 -6.300 -6.130 1.00 92.75 292 PRO A C 1
ATOM 2126 O O . PRO A 1 292 ? -0.847 -6.543 -6.392 1.00 92.75 292 PRO A O 1
ATOM 2129 N N . PRO A 1 293 ? -2.647 -6.921 -5.106 1.00 90.69 293 PRO A N 1
ATOM 2130 C CA . PRO A 1 293 ? -1.930 -7.837 -4.215 1.00 90.69 293 PRO A CA 1
ATOM 2131 C C . PRO A 1 293 ? -1.366 -9.093 -4.878 1.00 90.69 293 PRO A C 1
ATOM 2133 O O . PRO A 1 293 ? -0.380 -9.661 -4.411 1.00 90.69 293 PRO A O 1
ATOM 2136 N N . VAL A 1 294 ? -2.035 -9.570 -5.926 1.00 92.31 294 VAL A N 1
ATOM 2137 C CA . VAL A 1 294 ? -1.526 -10.625 -6.799 1.00 92.31 294 VAL A CA 1
ATOM 2138 C C . VAL A 1 294 ? -0.819 -9.910 -7.930 1.00 92.31 294 VAL A C 1
ATOM 2140 O O . VAL A 1 294 ? -1.510 -9.276 -8.706 1.00 92.31 294 VAL A O 1
ATOM 2143 N N . SER A 1 295 ? 0.509 -9.995 -8.011 1.00 92.44 295 SER A N 1
ATOM 2144 C CA . SER A 1 295 ? 1.298 -9.267 -9.017 1.00 92.44 295 SER A CA 1
ATOM 2145 C C . SER A 1 295 ? 1.444 -10.013 -10.343 1.00 92.44 295 SER A C 1
ATOM 2147 O O . SER A 1 295 ? 1.662 -9.399 -11.388 1.00 92.44 295 SER A O 1
ATOM 2149 N N . ARG A 1 296 ? 1.356 -11.349 -10.310 1.00 94.25 296 ARG A N 1
ATOM 2150 C CA . ARG A 1 296 ? 1.546 -12.212 -11.476 1.00 94.25 296 ARG A CA 1
ATOM 2151 C C . ARG A 1 296 ? 0.641 -13.436 -11.454 1.00 94.25 296 ARG A C 1
ATOM 2153 O O . ARG A 1 296 ? 0.347 -14.009 -10.403 1.00 94.25 296 ARG A O 1
ATOM 2160 N N . LEU A 1 297 ? 0.271 -13.875 -12.647 1.00 95.50 297 LEU A N 1
ATOM 2161 C CA . LEU A 1 297 ? -0.521 -15.058 -12.937 1.00 95.50 297 LEU A CA 1
ATOM 2162 C C . LEU A 1 297 ? 0.262 -15.974 -13.879 1.00 95.50 297 LEU A C 1
ATOM 2164 O O . LEU A 1 297 ? 0.990 -15.517 -14.755 1.00 95.50 297 LEU A O 1
ATOM 2168 N N . ARG A 1 298 ? 0.071 -17.280 -13.727 1.00 95.88 298 ARG A N 1
ATOM 2169 C CA . ARG A 1 298 ? 0.466 -18.293 -14.701 1.00 95.88 298 ARG A CA 1
ATOM 2170 C C . ARG A 1 298 ? -0.773 -18.764 -15.441 1.00 95.88 298 ARG A C 1
ATOM 2172 O O . ARG A 1 298 ? -1.713 -19.264 -14.818 1.00 95.88 298 ARG A O 1
ATOM 2179 N N . VAL A 1 299 ? -0.747 -18.629 -16.757 1.00 95.75 299 VAL A N 1
ATOM 2180 C CA . VAL A 1 299 ? -1.773 -19.121 -17.677 1.00 95.75 299 VAL A CA 1
ATOM 2181 C C . VAL A 1 299 ? -1.225 -20.371 -18.352 1.00 95.75 299 VAL A C 1
ATOM 2183 O O . VAL A 1 299 ? -0.106 -20.352 -18.848 1.00 95.75 299 VAL A O 1
ATOM 2186 N N . ALA A 1 300 ? -1.972 -21.473 -18.331 1.00 95.00 300 ALA A N 1
ATOM 2187 C CA . ALA A 1 300 ? -1.567 -22.736 -18.945 1.00 95.00 300 ALA A CA 1
ATOM 2188 C C . ALA A 1 300 ? -2.744 -23.358 -19.716 1.00 95.00 300 ALA A C 1
ATOM 2190 O O . ALA A 1 300 ? -3.896 -23.118 -19.335 1.00 95.00 300 ALA A O 1
ATOM 2191 N N . PRO A 1 301 ? -2.489 -24.177 -20.754 1.00 93.88 301 PRO A N 1
ATOM 2192 C CA . PRO A 1 301 ? -3.544 -24.755 -21.589 1.00 93.88 301 PRO A CA 1
ATOM 2193 C C . PRO A 1 301 ? -4.600 -25.507 -20.774 1.00 93.88 301 PRO A C 1
ATOM 2195 O O . PRO A 1 301 ? -4.284 -26.373 -19.959 1.00 93.88 301 PRO A O 1
ATOM 2198 N N . GLY A 1 302 ? -5.877 -25.163 -20.968 1.00 88.75 302 GLY A N 1
ATOM 2199 C CA . GLY A 1 302 ? -7.019 -25.823 -20.318 1.00 88.75 302 GLY A CA 1
ATOM 2200 C C . GLY A 1 302 ? -7.175 -25.593 -18.803 1.00 88.75 302 GLY A C 1
ATOM 2201 O O . GLY A 1 302 ? -8.226 -25.933 -18.241 1.00 88.75 302 GLY A O 1
ATOM 2202 N N . VAL A 1 303 ? -6.198 -24.976 -18.132 1.00 91.00 303 VAL A N 1
ATOM 2203 C CA . VAL A 1 303 ? -6.175 -24.760 -16.676 1.00 91.00 303 VAL A CA 1
ATOM 2204 C C . VAL A 1 303 ? -6.553 -23.308 -16.346 1.00 91.00 303 VAL A C 1
ATOM 2206 O O . VAL A 1 303 ? -6.130 -22.392 -17.048 1.00 91.00 303 VAL A O 1
ATOM 2209 N N . PRO A 1 304 ? -7.350 -23.049 -15.289 1.00 90.62 304 PRO A N 1
ATOM 2210 C CA . PRO A 1 304 ? -7.613 -21.683 -14.849 1.00 90.62 304 PRO A CA 1
ATOM 2211 C C . PRO A 1 304 ? -6.319 -20.935 -14.481 1.00 90.62 304 PRO A C 1
ATOM 2213 O O . PRO A 1 304 ? -5.459 -21.531 -13.827 1.00 90.62 304 PRO A O 1
ATOM 2216 N N . PRO A 1 305 ? -6.200 -19.640 -14.823 1.00 93.12 305 PRO A N 1
ATOM 2217 C CA . PRO A 1 305 ? -5.084 -18.803 -14.399 1.00 93.12 305 PRO A CA 1
ATOM 2218 C C . PRO A 1 305 ? -4.861 -18.865 -12.884 1.00 93.12 305 PRO A C 1
ATOM 2220 O O . PRO A 1 305 ? -5.802 -18.726 -12.096 1.00 93.12 305 PRO A O 1
ATOM 2223 N N . ALA A 1 306 ? -3.610 -19.069 -12.478 1.00 92.50 306 ALA A N 1
ATOM 2224 C CA . ALA A 1 306 ? -3.233 -19.241 -11.079 1.00 92.50 306 ALA A CA 1
ATOM 2225 C C . ALA A 1 306 ? -2.190 -18.194 -10.661 1.00 92.50 306 ALA A C 1
ATOM 2227 O O . ALA A 1 306 ? -1.214 -18.011 -11.388 1.00 92.50 306 ALA A O 1
ATOM 2228 N N . PRO A 1 307 ? -2.336 -17.534 -9.499 1.00 93.31 307 PRO A N 1
ATOM 2229 C CA . PRO A 1 307 ? -1.310 -16.633 -8.981 1.00 93.31 307 PRO A CA 1
ATOM 2230 C C . PRO A 1 307 ? 0.051 -17.306 -8.817 1.00 93.31 307 PRO A C 1
ATOM 2232 O O . PRO A 1 307 ? 0.134 -18.471 -8.417 1.00 93.31 307 PRO A O 1
ATOM 2235 N N . ILE A 1 308 ? 1.118 -16.554 -9.081 1.00 91.81 308 ILE A N 1
ATOM 2236 C CA . ILE A 1 308 ? 2.499 -16.977 -8.836 1.00 91.81 308 ILE A CA 1
ATOM 2237 C C . ILE A 1 308 ? 3.239 -15.955 -7.974 1.00 91.81 308 ILE A C 1
ATOM 2239 O O . ILE A 1 308 ? 2.974 -14.758 -8.033 1.00 91.81 308 ILE A O 1
ATOM 2243 N N . GLY A 1 309 ? 4.199 -16.445 -7.192 1.00 86.38 309 GLY A N 1
ATOM 2244 C CA . GLY A 1 309 ? 4.924 -15.633 -6.219 1.00 86.38 309 GLY A CA 1
ATOM 2245 C C . GLY A 1 309 ? 4.180 -15.475 -4.892 1.00 86.38 309 GLY A C 1
ATOM 2246 O O . GLY A 1 309 ? 3.125 -16.071 -4.658 1.00 86.38 309 GLY A O 1
ATOM 2247 N N . THR A 1 310 ? 4.781 -14.700 -3.996 1.00 84.50 310 THR A N 1
ATOM 2248 C CA . THR A 1 310 ? 4.241 -14.433 -2.661 1.00 84.50 310 THR A CA 1
ATOM 2249 C C . THR A 1 310 ? 3.202 -13.320 -2.733 1.00 84.50 310 THR A C 1
ATOM 2251 O O . THR A 1 310 ? 3.456 -12.267 -3.307 1.00 84.50 310 THR A O 1
ATOM 2254 N N . VAL A 1 311 ? 2.041 -13.529 -2.109 1.00 89.88 311 VAL A N 1
ATOM 2255 C CA . VAL A 1 311 ? 1.029 -12.481 -1.925 1.00 89.88 311 VAL A CA 1
ATOM 2256 C C . VAL A 1 311 ? 1.288 -11.824 -0.573 1.00 89.88 311 VAL A C 1
ATOM 2258 O O . VAL A 1 311 ? 1.006 -12.432 0.460 1.00 89.88 311 VAL A O 1
ATOM 2261 N N . GLY A 1 312 ? 1.828 -10.601 -0.572 1.00 86.50 312 GLY A N 1
ATOM 2262 C CA . GLY A 1 312 ? 2.324 -9.930 0.640 1.00 86.50 312 GLY A CA 1
ATOM 2263 C C . GLY A 1 312 ? 1.331 -9.926 1.810 1.00 86.50 312 GLY A C 1
ATOM 2264 O O . GLY A 1 312 ? 1.691 -10.310 2.919 1.00 86.50 312 GLY A O 1
ATOM 2265 N N . LEU A 1 313 ? 0.047 -9.628 1.557 1.00 88.81 313 LEU A N 1
ATOM 2266 C CA . LEU A 1 313 ? -0.994 -9.599 2.604 1.00 88.81 313 LEU A CA 1
ATOM 2267 C C . LEU A 1 313 ? -1.233 -10.962 3.292 1.00 88.81 313 LEU A C 1
ATOM 2269 O O . LEU A 1 313 ? -1.813 -11.017 4.379 1.00 88.81 313 LEU A O 1
ATOM 2273 N N . LEU A 1 314 ? -0.814 -12.062 2.656 1.00 92.25 314 LEU A N 1
ATOM 2274 C CA . LEU A 1 314 ? -0.971 -13.435 3.136 1.00 92.25 314 LEU A CA 1
ATOM 2275 C C . LEU A 1 314 ? 0.323 -14.028 3.710 1.00 92.25 314 LEU A C 1
ATOM 2277 O O . LEU A 1 314 ? 0.260 -15.128 4.252 1.00 92.25 314 LEU A O 1
ATOM 2281 N N . ALA A 1 315 ? 1.463 -13.335 3.623 1.00 88.06 315 ALA A N 1
ATOM 2282 C CA . ALA A 1 315 ? 2.784 -13.908 3.898 1.00 88.06 315 ALA A CA 1
ATOM 2283 C C . ALA A 1 315 ? 2.935 -14.502 5.314 1.00 88.06 315 ALA A C 1
ATOM 2285 O O . ALA A 1 315 ? 3.571 -15.541 5.475 1.00 88.06 315 ALA A O 1
ATOM 2286 N N . ASP A 1 316 ? 2.295 -13.907 6.327 1.00 89.31 316 ASP A N 1
ATOM 2287 C CA . ASP A 1 316 ? 2.370 -14.398 7.716 1.00 89.31 316 ASP A CA 1
ATOM 2288 C C . ASP A 1 316 ? 1.362 -15.513 8.039 1.00 89.31 316 ASP A C 1
ATOM 2290 O O . ASP A 1 316 ? 1.306 -16.014 9.167 1.00 89.31 316 ASP A O 1
ATOM 2294 N N . LEU A 1 317 ? 0.490 -15.870 7.095 1.00 92.25 317 LEU A N 1
ATOM 2295 C CA . LEU A 1 317 ? -0.525 -16.892 7.312 1.00 92.25 317 LEU A CA 1
ATOM 2296 C C . LEU A 1 317 ? 0.031 -18.275 6.993 1.00 92.25 317 LEU A C 1
ATOM 2298 O O . LEU A 1 317 ? 0.776 -18.477 6.038 1.00 92.25 317 LEU A O 1
ATOM 2302 N N . ARG A 1 318 ? -0.393 -19.277 7.768 1.00 93.31 318 ARG A N 1
ATOM 2303 C CA . ARG A 1 318 ? 0.055 -20.657 7.568 1.00 93.31 318 ARG A CA 1
ATOM 2304 C C . ARG A 1 318 ? -0.407 -21.178 6.195 1.00 93.31 318 ARG A C 1
ATOM 2306 O O . ARG A 1 318 ? -1.620 -21.267 5.984 1.00 93.31 318 ARG A O 1
ATOM 2313 N N . PRO A 1 319 ? 0.498 -21.618 5.304 1.00 92.88 319 PRO A N 1
ATOM 2314 C CA . PRO A 1 319 ? 0.111 -22.206 4.026 1.00 92.88 319 PRO A CA 1
ATOM 2315 C C . PRO A 1 319 ? -0.678 -23.511 4.211 1.00 92.88 319 PRO A C 1
ATOM 2317 O O . PRO A 1 319 ? -0.397 -24.309 5.107 1.00 92.88 319 PRO A O 1
ATOM 2320 N N . THR A 1 320 ? -1.671 -23.734 3.351 1.00 89.50 320 THR A N 1
ATOM 2321 C CA . THR A 1 320 ? -2.527 -24.942 3.323 1.00 89.50 320 THR A CA 1
ATOM 2322 C C . THR A 1 320 ? -2.524 -25.653 1.970 1.00 89.50 320 THR A C 1
ATOM 2324 O O . THR A 1 320 ? -2.970 -26.792 1.876 1.00 89.50 320 THR A O 1
ATOM 2327 N N . GLY A 1 321 ? -2.002 -24.998 0.933 1.00 83.25 321 GLY A N 1
ATOM 2328 C CA . GLY A 1 321 ? -1.864 -25.506 -0.427 1.00 83.25 321 GLY A CA 1
ATOM 2329 C C . GLY A 1 321 ? -1.343 -24.405 -1.350 1.00 83.25 321 GLY A C 1
ATOM 2330 O O . GLY A 1 321 ? -1.032 -23.304 -0.892 1.00 83.25 321 GLY A O 1
ATOM 2331 N N . THR A 1 322 ? -1.270 -24.677 -2.651 1.00 80.44 322 THR A N 1
ATOM 2332 C CA . THR A 1 322 ? -0.839 -23.687 -3.649 1.00 80.44 322 THR A CA 1
ATOM 2333 C C . THR A 1 322 ? -1.748 -22.457 -3.609 1.00 80.44 322 THR A C 1
ATOM 2335 O O . THR A 1 322 ? -2.957 -22.572 -3.802 1.00 80.44 322 THR A O 1
ATOM 2338 N N . GLY A 1 323 ? -1.184 -21.289 -3.284 1.00 83.75 323 GLY A N 1
ATOM 2339 C CA . GLY A 1 323 ? -1.925 -20.024 -3.182 1.00 83.75 323 GLY A CA 1
ATOM 2340 C C . GLY A 1 323 ? -2.963 -19.956 -2.051 1.00 83.75 323 GLY A C 1
ATOM 2341 O O . GLY A 1 323 ? -3.672 -18.961 -1.948 1.00 83.75 323 GLY A O 1
ATOM 2342 N N . SER A 1 324 ? -3.064 -20.975 -1.188 1.00 92.12 324 SER A N 1
ATOM 2343 C CA . SER A 1 324 ? -4.107 -21.090 -0.155 1.00 92.12 324 SER A CA 1
ATOM 2344 C C . SER A 1 324 ? -3.524 -21.036 1.251 1.00 92.12 324 SER A C 1
ATOM 2346 O O . SER A 1 324 ? -2.610 -21.791 1.583 1.00 92.12 324 SER A O 1
ATOM 2348 N N . HIS A 1 325 ? -4.073 -20.180 2.105 1.00 95.19 325 HIS A N 1
ATOM 2349 C CA . HIS A 1 325 ? -3.553 -19.872 3.435 1.00 95.19 325 HIS A CA 1
ATOM 2350 C C . HIS A 1 325 ? -4.650 -19.998 4.489 1.00 95.19 325 HIS A C 1
ATOM 2352 O O . HIS A 1 325 ? -5.826 -19.724 4.242 1.00 95.19 325 HIS A O 1
ATOM 2358 N N . ARG A 1 326 ? -4.270 -20.434 5.686 1.00 95.44 326 ARG A N 1
ATOM 2359 C CA . ARG A 1 326 ? -5.197 -20.653 6.789 1.00 95.44 326 ARG A CA 1
ATOM 2360 C C . ARG A 1 326 ? -5.545 -19.335 7.468 1.00 95.44 326 ARG A C 1
ATOM 2362 O O . ARG A 1 326 ? -4.651 -18.660 7.968 1.00 95.44 326 ARG A O 1
ATOM 2369 N N . LEU A 1 327 ? -6.839 -19.025 7.554 1.00 92.56 327 LEU A N 1
ATOM 2370 C CA . LEU A 1 327 ? -7.339 -17.934 8.397 1.00 92.56 327 LEU A CA 1
ATOM 2371 C C . LEU A 1 327 ? -7.612 -18.454 9.813 1.00 92.56 327 LEU A C 1
ATOM 2373 O O . LEU A 1 327 ? -7.181 -17.856 10.793 1.00 92.56 327 LEU A O 1
ATOM 2377 N N . ASN A 1 328 ? -8.288 -19.603 9.917 1.00 92.38 328 ASN A N 1
ATOM 2378 C CA . ASN A 1 328 ? -8.509 -20.332 11.167 1.00 92.38 328 ASN A CA 1
ATOM 2379 C C . ASN A 1 328 ? -8.803 -21.827 10.899 1.00 92.38 328 ASN A C 1
ATOM 2381 O O . ASN A 1 328 ? -8.539 -22.354 9.817 1.00 92.38 328 ASN A O 1
ATOM 2385 N N . GLU A 1 329 ? -9.348 -22.542 11.888 1.00 89.62 329 GLU A N 1
ATOM 2386 C CA . GLU A 1 329 ? -9.703 -23.960 11.740 1.00 89.62 329 GLU A CA 1
ATOM 2387 C C . GLU A 1 329 ? -10.807 -24.225 10.695 1.00 89.62 329 GLU A C 1
ATOM 2389 O O . GLU A 1 329 ? -10.849 -25.311 10.119 1.00 89.62 329 GLU A O 1
ATOM 2394 N N . ARG A 1 330 ? -11.670 -23.238 10.421 1.00 91.50 330 ARG A N 1
ATOM 2395 C CA . ARG A 1 330 ? -12.875 -23.349 9.581 1.00 91.50 330 ARG A CA 1
ATOM 2396 C C . ARG A 1 330 ? -12.787 -22.632 8.238 1.00 91.50 330 ARG A C 1
ATOM 2398 O O . ARG A 1 330 ? -13.594 -22.929 7.364 1.00 91.50 330 ARG A O 1
ATOM 2405 N N . TRP A 1 331 ? -11.821 -21.737 8.062 1.00 94.62 331 TRP A N 1
ATOM 2406 C CA . TRP A 1 331 ? -11.710 -20.857 6.905 1.00 94.62 331 TRP A CA 1
ATOM 2407 C C . TRP A 1 331 ? -10.277 -20.792 6.377 1.00 94.62 331 TRP A C 1
ATOM 2409 O O . TRP A 1 331 ? -9.303 -20.682 7.130 1.00 94.62 331 TRP A O 1
ATOM 2419 N N . VAL A 1 332 ? -10.166 -20.820 5.054 1.00 95.56 332 VAL A N 1
ATOM 2420 C CA . VAL A 1 332 ? -8.953 -20.534 4.291 1.00 95.56 332 VAL A CA 1
ATOM 2421 C C . VAL A 1 332 ? -9.219 -19.369 3.347 1.00 95.56 332 VAL A C 1
ATOM 2423 O O . VAL A 1 332 ? -10.359 -19.124 2.954 1.00 95.56 332 VAL A O 1
ATOM 2426 N N . VAL A 1 333 ? -8.158 -18.668 2.976 1.00 96.19 333 VAL A N 1
ATOM 2427 C CA . VAL A 1 333 ? -8.148 -17.703 1.880 1.00 96.19 333 VAL A CA 1
ATOM 2428 C C . VAL A 1 333 ? -7.271 -18.249 0.766 1.00 96.19 333 VAL A C 1
ATOM 2430 O O . VAL A 1 333 ? -6.160 -18.712 1.009 1.00 96.19 333 VAL A O 1
ATOM 2433 N N . GLU A 1 334 ? -7.775 -18.214 -0.454 1.00 94.88 334 GLU A N 1
ATOM 2434 C CA . GLU A 1 334 ? -7.058 -18.603 -1.658 1.00 94.88 334 GLU A CA 1
ATOM 2435 C C . GLU A 1 334 ? -6.877 -17.372 -2.544 1.00 94.88 334 GLU A C 1
ATOM 2437 O O . GLU A 1 334 ? -7.845 -16.678 -2.851 1.00 94.88 334 GLU A O 1
ATOM 2442 N N . ALA A 1 335 ? -5.642 -17.086 -2.943 1.00 94.88 335 ALA A N 1
ATOM 2443 C CA . ALA A 1 335 ? -5.379 -16.091 -3.970 1.00 94.88 335 ALA A CA 1
ATOM 2444 C C . ALA A 1 335 ? -5.803 -16.648 -5.337 1.00 94.88 335 ALA A C 1
ATOM 2446 O O . ALA A 1 335 ? -5.504 -17.793 -5.677 1.00 94.88 335 ALA A O 1
ATOM 2447 N N . THR A 1 336 ? -6.478 -15.828 -6.136 1.00 93.94 336 THR A N 1
ATOM 2448 C CA . THR A 1 336 ? -7.021 -16.180 -7.458 1.00 93.94 336 THR A CA 1
ATOM 2449 C C . THR A 1 336 ? -6.795 -15.032 -8.445 1.00 93.94 336 THR A C 1
ATOM 2451 O O . THR A 1 336 ? -6.405 -13.941 -8.035 1.00 93.94 336 THR A O 1
ATOM 2454 N N . GLN A 1 337 ? -7.075 -15.236 -9.737 1.00 92.06 337 GLN A N 1
ATOM 2455 C CA . GLN A 1 337 ? -6.937 -14.163 -10.736 1.00 92.06 337 GLN A CA 1
ATOM 2456 C C . GLN A 1 337 ? -7.843 -12.946 -10.483 1.00 92.06 337 GLN A C 1
ATOM 2458 O O . GLN A 1 337 ? -7.486 -11.832 -10.837 1.00 92.06 337 GLN A O 1
ATOM 2463 N N . PHE A 1 338 ? -9.006 -13.138 -9.855 1.00 90.12 338 PHE A N 1
ATOM 2464 C CA . PHE A 1 338 ? -9.951 -12.051 -9.578 1.00 90.12 338 PHE A CA 1
ATOM 2465 C C . PHE A 1 338 ? -9.698 -11.360 -8.226 1.00 90.12 338 PHE A C 1
ATOM 2467 O O . PHE A 1 338 ? -10.373 -10.385 -7.898 1.00 90.12 338 PHE A O 1
ATOM 2474 N N . GLY A 1 339 ? -8.761 -11.872 -7.420 1.00 94.31 339 GLY A N 1
ATOM 2475 C CA . GLY A 1 339 ? -8.487 -11.388 -6.070 1.00 94.31 339 GLY A CA 1
ATOM 2476 C C . GLY A 1 339 ? -8.397 -12.522 -5.057 1.00 94.31 339 GLY A C 1
ATOM 2477 O O . GLY A 1 339 ? -7.524 -13.384 -5.151 1.00 94.31 339 GLY A O 1
ATOM 2478 N N . LEU A 1 340 ? -9.289 -12.531 -4.068 1.00 95.31 340 LEU A N 1
ATOM 2479 C CA . LEU A 1 340 ? -9.248 -13.467 -2.943 1.00 95.31 340 LEU A CA 1
ATOM 2480 C C . LEU A 1 340 ? -10.523 -14.304 -2.865 1.00 95.31 340 LEU A C 1
ATOM 2482 O O . LEU A 1 340 ? -11.629 -13.802 -3.047 1.00 95.31 340 LEU A O 1
ATOM 2486 N N . TRP A 1 341 ? -10.375 -15.574 -2.508 1.00 95.50 341 TRP A N 1
ATOM 2487 C CA . TRP A 1 341 ? -11.485 -16.473 -2.234 1.00 95.50 341 TRP A CA 1
ATOM 2488 C C . TRP A 1 341 ? -11.413 -17.007 -0.805 1.00 95.50 341 TRP A C 1
ATOM 2490 O O . TRP A 1 341 ? -10.566 -17.834 -0.471 1.00 95.50 341 TRP A O 1
ATOM 2500 N N . VAL A 1 342 ? -12.320 -16.542 0.046 1.00 95.62 342 VAL A N 1
ATOM 2501 C CA . VAL A 1 342 ? -12.483 -16.991 1.428 1.00 95.62 342 VAL A CA 1
ATOM 2502 C C . VAL A 1 342 ? -13.478 -18.144 1.460 1.00 95.62 342 VAL A C 1
ATOM 2504 O O . VAL A 1 342 ? -14.652 -17.964 1.151 1.00 95.62 342 VAL A O 1
ATOM 2507 N N . ARG A 1 343 ? -13.034 -19.342 1.840 1.00 94.38 343 ARG A N 1
ATOM 2508 C CA . ARG A 1 343 ? -13.858 -20.563 1.802 1.00 94.38 343 ARG A CA 1
ATOM 2509 C C . ARG A 1 343 ? -13.506 -21.547 2.917 1.00 94.38 343 ARG A C 1
ATOM 2511 O O . ARG A 1 343 ? -12.430 -21.441 3.504 1.00 94.38 343 ARG A O 1
ATOM 2518 N N . PRO A 1 344 ? -14.348 -22.556 3.191 1.00 91.38 344 PRO A N 1
ATOM 2519 C CA . PRO A 1 344 ? -13.954 -23.651 4.069 1.00 91.38 344 PRO A CA 1
ATOM 2520 C C . PRO A 1 344 ? -12.790 -24.487 3.478 1.00 91.38 344 PRO A C 1
ATOM 2522 O O . PRO A 1 344 ? -12.757 -24.698 2.262 1.00 91.38 344 PRO A O 1
ATOM 2525 N N . PRO A 1 345 ? -11.855 -25.016 4.300 1.00 86.00 345 PRO A N 1
ATOM 2526 C CA . PRO A 1 345 ? -10.619 -25.668 3.848 1.00 86.00 345 PRO A CA 1
ATOM 2527 C C . PRO A 1 345 ? -10.810 -26.775 2.800 1.00 86.00 345 PRO A C 1
ATOM 2529 O O . PRO A 1 345 ? -10.060 -26.838 1.822 1.00 86.00 345 PRO A O 1
ATOM 2532 N N . TYR A 1 346 ? -11.835 -27.614 2.976 1.00 81.06 346 TYR A N 1
ATOM 2533 C CA . TYR A 1 346 ? -12.114 -28.785 2.130 1.00 81.06 346 TYR A CA 1
ATOM 2534 C C . TYR A 1 346 ? -13.247 -28.566 1.123 1.00 81.06 346 TYR A C 1
ATOM 2536 O O . TYR A 1 346 ? -13.464 -29.390 0.238 1.00 81.06 346 TYR A O 1
ATOM 2544 N N . ALA A 1 347 ? -13.977 -27.459 1.241 1.00 73.88 347 ALA A N 1
ATOM 2545 C CA . ALA A 1 347 ? -15.110 -27.166 0.380 1.00 73.88 347 ALA A CA 1
ATOM 2546 C C . ALA A 1 347 ? -14.637 -26.376 -0.851 1.00 73.88 347 ALA A C 1
ATOM 2548 O O . ALA A 1 347 ? -13.749 -25.531 -0.750 1.00 73.88 347 ALA A O 1
ATOM 2549 N N . GLY A 1 348 ? -15.209 -26.656 -2.024 1.00 65.44 348 GLY A N 1
ATOM 2550 C CA . GLY A 1 348 ? -14.941 -25.883 -3.242 1.00 65.44 348 GLY A CA 1
ATOM 2551 C C . GLY A 1 348 ? -13.622 -26.183 -3.962 1.00 65.44 348 GLY A C 1
ATOM 2552 O O . GLY A 1 348 ? -13.387 -25.624 -5.028 1.00 65.44 348 GLY A O 1
ATOM 2553 N N . GLN A 1 349 ? -12.772 -27.085 -3.455 1.00 66.00 349 GLN A N 1
ATOM 2554 C CA . GLN A 1 349 ? -11.457 -27.362 -4.060 1.00 66.00 349 GLN A CA 1
ATOM 2555 C C . GLN A 1 349 ? -11.548 -27.725 -5.555 1.00 66.00 349 GLN A C 1
ATOM 2557 O O . GLN A 1 349 ? -10.713 -27.280 -6.339 1.00 66.00 349 GLN A O 1
ATOM 2562 N N . HIS A 1 350 ? -12.610 -28.422 -5.969 1.00 65.94 350 HIS A N 1
ATOM 2563 C CA . HIS A 1 350 ? -12.843 -28.840 -7.358 1.00 65.94 350 HIS A CA 1
ATOM 2564 C C . HIS A 1 350 ? -13.728 -27.888 -8.183 1.00 65.94 350 HIS A C 1
ATOM 2566 O O . HIS A 1 350 ? -14.074 -28.207 -9.317 1.00 65.94 350 HIS A O 1
ATOM 2572 N N . VAL A 1 351 ? -14.101 -26.720 -7.653 1.00 78.56 351 VAL A N 1
ATOM 2573 C CA . VAL A 1 351 ? -14.965 -25.765 -8.365 1.00 78.56 351 VAL A CA 1
ATOM 2574 C C . VAL A 1 351 ? -14.101 -24.878 -9.261 1.00 78.56 351 VAL A C 1
ATOM 2576 O O . VAL A 1 351 ? -13.709 -23.771 -8.893 1.00 78.56 351 VAL A O 1
ATOM 2579 N N . ALA A 1 352 ? -13.758 -25.395 -10.442 1.00 81.44 352 ALA A N 1
ATOM 2580 C CA . ALA A 1 352 ? -12.940 -24.681 -11.423 1.00 81.44 352 ALA A CA 1
ATOM 2581 C C . ALA A 1 352 ? -13.588 -23.362 -11.880 1.00 81.44 352 ALA A C 1
ATOM 2583 O O . ALA A 1 352 ? -12.875 -22.389 -12.111 1.00 81.44 352 ALA A O 1
ATOM 2584 N N . ASP A 1 353 ? -14.920 -23.302 -11.936 1.00 84.06 353 ASP A N 1
ATOM 2585 C CA . ASP A 1 353 ? -15.666 -22.131 -12.414 1.00 84.06 353 ASP A CA 1
ATOM 2586 C C . ASP A 1 353 ? -15.431 -20.880 -11.565 1.00 84.06 353 ASP A C 1
ATOM 2588 O O . ASP A 1 353 ? -15.333 -19.782 -12.107 1.00 84.06 353 ASP A O 1
ATOM 2592 N N . VAL A 1 354 ? -15.246 -21.033 -10.246 1.00 87.62 354 VAL A N 1
ATOM 2593 C CA . VAL A 1 354 ? -14.889 -19.901 -9.376 1.00 87.62 354 VAL A CA 1
ATOM 2594 C C . VAL A 1 354 ? -13.534 -19.336 -9.793 1.00 87.62 354 VAL A C 1
ATOM 2596 O O . VAL A 1 354 ? -13.405 -18.131 -9.968 1.00 87.62 354 VAL A O 1
ATOM 2599 N N . ARG A 1 355 ? -12.542 -20.199 -10.042 1.00 89.38 355 ARG A N 1
ATOM 2600 C CA . ARG A 1 355 ? -11.194 -19.783 -10.467 1.00 89.38 355 ARG A CA 1
ATOM 2601 C C . ARG A 1 355 ? -11.155 -19.202 -11.876 1.00 89.38 355 ARG A C 1
ATOM 2603 O O . ARG A 1 355 ? -10.232 -18.458 -12.181 1.00 89.38 355 ARG A O 1
ATOM 2610 N N . ARG A 1 356 ? -12.132 -19.526 -12.729 1.00 88.50 356 ARG A N 1
ATOM 2611 C CA . ARG A 1 356 ? -12.279 -18.963 -14.083 1.00 88.50 356 ARG A CA 1
ATOM 2612 C C . ARG A 1 356 ? -12.952 -17.591 -14.099 1.00 88.50 356 ARG A C 1
ATOM 2614 O O . ARG A 1 356 ? -13.041 -16.995 -15.169 1.00 88.50 356 ARG A O 1
ATOM 2621 N N . ARG A 1 357 ? -13.433 -17.091 -12.955 1.00 90.38 357 ARG A N 1
ATOM 2622 C CA . ARG A 1 357 ? -14.033 -15.758 -12.871 1.00 90.38 357 ARG A CA 1
ATOM 2623 C C . ARG A 1 357 ? -13.035 -14.707 -13.386 1.00 90.38 357 ARG A C 1
ATOM 2625 O O . ARG A 1 357 ? -11.861 -14.788 -13.017 1.00 90.38 357 ARG A O 1
ATOM 2632 N N . PRO A 1 358 ? -13.484 -13.763 -14.232 1.00 87.88 358 PRO A N 1
ATOM 2633 C CA . PRO A 1 358 ? -12.588 -12.815 -14.872 1.00 87.88 358 PRO A CA 1
ATOM 2634 C C . PRO A 1 358 ? -11.921 -11.905 -13.846 1.00 87.88 358 PRO A C 1
ATOM 2636 O O . PRO A 1 358 ? -12.515 -11.538 -12.829 1.00 87.88 358 PRO A O 1
ATOM 2639 N N . TRP A 1 359 ? -10.682 -11.549 -14.152 1.00 89.06 359 TRP A N 1
ATOM 2640 C CA . TRP A 1 359 ? -9.938 -10.504 -13.474 1.00 89.06 359 TRP A CA 1
ATOM 2641 C C . TRP A 1 359 ? -10.522 -9.118 -13.805 1.00 89.06 359 TRP A C 1
ATOM 2643 O O . TRP A 1 359 ? -10.802 -8.827 -14.967 1.00 89.06 359 TRP A O 1
ATOM 2653 N N . ASP A 1 360 ? -10.706 -8.278 -12.782 1.00 89.62 360 ASP A N 1
ATOM 2654 C CA . ASP A 1 360 ? -11.019 -6.850 -12.911 1.00 89.62 360 ASP A CA 1
ATOM 2655 C C . ASP A 1 360 ? -9.757 -6.032 -12.558 1.00 89.62 360 ASP A C 1
ATOM 2657 O O . ASP A 1 360 ? -9.292 -6.102 -11.416 1.00 89.62 360 ASP A O 1
ATOM 2661 N N . PRO A 1 361 ? -9.170 -5.267 -13.497 1.00 86.19 361 PRO A N 1
ATOM 2662 C CA . PRO A 1 361 ? -7.949 -4.501 -13.243 1.00 86.19 361 PRO A CA 1
ATOM 2663 C C . PRO A 1 361 ? -8.156 -3.299 -12.309 1.00 86.19 361 PRO A C 1
ATOM 2665 O O . PRO A 1 361 ? -7.180 -2.739 -11.811 1.00 86.19 361 PRO A O 1
ATOM 2668 N N . GLN A 1 362 ? -9.397 -2.881 -12.051 1.00 90.06 362 GLN A N 1
ATOM 2669 C CA . GLN A 1 362 ? -9.702 -1.707 -11.230 1.00 90.06 362 GLN A CA 1
ATOM 2670 C C . GLN A 1 362 ? -10.065 -2.056 -9.785 1.00 90.06 362 GLN A C 1
ATOM 2672 O O . GLN A 1 362 ? -10.077 -1.161 -8.930 1.00 90.06 362 GLN A O 1
ATOM 2677 N N . ARG A 1 363 ? -10.389 -3.326 -9.507 1.00 92.38 363 ARG A N 1
ATOM 2678 C CA . ARG A 1 363 ? -10.973 -3.763 -8.233 1.00 92.38 363 ARG A CA 1
ATOM 2679 C C . ARG A 1 363 ? -10.354 -5.051 -7.714 1.00 92.38 363 ARG A C 1
ATOM 2681 O O . ARG A 1 363 ? -10.044 -5.967 -8.466 1.00 92.38 363 ARG A O 1
ATOM 2688 N N . LEU A 1 364 ? -10.279 -5.165 -6.391 1.00 94.69 364 LEU A N 1
ATOM 2689 C CA . LEU A 1 364 ? -9.990 -6.429 -5.720 1.00 94.69 364 LEU A CA 1
ATOM 2690 C C . LEU A 1 364 ? -11.309 -7.120 -5.358 1.00 94.69 364 LEU A C 1
ATOM 2692 O O . LEU A 1 364 ? -12.028 -6.658 -4.472 1.00 94.69 364 LEU A O 1
ATOM 2696 N N . THR A 1 365 ? -11.634 -8.243 -5.998 1.00 95.69 365 THR A N 1
ATOM 2697 C CA . THR A 1 365 ? -12.824 -9.015 -5.614 1.00 95.69 365 THR A CA 1
ATOM 2698 C C . THR A 1 365 ? -12.480 -9.993 -4.490 1.00 95.69 365 THR A C 1
ATOM 2700 O O . THR A 1 365 ? -11.586 -10.829 -4.633 1.00 95.69 365 THR A O 1
ATOM 2703 N N . ILE A 1 366 ? -13.216 -9.925 -3.378 1.00 96.00 366 ILE A N 1
ATOM 2704 C CA . ILE A 1 366 ? -13.185 -10.926 -2.308 1.00 96.00 366 ILE A CA 1
ATOM 2705 C C . ILE A 1 366 ? -14.461 -11.763 -2.391 1.00 96.00 366 ILE A C 1
ATOM 2707 O O . ILE A 1 366 ? -15.545 -11.329 -2.002 1.00 96.00 366 ILE A O 1
ATOM 2711 N N . LEU A 1 367 ? -14.332 -12.984 -2.899 1.00 95.06 367 LEU A N 1
ATOM 2712 C CA . LEU A 1 367 ? -15.421 -13.953 -2.927 1.00 95.06 367 LEU A CA 1
ATOM 2713 C C . LEU A 1 367 ? -15.463 -14.718 -1.606 1.00 95.06 367 LEU A C 1
ATOM 2715 O O . LEU A 1 367 ? -14.432 -15.187 -1.130 1.00 95.06 367 LEU A O 1
ATOM 2719 N N . VAL A 1 368 ? -16.645 -14.866 -1.016 1.00 94.62 368 VAL A N 1
ATOM 2720 C CA . VAL A 1 368 ? -16.838 -15.482 0.298 1.00 94.62 368 VAL A CA 1
ATOM 2721 C C . VAL A 1 368 ? -17.781 -16.676 0.183 1.00 94.62 368 VAL A C 1
ATOM 2723 O O . VAL A 1 368 ? -18.850 -16.595 -0.418 1.00 94.62 368 VAL A O 1
ATOM 2726 N N . GLY A 1 369 ? -17.385 -17.797 0.779 1.00 90.69 369 GLY A N 1
ATOM 2727 C CA . GLY A 1 369 ? -18.153 -19.035 0.801 1.00 90.69 369 GLY A CA 1
ATOM 2728 C C . GLY A 1 369 ? -18.133 -19.790 -0.528 1.00 90.69 369 GLY A C 1
ATOM 2729 O O . GLY A 1 369 ? -17.185 -19.705 -1.313 1.00 90.69 369 GLY A O 1
ATOM 2730 N N . LEU A 1 370 ? -19.179 -20.585 -0.748 1.00 87.81 370 LEU A N 1
ATOM 2731 C CA . LEU A 1 370 ? -19.421 -21.289 -2.005 1.00 87.81 370 LEU A CA 1
ATOM 2732 C C . LEU A 1 370 ? -20.671 -20.715 -2.681 1.00 87.81 370 LEU A C 1
ATOM 2734 O O . LEU A 1 370 ? -21.634 -20.404 -1.977 1.00 87.81 370 LEU A O 1
ATOM 2738 N N . PRO A 1 371 ? -20.701 -20.623 -4.024 1.00 82.44 371 PRO A N 1
ATOM 2739 C CA . PRO A 1 371 ? -21.885 -20.166 -4.743 1.00 82.44 371 PRO A CA 1
ATOM 2740 C C . PRO A 1 371 ? -23.146 -20.944 -4.339 1.00 82.44 371 PRO A C 1
ATOM 2742 O O . PRO A 1 371 ? -23.147 -22.174 -4.333 1.00 82.44 371 PRO A O 1
ATOM 2745 N N . GLY A 1 372 ? -24.217 -20.220 -4.005 1.00 79.81 372 GLY A N 1
ATOM 2746 C CA . GLY A 1 372 ? -25.521 -20.796 -3.660 1.00 79.81 372 GLY A CA 1
ATOM 2747 C C . GLY A 1 372 ? -25.650 -21.362 -2.241 1.00 79.81 372 GLY A C 1
ATOM 2748 O O . GLY A 1 372 ? -26.730 -21.839 -1.896 1.00 79.81 372 GLY A O 1
ATOM 2749 N N . LEU A 1 373 ? -24.602 -21.308 -1.410 1.00 82.31 373 LEU A N 1
ATOM 2750 C CA . LEU A 1 373 ? -24.684 -21.700 -0.001 1.00 82.31 373 LEU A CA 1
ATOM 2751 C C . LEU A 1 373 ? -24.802 -20.472 0.915 1.00 82.31 373 LEU A C 1
ATOM 2753 O O . LEU A 1 373 ? -24.152 -19.459 0.654 1.00 82.31 373 LEU A O 1
ATOM 2757 N N . PRO A 1 374 ? -25.595 -20.555 2.001 1.00 81.75 374 PRO A N 1
ATOM 2758 C CA . PRO A 1 374 ? -25.675 -19.480 2.980 1.00 81.75 374 PRO A CA 1
ATOM 2759 C C . PRO A 1 374 ? -24.325 -19.279 3.676 1.00 81.75 374 PRO A C 1
ATOM 2761 O O . PRO A 1 374 ? -23.590 -20.237 3.932 1.00 81.75 374 PRO A O 1
ATOM 2764 N N . LEU A 1 375 ? -24.017 -18.023 3.994 1.00 85.94 375 LEU A N 1
ATOM 2765 C CA . LEU A 1 375 ? -22.801 -17.646 4.703 1.00 85.94 375 LEU A CA 1
ATOM 2766 C C . LEU A 1 375 ? -23.000 -17.778 6.218 1.00 85.94 375 LEU A C 1
ATOM 2768 O O . LEU A 1 375 ? -23.913 -17.154 6.754 1.00 85.94 375 LEU A O 1
ATOM 2772 N N . PRO A 1 376 ? -22.166 -18.558 6.924 1.00 81.75 376 PRO A N 1
ATOM 2773 C CA . PRO A 1 376 ? -22.166 -18.566 8.381 1.00 81.75 376 PRO A CA 1
ATOM 2774 C C . PRO A 1 376 ? -21.616 -17.249 8.949 1.00 81.75 376 PRO A C 1
ATOM 2776 O O . PRO A 1 376 ? -20.612 -16.737 8.451 1.00 81.75 376 PRO A O 1
ATOM 2779 N N . ASP A 1 377 ? -22.190 -16.761 10.053 1.00 78.81 377 ASP A N 1
ATOM 2780 C CA . ASP A 1 377 ? -21.752 -15.518 10.720 1.00 78.81 377 ASP A CA 1
ATOM 2781 C C . ASP A 1 377 ? -20.290 -15.563 11.206 1.00 78.81 377 ASP A C 1
ATOM 2783 O O . ASP A 1 377 ? -19.635 -14.529 11.362 1.00 78.81 377 ASP A O 1
ATOM 2787 N N . ASP A 1 378 ? -19.732 -16.764 11.405 1.00 83.88 378 ASP A N 1
ATOM 2788 C CA . ASP A 1 378 ? -18.351 -16.954 11.861 1.00 83.88 378 ASP A CA 1
ATOM 2789 C C . ASP A 1 378 ? -17.281 -16.556 10.821 1.00 83.88 378 ASP A C 1
ATOM 2791 O O . ASP A 1 378 ? -16.090 -16.514 11.151 1.00 83.88 378 ASP A O 1
ATOM 2795 N N . VAL A 1 379 ? -17.689 -16.198 9.594 1.00 87.00 379 VAL A N 1
ATOM 2796 C CA . VAL A 1 379 ? -16.808 -15.650 8.552 1.00 87.00 379 VAL A CA 1
ATOM 2797 C C . VAL A 1 379 ? -16.493 -14.169 8.761 1.00 87.00 379 VAL A C 1
ATOM 2799 O O . VAL A 1 379 ? -15.396 -13.725 8.418 1.00 87.00 379 VAL A O 1
ATOM 2802 N N . LEU A 1 380 ? -17.404 -13.395 9.364 1.00 86.25 380 LEU A N 1
ATOM 2803 C CA . LEU A 1 380 ? -17.269 -11.938 9.489 1.00 86.25 380 LEU A CA 1
ATOM 2804 C C . LEU A 1 380 ? -15.976 -11.515 10.209 1.00 86.25 380 LEU A C 1
ATOM 2806 O O . LEU A 1 380 ? -15.290 -10.614 9.713 1.00 86.25 380 LEU A O 1
ATOM 2810 N N . PRO A 1 381 ? -15.547 -12.167 11.312 1.00 82.69 381 PRO A N 1
ATOM 2811 C CA . PRO A 1 381 ? -14.262 -11.864 11.941 1.00 82.69 381 PRO A CA 1
ATOM 2812 C C . PRO A 1 381 ? -13.057 -12.119 11.019 1.00 82.69 381 PRO A C 1
ATOM 2814 O O . PRO A 1 381 ? -12.019 -11.466 11.162 1.00 82.69 381 PRO A O 1
ATOM 2817 N N . MET A 1 382 ? -13.155 -13.073 10.093 1.00 89.00 382 MET A N 1
ATOM 2818 C CA . MET A 1 382 ? -12.084 -13.379 9.142 1.00 89.00 382 MET A CA 1
ATOM 2819 C C . MET A 1 382 ? -12.012 -12.326 8.036 1.00 89.00 382 MET A C 1
ATOM 2821 O O . MET A 1 382 ? -10.916 -11.886 7.695 1.00 89.00 382 MET A O 1
ATOM 2825 N N . LEU A 1 383 ? -13.160 -11.848 7.549 1.00 90.81 383 LEU A N 1
ATOM 2826 C CA . LEU A 1 383 ? -13.218 -10.759 6.570 1.00 90.81 383 LEU A CA 1
ATOM 2827 C C . LEU A 1 383 ? -12.639 -9.461 7.140 1.00 90.81 383 LEU A C 1
ATOM 2829 O O . LEU A 1 383 ? -11.782 -8.856 6.507 1.00 90.81 383 LEU A O 1
ATOM 2833 N N . HIS A 1 384 ? -12.992 -9.096 8.376 1.00 84.75 384 HIS A N 1
ATOM 2834 C CA . HIS A 1 384 ? -12.388 -7.939 9.051 1.00 84.75 384 HIS A CA 1
ATOM 2835 C C . HIS A 1 384 ? -10.872 -8.084 9.222 1.00 84.75 384 HIS A C 1
ATOM 2837 O O . HIS A 1 384 ? -10.135 -7.111 9.103 1.00 84.75 384 HIS A O 1
ATOM 2843 N N . MET A 1 385 ? -10.385 -9.296 9.520 1.00 87.50 385 MET A N 1
ATOM 2844 C CA . MET A 1 385 ? -8.944 -9.536 9.634 1.00 87.50 385 MET A CA 1
ATOM 2845 C C . MET A 1 385 ? -8.252 -9.295 8.293 1.00 87.50 385 MET A C 1
ATOM 2847 O O . MET A 1 385 ? -7.209 -8.656 8.270 1.00 87.50 385 MET A 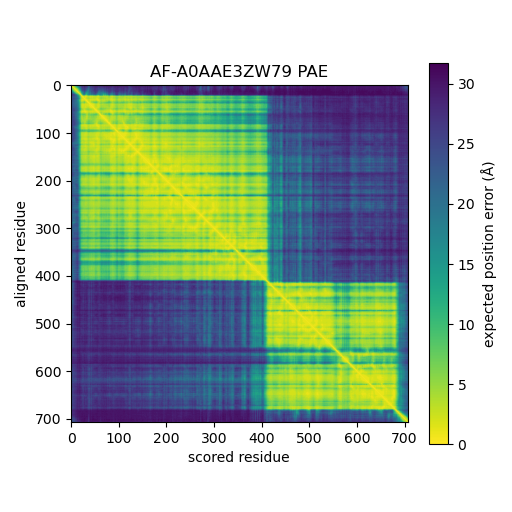O 1
ATOM 2851 N N . LEU A 1 386 ? -8.827 -9.797 7.198 1.00 90.31 386 LEU A N 1
ATOM 2852 C CA . LEU A 1 386 ? -8.287 -9.603 5.856 1.00 90.31 386 LEU A CA 1
ATOM 2853 C C . LEU A 1 386 ? -8.310 -8.131 5.443 1.00 90.31 386 LEU A C 1
ATOM 2855 O O . LEU A 1 386 ? -7.283 -7.631 5.003 1.00 90.31 386 LEU A O 1
ATOM 2859 N N . LEU A 1 387 ? -9.423 -7.423 5.654 1.00 90.62 387 LEU A N 1
ATOM 2860 C CA . LEU A 1 387 ? -9.533 -5.993 5.344 1.00 90.62 387 LEU A CA 1
ATOM 2861 C C . LEU A 1 387 ? -8.504 -5.149 6.108 1.00 90.62 387 LEU A C 1
ATOM 2863 O O . LEU A 1 387 ? -7.940 -4.224 5.537 1.00 90.62 387 LEU A O 1
ATOM 2867 N N . ASN A 1 388 ? -8.208 -5.493 7.364 1.00 86.06 388 ASN A N 1
ATOM 2868 C CA . ASN A 1 388 ? -7.194 -4.797 8.164 1.00 86.06 388 ASN A CA 1
ATOM 2869 C C . ASN A 1 388 ? -5.748 -5.096 7.733 1.00 86.06 388 ASN A C 1
ATOM 2871 O O . ASN A 1 388 ? -4.836 -4.404 8.172 1.00 86.06 388 ASN A O 1
ATOM 2875 N N . ARG A 1 389 ? -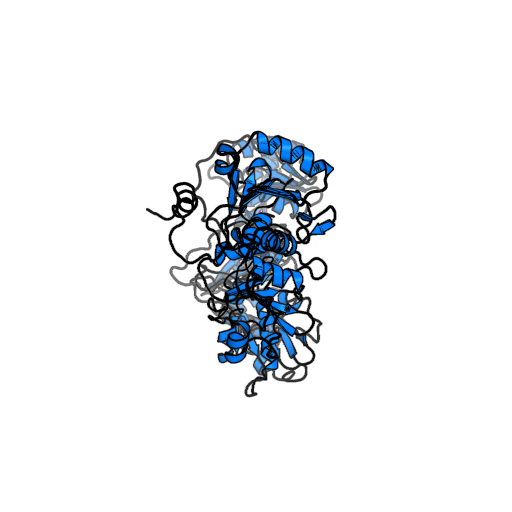5.524 -6.124 6.904 1.00 88.81 389 ARG A N 1
ATOM 2876 C CA . ARG A 1 389 ? -4.216 -6.409 6.292 1.00 88.81 389 ARG A CA 1
ATOM 2877 C C . ARG A 1 389 ? -4.027 -5.711 4.947 1.00 88.81 389 ARG A C 1
ATOM 2879 O O . ARG A 1 389 ? -2.923 -5.745 4.413 1.00 88.81 389 ARG A O 1
ATOM 2886 N N . LEU A 1 390 ? -5.085 -5.139 4.372 1.00 88.62 390 LEU A N 1
ATOM 2887 C CA . LEU A 1 390 ? -4.999 -4.447 3.092 1.00 88.62 390 LEU A CA 1
ATOM 2888 C C . LEU A 1 390 ? -4.477 -3.019 3.294 1.00 88.62 390 LEU A C 1
ATOM 2890 O O . LEU A 1 390 ? -4.977 -2.316 4.177 1.00 88.62 390 LEU A O 1
ATOM 2894 N N . PRO A 1 391 ? -3.536 -2.563 2.450 1.00 85.75 391 PRO A N 1
ATOM 2895 C CA . PRO A 1 391 ? -3.214 -1.149 2.331 1.00 85.75 391 PRO A CA 1
ATOM 2896 C C . PRO A 1 391 ? -4.472 -0.298 2.058 1.00 85.75 391 PRO A C 1
ATOM 2898 O O . PRO A 1 391 ? -5.405 -0.790 1.410 1.00 85.75 391 PRO A O 1
ATOM 2901 N N . PRO A 1 392 ? -4.543 0.961 2.534 1.00 82.19 392 PRO A N 1
ATOM 2902 C CA . PRO A 1 392 ? -5.736 1.802 2.384 1.00 82.19 392 PRO A CA 1
ATOM 2903 C C . PRO A 1 392 ? -6.194 2.001 0.930 1.00 82.19 392 PRO A C 1
ATOM 2905 O O . PRO A 1 392 ? -7.392 1.961 0.648 1.00 82.19 392 PRO A O 1
ATOM 2908 N N . ASP A 1 393 ? -5.250 2.161 0.005 1.00 83.62 393 ASP A N 1
ATOM 2909 C CA . ASP A 1 393 ? -5.481 2.301 -1.436 1.00 83.62 393 ASP A CA 1
ATOM 2910 C C . ASP A 1 393 ? -6.088 1.032 -2.055 1.00 83.62 393 ASP A C 1
ATOM 2912 O O . ASP A 1 393 ? -7.006 1.113 -2.873 1.00 83.62 393 ASP A O 1
ATOM 2916 N N . VAL A 1 394 ? -5.648 -0.148 -1.607 1.00 90.56 394 VAL A N 1
ATOM 2917 C CA . VAL A 1 394 ? -6.234 -1.436 -2.005 1.00 90.56 394 VAL A CA 1
ATOM 2918 C C . VAL A 1 394 ? -7.619 -1.613 -1.385 1.00 90.56 394 VAL A C 1
ATOM 2920 O O . VAL A 1 394 ? -8.544 -2.065 -2.061 1.00 90.56 394 VAL A O 1
ATOM 2923 N N . ARG A 1 395 ? -7.793 -1.239 -0.110 1.00 90.75 395 ARG A N 1
ATOM 2924 C CA . ARG A 1 395 ? -9.066 -1.369 0.616 1.00 90.75 395 ARG A CA 1
ATOM 2925 C C . ARG A 1 395 ? -10.190 -0.580 -0.058 1.00 90.75 395 ARG A C 1
ATOM 2927 O O . ARG A 1 395 ? -11.283 -1.120 -0.205 1.00 90.75 395 ARG A O 1
ATOM 2934 N N . GLY A 1 396 ? -9.910 0.635 -0.536 1.00 89.62 396 GLY A N 1
ATOM 2935 C CA . GLY A 1 396 ? -10.871 1.460 -1.286 1.00 89.62 396 GLY A CA 1
ATOM 2936 C C . GLY A 1 396 ? -11.317 0.864 -2.630 1.00 89.62 396 GLY A C 1
ATOM 2937 O O . GLY A 1 396 ? -12.285 1.332 -3.225 1.00 89.62 396 GLY A O 1
ATOM 2938 N N . ARG A 1 397 ? -10.640 -0.188 -3.108 1.00 93.00 397 ARG A N 1
ATOM 2939 C CA . ARG A 1 397 ? -10.933 -0.892 -4.366 1.00 93.00 397 ARG A CA 1
ATOM 2940 C C . ARG A 1 397 ? -11.550 -2.273 -4.153 1.00 93.00 397 ARG A C 1
ATOM 2942 O O . ARG A 1 397 ? -11.776 -2.997 -5.125 1.00 93.00 397 ARG A O 1
ATOM 2949 N N . VAL A 1 398 ? -11.815 -2.664 -2.907 1.00 95.25 398 VAL A N 1
ATOM 2950 C CA . VAL A 1 398 ? -12.406 -3.969 -2.601 1.00 95.25 398 VAL A CA 1
ATOM 2951 C C . VAL A 1 398 ? -13.869 -4.005 -3.032 1.00 95.25 398 VAL A C 1
ATOM 2953 O O . VAL A 1 398 ? -14.603 -3.030 -2.909 1.00 95.25 398 VAL A O 1
ATOM 2956 N N . THR A 1 399 ? -14.308 -5.160 -3.517 1.00 95.69 399 THR A N 1
ATOM 2957 C CA . THR A 1 399 ? -15.727 -5.506 -3.630 1.00 95.69 399 THR A CA 1
ATOM 2958 C C . THR A 1 399 ? -15.940 -6.924 -3.128 1.00 95.69 399 THR A C 1
ATOM 2960 O O . THR A 1 399 ? -15.107 -7.805 -3.359 1.00 95.69 399 THR A O 1
ATOM 2963 N N . PHE A 1 400 ? -17.046 -7.163 -2.430 1.00 94.19 400 PHE A N 1
ATOM 2964 C CA . PHE A 1 400 ? -17.402 -8.497 -1.973 1.00 94.19 400 PHE A CA 1
ATOM 2965 C C . PHE A 1 400 ? -18.349 -9.206 -2.932 1.00 94.19 400 PHE A C 1
ATOM 2967 O O . PHE A 1 400 ? -19.227 -8.609 -3.560 1.00 94.19 400 PHE A O 1
ATOM 2974 N N . VAL A 1 401 ? -18.195 -10.527 -2.984 1.00 92.50 401 VAL A N 1
ATOM 2975 C CA . VAL A 1 401 ? -19.195 -11.440 -3.529 1.00 92.50 401 VAL A CA 1
ATOM 2976 C C . VAL A 1 401 ? -19.543 -12.445 -2.428 1.00 92.50 401 VAL A C 1
ATOM 2978 O O . VAL A 1 401 ? -18.672 -13.227 -2.045 1.00 92.50 401 VAL A O 1
ATOM 2981 N N . PRO A 1 402 ? -20.788 -12.464 -1.927 1.00 91.00 402 PRO A N 1
ATOM 2982 C CA . PRO A 1 402 ? -21.951 -11.734 -2.428 1.00 91.00 402 PRO A CA 1
ATOM 2983 C C . PRO A 1 402 ? -21.963 -10.259 -1.957 1.00 91.00 402 PRO A C 1
ATOM 2985 O O . PRO A 1 402 ? -21.288 -9.895 -0.991 1.00 91.00 402 PRO A O 1
ATOM 2988 N N . THR A 1 403 ? -22.661 -9.388 -2.693 1.00 90.12 403 THR A N 1
ATOM 2989 C CA . THR A 1 403 ? -22.553 -7.918 -2.565 1.00 90.12 403 THR A CA 1
ATOM 2990 C C . THR A 1 403 ? -23.120 -7.362 -1.265 1.00 90.12 403 THR A C 1
ATOM 2992 O O . THR A 1 403 ? -22.784 -6.244 -0.886 1.00 90.12 403 THR A O 1
ATOM 2995 N N . GLU A 1 404 ? -23.952 -8.123 -0.554 1.00 86.38 404 GLU A N 1
ATOM 2996 C CA . GLU A 1 404 ? -24.520 -7.725 0.735 1.00 86.38 404 GLU A CA 1
ATOM 2997 C C . GLU A 1 404 ? -23.425 -7.497 1.776 1.00 86.38 404 GLU A C 1
ATOM 2999 O O . GLU A 1 404 ? -23.633 -6.717 2.693 1.00 86.38 404 GLU A O 1
ATOM 3004 N N . LEU A 1 405 ? -22.245 -8.110 1.625 1.00 86.94 405 LEU A N 1
ATOM 3005 C CA . LEU A 1 405 ? -21.085 -7.897 2.496 1.00 86.94 405 LEU A CA 1
ATOM 3006 C C . LEU A 1 405 ? -20.362 -6.559 2.256 1.00 86.94 405 LEU A C 1
ATOM 3008 O O . LEU A 1 405 ? -19.452 -6.232 3.014 1.00 86.94 405 LEU A O 1
ATOM 3012 N N . ASN A 1 406 ? -20.737 -5.772 1.240 1.00 86.50 406 ASN A N 1
ATOM 3013 C CA . ASN A 1 406 ? -20.098 -4.478 0.972 1.00 86.50 406 ASN A CA 1
ATOM 3014 C C . ASN A 1 406 ? -20.267 -3.468 2.119 1.00 86.50 406 ASN A C 1
ATOM 3016 O O . ASN A 1 406 ? -19.406 -2.610 2.259 1.00 86.50 406 ASN A O 1
ATOM 3020 N N . HIS A 1 407 ? -21.266 -3.630 2.998 1.00 81.25 407 HIS A N 1
ATOM 3021 C CA . HIS A 1 407 ? -21.394 -2.829 4.228 1.00 81.25 407 HIS A CA 1
ATOM 3022 C C . HIS A 1 407 ? -20.174 -2.944 5.166 1.00 81.25 407 HIS A C 1
ATOM 3024 O O . HIS A 1 407 ? -19.996 -2.122 6.051 1.00 81.25 407 HIS A O 1
ATOM 3030 N N . LEU A 1 408 ? -19.321 -3.965 4.998 1.00 78.94 408 LEU A N 1
ATOM 3031 C CA . LEU A 1 408 ? -18.063 -4.105 5.745 1.00 78.94 408 LEU A CA 1
ATOM 3032 C C . LEU A 1 408 ? -16.948 -3.170 5.239 1.00 78.94 408 LEU A C 1
ATOM 3034 O O . LEU A 1 408 ? -15.909 -3.037 5.892 1.00 78.94 408 LEU A O 1
ATOM 3038 N N . LEU A 1 409 ? -17.110 -2.607 4.038 1.00 81.12 409 LEU A N 1
ATOM 3039 C CA . LEU A 1 409 ? -16.151 -1.694 3.409 1.00 81.12 409 LEU A CA 1
ATOM 3040 C C . LEU A 1 409 ? -16.388 -0.251 3.808 1.00 81.12 409 LEU A C 1
ATOM 3042 O O . LEU A 1 409 ? -15.428 0.519 3.837 1.00 81.12 409 LEU A O 1
ATOM 3046 N N . ASP A 1 410 ? -17.631 0.073 4.150 1.00 72.00 410 ASP A N 1
ATOM 3047 C CA . ASP A 1 410 ? -17.974 1.323 4.791 1.00 72.00 410 ASP A CA 1
ATOM 3048 C C . ASP A 1 410 ? -17.250 1.331 6.141 1.00 72.00 410 ASP A C 1
ATOM 3050 O O . ASP A 1 410 ? -17.631 0.676 7.111 1.00 72.00 410 ASP A O 1
ATOM 3054 N N . THR A 1 411 ? -16.109 2.018 6.192 1.00 56.69 411 THR A N 1
ATOM 3055 C CA . THR A 1 411 ? -15.584 2.507 7.460 1.00 56.69 411 THR A CA 1
ATOM 3056 C C . THR A 1 411 ? -16.597 3.533 7.921 1.00 56.69 411 THR A C 1
ATOM 3058 O O . THR A 1 411 ? -16.450 4.706 7.585 1.00 56.69 411 THR A O 1
ATOM 3061 N N . ASP A 1 412 ? -17.660 3.075 8.582 1.00 48.78 412 ASP A N 1
ATOM 3062 C CA . ASP A 1 412 ? -18.668 3.950 9.153 1.00 48.78 412 ASP A CA 1
ATOM 3063 C C . ASP A 1 412 ? -17.922 5.015 9.951 1.00 48.78 412 ASP A C 1
ATOM 3065 O O . ASP A 1 412 ? -17.335 4.748 11.001 1.00 48.78 412 ASP A O 1
ATOM 3069 N N . THR A 1 413 ? -17.918 6.245 9.436 1.00 51.00 413 THR A N 1
ATOM 3070 C CA . THR A 1 413 ? -17.502 7.430 10.191 1.00 51.00 413 THR A CA 1
ATOM 3071 C C . THR A 1 413 ? -18.349 7.587 11.455 1.00 51.00 413 THR A C 1
ATOM 3073 O O . THR A 1 413 ? -17.951 8.301 12.372 1.00 51.00 413 THR A O 1
ATOM 3076 N N . GLU A 1 414 ? -19.480 6.879 11.519 1.00 53.44 414 GLU A N 1
ATOM 3077 C CA . GLU A 1 414 ? -20.352 6.742 12.676 1.00 53.44 414 GLU A CA 1
ATOM 3078 C C . GLU A 1 414 ? -19.800 5.782 13.748 1.00 53.44 414 GLU A C 1
ATOM 3080 O O . GLU A 1 414 ? -20.057 6.004 14.920 1.00 53.44 414 GLU A O 1
ATOM 3085 N N . ASP A 1 415 ? -18.945 4.802 13.433 1.00 65.69 415 ASP A N 1
ATOM 3086 C CA . ASP A 1 415 ? -18.349 3.863 14.406 1.00 65.69 415 ASP A CA 1
ATOM 3087 C C . ASP A 1 415 ? -16.923 4.318 14.814 1.00 65.69 415 ASP A C 1
ATOM 3089 O O . ASP A 1 415 ? -15.963 3.541 14.887 1.00 65.69 415 ASP A O 1
ATOM 3093 N N . ARG A 1 416 ? -16.759 5.615 15.107 1.00 76.69 416 ARG A N 1
ATOM 3094 C CA . ARG A 1 416 ? -15.544 6.161 15.737 1.00 76.69 416 ARG A CA 1
ATOM 3095 C C . ARG A 1 416 ? -15.812 6.492 17.215 1.00 76.69 416 ARG A C 1
ATOM 3097 O O . ARG A 1 416 ? -16.831 7.123 17.511 1.00 76.69 416 ARG A O 1
ATOM 3104 N N . PRO A 1 417 ? -14.918 6.107 18.150 1.00 85.31 417 PRO A N 1
ATOM 3105 C CA . PRO A 1 417 ? -14.970 6.590 19.528 1.00 85.31 417 PRO A CA 1
ATOM 3106 C C . PRO A 1 417 ? -14.904 8.117 19.549 1.00 85.31 417 PRO A C 1
ATOM 3108 O O . PRO A 1 417 ? -14.237 8.709 18.698 1.00 85.31 417 PRO A O 1
ATOM 3111 N N . ASP A 1 418 ? -15.546 8.755 20.527 1.00 90.75 418 ASP A N 1
ATOM 3112 C CA . ASP A 1 418 ? -15.514 10.215 20.658 1.00 90.75 418 ASP A CA 1
ATOM 3113 C C . ASP A 1 418 ? -14.070 10.729 20.836 1.00 90.75 418 ASP A C 1
ATOM 3115 O O . ASP A 1 418 ? -13.720 11.786 20.314 1.00 90.75 418 ASP A O 1
ATOM 3119 N N . VAL A 1 419 ? -13.204 9.951 21.503 1.00 90.00 419 VAL A N 1
ATOM 3120 C CA . VAL A 1 419 ? -11.773 10.259 21.663 1.00 90.00 419 VAL A CA 1
ATOM 3121 C C . VAL A 1 419 ? -10.915 9.015 21.437 1.00 90.00 419 VAL A C 1
ATOM 3123 O O . VAL A 1 419 ? -11.204 7.931 21.946 1.00 90.00 419 VAL A O 1
ATOM 3126 N N . VAL A 1 420 ? -9.809 9.177 20.710 1.00 88.31 420 VAL A N 1
ATOM 3127 C CA . VAL A 1 420 ? -8.786 8.140 20.526 1.00 88.31 420 VAL A CA 1
ATOM 3128 C C . VAL A 1 420 ? -7.472 8.649 21.107 1.00 88.31 420 VAL A C 1
ATOM 3130 O O . VAL A 1 420 ? -6.889 9.578 20.562 1.00 88.31 420 VAL A O 1
ATOM 3133 N N . LEU A 1 421 ? -7.028 8.050 22.215 1.00 85.75 421 LEU A N 1
ATOM 3134 C CA . LEU A 1 421 ? -5.741 8.351 22.864 1.00 85.75 421 LEU A CA 1
ATOM 3135 C C . LEU A 1 421 ? -4.761 7.171 22.785 1.00 85.75 421 LEU A C 1
ATOM 3137 O O . LEU A 1 421 ? -3.674 7.221 23.349 1.00 85.75 421 LEU A O 1
ATOM 3141 N N . ALA A 1 422 ? -5.159 6.087 22.126 1.00 81.12 422 ALA A N 1
ATOM 3142 C CA . ALA A 1 422 ? -4.312 4.931 21.892 1.00 81.12 422 ALA A CA 1
ATOM 3143 C C . ALA A 1 422 ? -3.277 5.210 20.784 1.00 81.12 422 ALA A C 1
ATOM 3145 O O . ALA A 1 422 ? -3.533 6.031 19.908 1.00 81.12 422 ALA A O 1
ATOM 3146 N N . ASP A 1 423 ? -2.145 4.491 20.809 1.00 73.75 423 ASP A N 1
ATOM 3147 C CA . ASP A 1 423 ? -1.144 4.456 19.720 1.00 73.75 423 ASP A CA 1
ATOM 3148 C C . ASP A 1 423 ? -1.838 4.332 18.347 1.00 73.75 423 ASP A C 1
ATOM 3150 O O . ASP A 1 423 ? -2.776 3.536 18.245 1.00 73.75 423 ASP A O 1
ATOM 3154 N N . GLN A 1 424 ? -1.391 5.057 17.306 1.00 58.97 424 GLN A N 1
ATOM 3155 C CA . GLN A 1 424 ? -1.963 5.053 15.937 1.00 58.97 424 GLN A CA 1
ATOM 3156 C C . GLN A 1 424 ? -2.242 3.661 15.355 1.00 58.97 424 GLN A C 1
ATOM 3158 O O . GLN A 1 424 ? -3.073 3.509 14.458 1.00 58.97 424 GLN A O 1
ATOM 3163 N N . ARG A 1 425 ? -1.554 2.626 15.840 1.00 58.25 425 ARG A N 1
ATOM 3164 C CA . ARG A 1 425 ? -1.761 1.228 15.423 1.00 58.25 425 ARG A CA 1
ATOM 3165 C C . ARG A 1 425 ? -2.948 0.541 16.103 1.00 58.25 425 ARG A C 1
ATOM 3167 O O . ARG A 1 425 ? -3.297 -0.585 15.747 1.00 58.25 425 ARG A O 1
ATOM 3174 N N . SER A 1 426 ? -3.558 1.182 17.089 1.00 67.50 426 SER A N 1
ATOM 3175 C CA . SER A 1 426 ? -4.634 0.627 17.901 1.00 67.50 426 SER A CA 1
ATOM 3176 C C . SER A 1 426 ? -5.970 0.818 17.197 1.00 67.50 426 SER A C 1
ATOM 3178 O O . SER A 1 426 ? -6.489 1.923 17.071 1.00 67.50 426 SER A O 1
ATOM 3180 N N . THR A 1 427 ? -6.555 -0.287 16.751 1.00 71.69 427 THR A N 1
ATOM 3181 C CA . THR A 1 427 ? -7.903 -0.298 16.175 1.00 71.69 427 THR A CA 1
ATOM 3182 C C . THR A 1 427 ? -8.953 -0.492 17.264 1.00 71.69 427 THR A C 1
ATOM 3184 O O . THR A 1 427 ? -8.706 -1.220 18.231 1.00 71.69 427 THR A O 1
ATOM 3187 N N . THR A 1 428 ? -10.151 0.071 17.083 1.00 75.62 428 THR A N 1
ATOM 3188 C CA . THR A 1 428 ? -11.297 -0.234 17.947 1.00 75.62 428 THR A CA 1
ATOM 3189 C C . THR A 1 428 ? -11.521 -1.750 18.035 1.00 75.62 428 THR A C 1
ATOM 3191 O O . THR A 1 428 ? -11.471 -2.459 17.021 1.00 75.62 428 THR A O 1
ATOM 3194 N N . PRO A 1 429 ? -11.739 -2.303 19.240 1.00 74.88 429 PRO A N 1
ATOM 3195 C CA . PRO A 1 429 ? -12.057 -3.711 19.391 1.00 74.88 429 PRO A CA 1
ATOM 3196 C C . PRO A 1 429 ? -13.349 -4.063 18.657 1.00 74.88 429 PRO A C 1
ATOM 3198 O O . PRO A 1 429 ? -14.327 -3.329 18.712 1.00 74.88 429 PRO A O 1
ATOM 3201 N N . ARG A 1 430 ? -13.392 -5.251 18.050 1.00 66.06 430 ARG A N 1
ATOM 3202 C CA . ARG A 1 430 ? -14.534 -5.726 17.242 1.00 66.06 430 ARG A CA 1
ATOM 3203 C C . ARG A 1 430 ? -15.864 -5.851 17.993 1.00 66.06 430 ARG A C 1
ATOM 3205 O O . ARG A 1 430 ? -16.896 -6.006 17.355 1.00 66.06 430 ARG A O 1
ATOM 3212 N N . TRP A 1 431 ? -15.824 -5.885 19.326 1.00 75.50 431 TRP A N 1
ATOM 3213 C CA . TRP A 1 431 ? -17.021 -5.924 20.172 1.00 75.50 431 TRP A CA 1
ATOM 3214 C C . TRP A 1 431 ? -17.624 -4.535 20.393 1.00 75.50 431 TRP A C 1
ATOM 3216 O O . TRP A 1 431 ? -18.756 -4.436 20.857 1.00 75.50 431 TRP A O 1
ATOM 3226 N N . TRP A 1 432 ? -16.868 -3.474 20.110 1.00 84.50 432 TRP A N 1
ATOM 3227 C CA . TRP A 1 432 ? -17.328 -2.113 20.304 1.00 84.50 432 TRP A CA 1
ATOM 3228 C C . TRP A 1 432 ? -18.189 -1.665 19.122 1.00 84.50 432 TRP A C 1
ATOM 3230 O O . TRP A 1 432 ? -17.938 -2.025 17.972 1.00 84.50 432 TRP A O 1
ATOM 3240 N N . ARG A 1 433 ? -19.208 -0.880 19.450 1.00 81.50 433 ARG A N 1
ATOM 3241 C CA . ARG A 1 433 ? -20.140 -0.197 18.555 1.00 81.50 433 ARG A CA 1
ATOM 3242 C C . ARG A 1 433 ? -20.432 1.160 19.171 1.00 81.50 433 ARG A C 1
ATOM 3244 O O . ARG A 1 433 ? -20.427 1.262 20.403 1.00 81.50 433 ARG A O 1
ATOM 3251 N N . ARG A 1 434 ? -20.695 2.181 18.360 1.00 86.25 434 ARG A N 1
ATOM 3252 C CA . ARG A 1 434 ? -21.129 3.473 18.889 1.00 86.25 434 ARG A CA 1
ATOM 3253 C C . ARG A 1 434 ? -22.436 3.313 19.669 1.00 86.25 434 ARG A C 1
ATOM 3255 O O . ARG A 1 434 ? -23.371 2.650 19.231 1.00 86.25 434 ARG A O 1
ATOM 3262 N N . ASP A 1 435 ? -22.479 3.931 20.843 1.00 90.88 435 ASP A N 1
ATOM 3263 C CA . ASP A 1 435 ? -23.678 4.073 21.663 1.00 90.88 435 ASP A CA 1
ATOM 3264 C C . ASP A 1 435 ? -23.754 5.537 22.083 1.00 90.88 435 ASP A C 1
ATOM 3266 O O . ASP A 1 435 ? -22.959 5.989 22.907 1.00 90.88 435 ASP A O 1
ATOM 3270 N N . ASP A 1 436 ? -24.691 6.289 21.506 1.00 90.31 436 ASP A N 1
ATOM 3271 C CA . ASP A 1 436 ? -24.807 7.733 21.740 1.00 90.31 436 ASP A CA 1
ATOM 3272 C C . ASP A 1 436 ? -25.113 8.087 23.201 1.00 90.31 436 ASP A C 1
ATOM 3274 O O . ASP A 1 436 ? -24.987 9.245 23.589 1.00 90.31 436 ASP A O 1
ATOM 3278 N N . ARG A 1 437 ? -25.462 7.109 24.046 1.00 93.75 437 ARG A N 1
ATOM 3279 C CA . ARG A 1 437 ? -25.636 7.300 25.492 1.00 93.75 437 ARG A CA 1
ATOM 3280 C C . ARG A 1 437 ? -24.307 7.380 26.243 1.00 93.75 437 ARG A C 1
ATOM 3282 O O . ARG A 1 437 ? -24.305 7.784 27.403 1.00 93.75 437 ARG A O 1
ATOM 3289 N N . LEU A 1 438 ? -23.196 6.984 25.623 1.00 94.81 438 LEU A N 1
ATOM 3290 C CA . LEU A 1 438 ? -21.869 6.902 26.232 1.00 94.81 438 LEU A CA 1
ATOM 3291 C C . LEU A 1 438 ? -20.885 7.822 25.502 1.00 94.81 438 LEU A C 1
ATOM 3293 O O . LEU A 1 438 ? -20.949 7.968 24.288 1.00 94.81 438 LEU A O 1
ATOM 3297 N N . PHE A 1 439 ? -19.946 8.403 26.243 1.00 95.62 439 PHE A N 1
ATOM 3298 C CA . PHE A 1 439 ? -18.779 9.092 25.697 1.00 95.62 439 PHE A CA 1
ATOM 3299 C C . PHE A 1 439 ? -17.613 8.099 25.620 1.00 95.62 439 PHE A C 1
ATOM 3301 O O . PHE A 1 439 ? -17.051 7.701 26.643 1.00 95.62 439 PHE A O 1
ATOM 3308 N N . ALA A 1 440 ? -17.288 7.633 24.421 1.00 95.06 440 ALA A N 1
ATOM 3309 C CA . ALA A 1 440 ? -16.368 6.530 24.184 1.00 95.06 440 ALA A CA 1
ATOM 3310 C C . ALA A 1 440 ? -14.911 7.000 24.038 1.00 95.06 440 ALA A C 1
ATOM 3312 O O . ALA A 1 440 ? -14.597 7.826 23.181 1.00 95.06 440 ALA A O 1
ATOM 3313 N N . VAL A 1 441 ? -14.002 6.417 24.826 1.00 95.00 441 VAL A N 1
ATOM 3314 C CA . VAL A 1 441 ? -12.565 6.738 24.808 1.00 95.00 441 VAL A CA 1
ATOM 3315 C C . VAL A 1 441 ? -11.742 5.480 24.538 1.00 95.00 441 VAL A C 1
ATOM 3317 O O . VAL A 1 441 ? -11.767 4.539 25.331 1.00 95.00 441 VAL A O 1
ATOM 3320 N N . LEU A 1 442 ? -10.986 5.463 23.438 1.00 93.38 442 LEU A N 1
ATOM 3321 C CA . LEU A 1 442 ? -10.061 4.377 23.090 1.00 93.38 442 LEU A CA 1
ATOM 3322 C C . LEU A 1 442 ? -8.677 4.611 23.705 1.00 93.38 442 LEU A C 1
ATOM 3324 O O . LEU A 1 442 ? -8.055 5.642 23.450 1.00 93.38 442 LEU A O 1
ATOM 3328 N N . LEU A 1 443 ? -8.202 3.637 24.487 1.00 91.50 443 LEU A N 1
ATOM 3329 C CA . LEU A 1 443 ? -6.969 3.691 25.276 1.00 91.50 443 LEU A CA 1
ATOM 3330 C C . LEU A 1 443 ? -6.109 2.432 25.083 1.00 91.50 443 LEU A C 1
ATOM 3332 O O . LEU A 1 443 ? -6.626 1.316 24.988 1.00 91.50 443 LEU A O 1
ATOM 3336 N N . THR A 1 444 ? -4.789 2.593 25.168 1.00 87.94 444 THR A N 1
ATOM 3337 C CA . THR A 1 444 ? -3.848 1.475 25.332 1.00 87.94 444 THR A CA 1
ATOM 3338 C C . THR A 1 444 ? -3.312 1.491 26.756 1.00 87.94 444 THR A C 1
ATOM 3340 O O . THR A 1 444 ? -2.561 2.389 27.118 1.00 87.94 444 THR A O 1
ATOM 3343 N N . VAL A 1 445 ? -3.705 0.513 27.574 1.00 83.75 445 VAL A N 1
ATOM 3344 C CA . VAL A 1 445 ? -3.356 0.467 29.005 1.00 83.75 445 VAL A CA 1
ATOM 3345 C C . VAL A 1 445 ? -2.279 -0.583 29.247 1.00 83.75 445 VAL A C 1
ATOM 3347 O O . VAL A 1 445 ? -2.389 -1.718 28.778 1.00 83.75 445 VAL A O 1
ATOM 3350 N N . ASP A 1 446 ? -1.254 -0.224 30.010 1.00 81.50 446 ASP A N 1
ATOM 3351 C CA . ASP A 1 446 ? -0.269 -1.164 30.530 1.00 81.50 446 ASP A CA 1
ATOM 3352 C C . ASP A 1 446 ? -0.814 -1.845 31.796 1.00 81.50 446 ASP A C 1
ATOM 3354 O O . ASP A 1 446 ? -0.871 -1.254 32.874 1.00 81.50 446 ASP A O 1
ATOM 3358 N N . GLY A 1 447 ? -1.265 -3.095 31.655 1.00 69.19 447 GLY A N 1
ATOM 3359 C CA . GLY A 1 447 ? -2.019 -3.828 32.683 1.00 69.19 447 GLY A CA 1
ATOM 3360 C C . GLY A 1 447 ? -1.424 -3.849 34.108 1.00 69.19 447 GLY A C 1
ATOM 3361 O O . GLY A 1 447 ? -2.203 -3.778 35.057 1.00 69.19 447 GLY A O 1
ATOM 3362 N N . PRO A 1 448 ? -0.093 -3.938 34.317 1.00 73.31 448 PRO A N 1
ATOM 3363 C CA . PRO A 1 448 ? 0.502 -3.933 35.657 1.00 73.31 448 PRO A CA 1
ATOM 3364 C C . PRO A 1 448 ? 0.595 -2.546 36.303 1.00 73.31 448 PRO A C 1
ATOM 3366 O O . PRO A 1 448 ? 0.522 -2.440 37.525 1.00 73.31 448 PRO A O 1
ATOM 3369 N N . THR A 1 449 ? 0.810 -1.497 35.506 1.00 74.75 449 THR A N 1
ATOM 3370 C CA . THR A 1 449 ? 1.101 -0.141 36.003 1.00 74.75 449 THR A CA 1
ATOM 3371 C C . THR A 1 449 ? -0.129 0.764 35.978 1.00 74.75 449 THR A C 1
ATOM 3373 O O . THR A 1 449 ? -0.206 1.721 36.749 1.00 74.75 449 THR A O 1
ATOM 3376 N N . GLY A 1 450 ? -1.102 0.459 35.115 1.00 72.31 450 GLY A N 1
ATOM 3377 C CA . GLY A 1 450 ? -2.257 1.309 34.844 1.00 72.31 450 GLY A CA 1
ATOM 3378 C C . GLY A 1 450 ? -1.922 2.548 34.009 1.00 72.31 450 GLY A C 1
ATOM 3379 O O . GLY A 1 450 ? -2.800 3.384 33.810 1.00 72.31 450 GLY A O 1
ATOM 3380 N N . MET A 1 451 ? -0.680 2.674 33.526 1.00 84.31 451 MET A N 1
ATOM 3381 C CA . MET A 1 451 ? -0.258 3.770 32.653 1.00 84.31 451 MET A CA 1
ATOM 3382 C C . MET A 1 451 ? -0.923 3.646 31.283 1.00 84.31 451 MET A C 1
ATOM 3384 O O . MET A 1 451 ? -1.119 2.537 30.775 1.00 84.31 451 MET A O 1
ATOM 3388 N N . VAL A 1 452 ? -1.248 4.784 30.669 1.00 83.25 452 VAL A N 1
ATOM 3389 C CA . VAL A 1 452 ? -1.791 4.818 29.308 1.00 83.25 452 VAL A CA 1
ATOM 3390 C C . VAL A 1 452 ? -0.688 5.167 28.328 1.00 83.25 452 VAL A C 1
ATOM 3392 O O . VAL A 1 452 ? -0.042 6.201 28.461 1.00 83.25 452 VAL A O 1
ATOM 3395 N N . ARG A 1 453 ? -0.493 4.313 27.325 1.00 84.06 453 ARG A N 1
ATOM 3396 C CA . ARG A 1 453 ? 0.451 4.554 26.236 1.00 84.06 453 ARG A CA 1
ATOM 3397 C C . ARG A 1 453 ? -0.231 5.347 25.134 1.00 84.06 453 ARG A C 1
ATOM 3399 O O . ARG A 1 453 ? -1.174 4.851 24.514 1.00 84.06 453 ARG A O 1
ATOM 3406 N N . THR A 1 454 ? 0.271 6.549 24.895 1.00 80.69 454 THR A N 1
ATOM 3407 C CA . THR A 1 454 ? -0.148 7.426 23.798 1.00 80.69 454 THR A CA 1
ATOM 3408 C C . THR A 1 454 ? 1.013 7.612 22.819 1.00 80.69 454 THR A C 1
ATOM 3410 O O . THR A 1 454 ? 2.160 7.312 23.155 1.00 80.69 454 THR A O 1
ATOM 3413 N N . ASP A 1 455 ? 0.755 8.161 21.631 1.00 75.00 455 ASP A N 1
ATOM 3414 C CA . ASP A 1 455 ? 1.827 8.512 20.683 1.00 75.00 455 ASP A CA 1
ATOM 3415 C C . ASP A 1 455 ? 2.822 9.539 21.254 1.00 75.00 455 ASP A C 1
ATOM 3417 O O . ASP A 1 455 ? 3.984 9.580 20.850 1.00 75.00 455 ASP A O 1
ATOM 3421 N N . ALA A 1 456 ? 2.370 10.370 22.199 1.00 77.44 456 ALA A N 1
ATOM 3422 C CA . ALA A 1 456 ? 3.182 11.389 22.859 1.00 77.44 456 ALA A CA 1
ATOM 3423 C C . ALA A 1 456 ? 4.002 10.839 24.042 1.00 77.44 456 ALA A C 1
ATOM 3425 O O . ALA A 1 456 ? 4.816 11.567 24.610 1.00 77.44 456 ALA A O 1
ATOM 3426 N N . GLY A 1 457 ? 3.808 9.567 24.406 1.00 85.44 457 GLY A N 1
ATOM 3427 C CA . GLY A 1 457 ? 4.453 8.914 25.543 1.00 85.44 457 GLY A CA 1
ATOM 3428 C C . GLY A 1 457 ? 3.463 8.321 26.544 1.00 85.44 457 GLY A C 1
ATOM 3429 O O . GLY A 1 457 ? 2.248 8.278 26.315 1.00 85.44 457 GLY A O 1
ATOM 3430 N N . ASP A 1 458 ? 4.009 7.836 27.658 1.00 87.75 458 ASP A N 1
ATOM 3431 C CA . ASP A 1 458 ? 3.232 7.275 28.760 1.00 87.75 458 ASP A CA 1
ATOM 3432 C C . ASP A 1 458 ? 2.589 8.404 29.573 1.00 87.75 458 ASP A C 1
ATOM 3434 O O . ASP A 1 458 ? 3.271 9.313 30.043 1.00 87.75 458 ASP A O 1
ATOM 3438 N N . VAL A 1 459 ? 1.276 8.322 29.756 1.00 88.69 459 VAL A N 1
ATOM 3439 C CA . VAL A 1 459 ? 0.461 9.310 30.466 1.00 88.69 459 VAL A CA 1
ATOM 3440 C C . VAL A 1 459 ? -0.022 8.707 31.776 1.00 88.69 459 VAL A C 1
ATOM 3442 O O . VAL A 1 459 ? -0.560 7.589 31.806 1.00 88.69 459 VAL A O 1
ATOM 3445 N N . ALA A 1 460 ? 0.156 9.444 32.872 1.00 87.44 460 ALA A N 1
ATOM 3446 C CA . ALA A 1 460 ? -0.334 9.011 34.172 1.00 87.44 460 ALA A CA 1
ATOM 3447 C C . ALA A 1 460 ? -1.872 9.099 34.226 1.00 87.44 460 ALA A C 1
ATOM 3449 O O . ALA A 1 460 ? -2.457 10.021 33.652 1.00 87.44 460 ALA A O 1
ATOM 3450 N N . PRO A 1 461 ? -2.562 8.217 34.974 1.00 86.44 461 PRO A N 1
ATOM 3451 C CA . PRO A 1 461 ? -4.018 8.274 35.136 1.00 86.44 461 PRO A CA 1
ATOM 3452 C C . PRO A 1 461 ? -4.563 9.658 35.517 1.00 86.44 461 PRO A C 1
ATOM 3454 O O . PRO A 1 461 ? -5.628 10.053 35.051 1.00 86.44 461 PRO A O 1
ATOM 3457 N N . GLY A 1 462 ? -3.807 10.410 36.325 1.00 84.38 462 GLY A N 1
ATOM 3458 C CA . GLY A 1 462 ? -4.194 11.752 36.740 1.00 84.38 462 GLY A CA 1
ATOM 3459 C C . GLY A 1 462 ? -4.152 12.800 35.620 1.00 84.38 462 GLY A C 1
ATOM 3460 O O . GLY A 1 462 ? -4.935 13.743 35.635 1.00 84.38 462 GLY A O 1
ATOM 3461 N N . GLU A 1 463 ? -3.250 12.655 34.655 1.00 89.12 463 GLU A N 1
ATOM 3462 C CA . GLU A 1 463 ? -3.161 13.524 33.473 1.00 89.12 463 GLU A CA 1
ATOM 3463 C C . GLU A 1 463 ? -4.188 13.107 32.418 1.00 89.12 463 GLU A C 1
ATOM 3465 O O . GLU A 1 463 ? -4.797 13.947 31.755 1.00 89.12 463 GLU A O 1
ATOM 3470 N N . LEU A 1 464 ? -4.450 11.801 32.318 1.00 90.62 464 LEU A N 1
ATOM 3471 C CA . LEU A 1 464 ? -5.446 11.241 31.415 1.00 90.62 464 LEU A CA 1
ATOM 3472 C C . LEU A 1 464 ? -6.839 11.841 31.648 1.00 90.62 464 LEU A C 1
ATOM 3474 O O . LEU A 1 464 ? -7.527 12.174 30.683 1.00 90.62 464 LEU A O 1
ATOM 3478 N N . GLY A 1 465 ? -7.253 12.021 32.906 1.00 91.00 465 GLY A N 1
ATOM 3479 C CA . GLY A 1 465 ? -8.530 12.663 33.220 1.00 91.00 465 GLY A CA 1
ATOM 3480 C C . GLY A 1 465 ? -8.614 14.113 32.733 1.00 91.00 465 GLY A C 1
ATOM 3481 O O . GLY A 1 465 ? -9.672 14.535 32.272 1.00 91.00 465 GLY A O 1
ATOM 3482 N N . GLU A 1 466 ? -7.509 14.863 32.753 1.00 90.25 466 GLU A N 1
ATOM 3483 C CA . GLU A 1 466 ? -7.454 16.239 32.233 1.00 90.25 466 GLU A CA 1
ATOM 3484 C C . GLU A 1 466 ? -7.553 16.274 30.698 1.00 90.25 466 GLU A C 1
ATOM 3486 O O . GLU A 1 466 ? -8.287 17.091 30.129 1.00 90.25 466 GLU A O 1
ATOM 3491 N N . ILE A 1 467 ? -6.890 15.333 30.018 1.00 90.75 467 ILE A N 1
ATOM 3492 C CA . ILE A 1 467 ? -6.966 15.177 28.558 1.00 90.75 467 ILE A CA 1
ATOM 3493 C C . ILE A 1 467 ? -8.393 14.814 28.130 1.00 90.75 467 ILE A C 1
ATOM 3495 O O . ILE A 1 467 ? -8.951 15.449 27.231 1.00 90.75 467 ILE A O 1
ATOM 3499 N N . ILE A 1 468 ? -9.015 13.830 28.788 1.00 92.31 468 ILE A N 1
ATOM 3500 C CA . ILE A 1 468 ? -10.395 13.416 28.492 1.00 92.31 468 ILE A CA 1
ATOM 3501 C C . ILE A 1 468 ? -11.365 14.566 28.777 1.00 92.31 468 ILE A C 1
ATOM 3503 O O . ILE A 1 468 ? -12.243 14.836 27.958 1.00 92.31 468 ILE A O 1
ATOM 3507 N N . ALA A 1 469 ? -11.198 15.283 29.892 1.00 90.19 469 ALA A N 1
ATOM 3508 C CA . ALA A 1 469 ? -12.052 16.418 30.232 1.00 90.19 469 ALA A CA 1
ATOM 3509 C C . ALA A 1 469 ? -12.037 17.506 29.151 1.00 90.19 469 ALA A C 1
ATOM 3511 O O . ALA A 1 469 ? -13.088 18.057 28.841 1.00 90.19 469 ALA A O 1
ATOM 3512 N N . THR A 1 470 ? -10.876 17.773 28.549 1.00 89.38 470 THR A N 1
ATOM 3513 C CA . THR A 1 470 ? -10.726 18.787 27.492 1.00 89.38 470 THR A CA 1
ATOM 3514 C C . THR A 1 470 ? -11.547 18.457 26.242 1.00 89.38 470 THR A C 1
ATOM 3516 O O . THR A 1 470 ? -12.068 19.362 25.601 1.00 89.38 470 THR A O 1
ATOM 3519 N N . HIS A 1 471 ? -11.697 17.171 25.917 1.00 87.94 471 HIS A N 1
ATOM 3520 C CA . HIS A 1 471 ? -12.497 16.716 24.776 1.00 87.94 471 HIS A CA 1
ATOM 3521 C C . HIS A 1 471 ? -13.981 16.545 25.114 1.00 87.94 471 HIS A C 1
ATOM 3523 O O . HIS A 1 471 ? -14.827 16.593 24.225 1.00 87.94 471 HIS A O 1
ATOM 3529 N N . ARG A 1 472 ? -14.288 16.288 26.389 1.00 87.81 472 ARG A N 1
ATOM 3530 C CA . ARG A 1 472 ? -15.638 15.986 26.858 1.00 87.81 472 ARG A CA 1
ATOM 3531 C C . ARG A 1 472 ? -16.449 17.242 27.154 1.00 87.81 472 ARG A C 1
ATOM 3533 O O . ARG A 1 472 ? -17.622 17.256 26.834 1.00 87.81 472 ARG A O 1
ATOM 3540 N N . ASP A 1 473 ? -15.883 18.255 27.804 1.00 78.31 473 ASP A N 1
ATOM 3541 C CA . ASP A 1 473 ? -16.642 19.392 28.357 1.00 78.31 473 ASP A CA 1
ATOM 3542 C C . ASP A 1 473 ? -17.454 20.142 27.270 1.00 78.31 473 ASP A C 1
ATOM 3544 O O . ASP A 1 473 ? -16.847 20.605 26.299 1.00 78.31 473 ASP A O 1
ATOM 3548 N N . PRO A 1 474 ? -18.801 20.274 27.375 1.00 73.69 474 PRO A N 1
ATOM 3549 C CA . PRO A 1 474 ? -19.682 20.023 28.533 1.00 73.69 474 PRO A CA 1
ATOM 3550 C C . PRO A 1 474 ? -20.543 18.742 28.482 1.00 73.69 474 PRO A C 1
ATOM 3552 O O . PRO A 1 474 ? -21.602 18.676 29.108 1.00 73.69 474 PRO A O 1
ATOM 3555 N N . ASP A 1 475 ? -20.138 17.721 27.737 1.00 82.44 475 ASP A N 1
ATOM 3556 C CA . ASP A 1 475 ? -20.889 16.483 27.534 1.00 82.44 475 ASP A CA 1
ATOM 3557 C C . ASP A 1 475 ? -21.194 15.748 28.861 1.00 82.44 475 ASP A C 1
ATOM 3559 O O . ASP A 1 475 ? -20.272 15.358 29.586 1.00 82.44 475 ASP A O 1
ATOM 3563 N N . PRO A 1 476 ? -22.478 15.526 29.204 1.00 85.88 476 PRO A N 1
ATOM 3564 C CA . PRO A 1 476 ? -22.879 14.895 30.457 1.00 85.88 476 PRO A CA 1
ATOM 3565 C C . PRO A 1 476 ? -22.847 13.360 30.417 1.00 85.88 476 PRO A C 1
ATOM 3567 O O . PRO A 1 476 ? -23.058 12.732 31.457 1.00 85.88 476 PRO A O 1
ATOM 3570 N N . ARG A 1 477 ? -22.600 12.731 29.260 1.00 93.56 477 ARG A N 1
ATOM 3571 C CA . ARG A 1 477 ? -22.648 11.270 29.101 1.00 93.56 477 ARG A CA 1
ATOM 3572 C C . ARG A 1 477 ? -21.622 10.573 30.008 1.00 93.56 477 ARG A C 1
ATOM 3574 O O . ARG A 1 477 ? -20.523 11.109 30.219 1.00 93.56 477 ARG A O 1
ATOM 3581 N N . PRO A 1 478 ? -21.940 9.384 30.554 1.00 95.25 478 PRO A N 1
ATOM 3582 C CA . PRO A 1 478 ? -20.942 8.539 31.202 1.00 95.25 478 PRO A CA 1
ATOM 3583 C C . PRO A 1 478 ? -19.830 8.161 30.230 1.00 95.25 478 PRO A C 1
ATOM 3585 O O . PRO A 1 478 ? -20.055 8.011 29.031 1.00 95.25 478 PRO A O 1
ATOM 3588 N N . VAL A 1 479 ? -18.627 7.986 30.760 1.00 96.81 479 VAL A N 1
ATOM 3589 C CA . VAL A 1 479 ? -17.441 7.708 29.951 1.00 96.81 479 VAL A CA 1
ATOM 3590 C C . VAL A 1 479 ? -17.230 6.205 29.857 1.00 96.81 479 VAL A C 1
ATOM 3592 O O . VAL A 1 479 ? -17.120 5.537 30.880 1.00 96.81 479 VAL A O 1
ATOM 3595 N N . LEU A 1 480 ? -17.149 5.671 28.641 1.00 97.06 480 LEU A N 1
ATOM 3596 C CA . LEU A 1 480 ? -16.807 4.276 28.378 1.00 97.06 480 LEU A CA 1
ATOM 3597 C C . LEU A 1 480 ? -15.334 4.173 27.984 1.00 97.06 480 LEU A C 1
ATOM 3599 O O . LEU A 1 480 ? -14.927 4.708 26.952 1.00 97.06 480 LEU A O 1
ATOM 3603 N N . LEU A 1 481 ? -14.550 3.431 28.762 1.00 95.75 481 LEU A N 1
ATOM 3604 C CA . LEU A 1 481 ? -13.155 3.143 28.444 1.00 95.75 481 LEU A CA 1
ATOM 3605 C C . LEU A 1 481 ? -13.054 1.883 27.582 1.00 95.75 481 LEU A C 1
ATOM 3607 O O . LEU A 1 481 ? -13.346 0.768 28.022 1.00 95.75 481 LEU A O 1
ATOM 3611 N N . ILE A 1 482 ? -12.590 2.063 26.351 1.00 93.62 482 ILE A N 1
ATOM 3612 C CA . ILE A 1 482 ? -12.272 0.996 25.410 1.00 93.62 482 ILE A CA 1
ATOM 3613 C C . ILE A 1 482 ? -10.769 0.737 25.524 1.00 93.62 482 ILE A C 1
ATOM 3615 O O . ILE A 1 482 ? -9.967 1.399 24.873 1.00 93.62 482 ILE A O 1
ATOM 3619 N N . ALA A 1 483 ? -10.374 -0.196 26.386 1.00 90.12 483 ALA A N 1
ATOM 3620 C CA . ALA A 1 483 ? -8.965 -0.481 26.654 1.00 90.12 483 ALA A CA 1
ATOM 3621 C C . ALA A 1 483 ? -8.488 -1.790 26.001 1.00 90.12 483 ALA A C 1
ATOM 3623 O O . ALA A 1 483 ? -9.239 -2.764 25.901 1.00 90.12 483 ALA A O 1
ATOM 3624 N N . SER A 1 484 ? -7.214 -1.829 25.597 1.00 83.38 484 SER A N 1
ATOM 3625 C CA . SER A 1 484 ? -6.539 -3.037 25.087 1.00 83.38 484 SER A CA 1
ATOM 3626 C C . SER A 1 484 ? -6.336 -4.131 26.149 1.00 83.38 484 SER A C 1
ATOM 3628 O O . SER A 1 484 ? -6.206 -5.307 25.806 1.00 83.38 484 SER A O 1
ATOM 3630 N N . ALA A 1 485 ? -6.340 -3.755 27.429 1.00 87.06 485 ALA A N 1
ATOM 3631 C CA . ALA A 1 485 ? -6.212 -4.631 28.588 1.00 87.06 485 ALA A CA 1
ATOM 3632 C C . ALA A 1 485 ? -7.241 -4.248 29.671 1.00 87.06 485 ALA A C 1
ATOM 3634 O O . ALA A 1 485 ? -7.765 -3.132 29.643 1.00 87.06 485 ALA A O 1
ATOM 3635 N N . PRO A 1 486 ? -7.544 -5.147 30.628 1.00 89.94 486 PRO A N 1
ATOM 3636 C CA . PRO A 1 486 ? -8.387 -4.817 31.772 1.00 89.94 486 PRO A CA 1
ATOM 3637 C C . PRO A 1 486 ? -7.866 -3.597 32.541 1.00 89.94 486 PRO A C 1
ATOM 3639 O O . PRO A 1 486 ? -6.680 -3.519 32.861 1.00 89.94 486 PRO A O 1
ATOM 3642 N N . VAL A 1 487 ? -8.760 -2.658 32.847 1.00 91.56 487 VAL A N 1
ATOM 3643 C CA . VAL A 1 487 ? -8.441 -1.436 33.596 1.00 91.56 487 VAL A CA 1
ATOM 3644 C C . VAL A 1 487 ? -8.432 -1.752 35.089 1.00 91.56 487 VAL A C 1
ATOM 3646 O O . VAL A 1 487 ? -9.325 -2.434 35.600 1.00 91.56 487 VAL A O 1
ATOM 3649 N N . ALA A 1 488 ? -7.411 -1.268 35.795 1.00 91.31 488 ALA A N 1
ATOM 3650 C CA . ALA A 1 488 ? -7.313 -1.441 37.237 1.00 91.31 488 ALA A CA 1
ATOM 3651 C C . ALA A 1 488 ? -8.409 -0.621 37.965 1.00 91.31 488 ALA A C 1
ATOM 3653 O O . ALA A 1 488 ? -8.705 0.503 37.546 1.00 91.31 488 ALA A O 1
ATOM 3654 N N . PRO A 1 489 ? -9.025 -1.145 39.048 1.00 93.31 489 PRO A N 1
ATOM 3655 C CA . PRO A 1 489 ? -10.147 -0.477 39.721 1.00 93.31 489 PRO A CA 1
ATOM 3656 C C . PRO A 1 489 ? -9.836 0.935 40.237 1.00 93.31 489 PRO A C 1
ATOM 3658 O O . PRO A 1 489 ? -10.709 1.795 40.259 1.00 93.31 489 PRO A O 1
ATOM 3661 N N . ASP A 1 490 ? -8.597 1.171 40.661 1.00 90.81 490 ASP A N 1
ATOM 3662 C CA . ASP A 1 490 ? -8.106 2.462 41.143 1.00 90.81 490 ASP A CA 1
ATOM 3663 C C . ASP A 1 490 ? -7.983 3.500 40.021 1.00 90.81 490 ASP A C 1
ATOM 3665 O O . ASP A 1 490 ? -8.326 4.659 40.234 1.00 90.81 490 ASP A O 1
ATOM 3669 N N . VAL A 1 491 ? -7.568 3.087 38.820 1.00 91.38 491 VAL A N 1
ATOM 3670 C CA . VAL A 1 491 ? -7.527 3.951 37.629 1.00 91.38 491 VAL A CA 1
ATOM 3671 C C . VAL A 1 491 ? -8.940 4.335 37.192 1.00 91.38 491 VAL A C 1
ATOM 3673 O O . VAL A 1 491 ? -9.216 5.511 36.967 1.00 91.38 491 VAL A O 1
ATOM 3676 N N . GLU A 1 492 ? -9.853 3.362 37.116 1.00 93.94 492 GLU A N 1
ATOM 3677 C CA . GLU A 1 492 ? -11.263 3.603 36.779 1.00 93.94 492 GLU A CA 1
ATOM 3678 C C . GLU A 1 492 ? -11.914 4.593 37.757 1.00 93.94 492 GLU A C 1
ATOM 3680 O O . GLU A 1 492 ? -12.543 5.565 37.334 1.00 93.94 492 GLU A O 1
ATOM 3685 N N . GLN A 1 493 ? -11.725 4.377 39.062 1.00 95.06 493 GLN A N 1
ATOM 3686 C CA . GLN A 1 493 ? -12.282 5.243 40.097 1.00 95.06 493 GLN A CA 1
ATOM 3687 C C . GLN A 1 493 ? -11.655 6.641 40.080 1.00 95.06 493 GLN A C 1
ATOM 3689 O O . GLN A 1 493 ? -12.378 7.629 40.183 1.00 95.06 493 GLN A O 1
ATOM 3694 N N . LEU A 1 494 ? -10.334 6.744 39.905 1.00 93.31 494 LEU A N 1
ATOM 3695 C CA . LEU A 1 494 ? -9.653 8.032 39.800 1.00 93.31 494 LEU A CA 1
ATOM 3696 C C . LEU A 1 494 ? -10.192 8.853 38.625 1.00 93.31 494 LEU A C 1
ATOM 3698 O O . LEU A 1 494 ? -10.442 10.045 38.782 1.00 93.31 494 LEU A O 1
ATOM 3702 N N . LEU A 1 495 ? -10.414 8.229 37.466 1.00 94.31 495 LEU A N 1
ATOM 3703 C CA . LEU A 1 495 ? -10.992 8.915 36.312 1.00 94.31 495 LEU A CA 1
ATOM 3704 C C . LEU A 1 495 ? -12.425 9.371 36.586 1.00 94.31 495 LEU A C 1
ATOM 3706 O O . LEU A 1 495 ? -12.775 10.489 36.214 1.00 94.31 495 LEU A O 1
ATOM 3710 N N . ALA A 1 496 ? -13.236 8.563 37.276 1.00 94.81 496 ALA A N 1
ATOM 3711 C CA . ALA A 1 496 ? -14.574 8.983 37.692 1.00 94.81 496 ALA A CA 1
ATOM 3712 C C . ALA A 1 496 ? -14.501 10.227 38.589 1.00 94.81 496 ALA A C 1
ATOM 3714 O O . ALA A 1 496 ? -15.190 11.222 38.348 1.00 94.81 496 ALA A O 1
ATOM 3715 N N . ASP A 1 497 ? -13.591 10.211 39.561 1.00 94.56 497 ASP A N 1
ATOM 3716 C CA . ASP A 1 497 ? -13.365 11.288 40.523 1.00 94.56 497 ASP A CA 1
ATOM 3717 C C . ASP A 1 497 ? -12.792 12.556 39.864 1.00 94.56 497 ASP A C 1
ATOM 3719 O O . ASP A 1 497 ? -13.148 13.681 40.224 1.00 94.56 497 ASP A O 1
ATOM 3723 N N . GLN A 1 498 ? -11.949 12.420 38.845 1.00 93.12 498 GLN A N 1
ATOM 3724 C CA . GLN A 1 498 ? -11.421 13.558 38.099 1.00 93.12 498 GLN A CA 1
ATOM 3725 C C . GLN A 1 498 ? -12.445 14.157 37.148 1.00 93.12 498 GLN A C 1
ATOM 3727 O O . GLN A 1 498 ? -12.588 15.378 37.112 1.00 93.12 498 GLN A O 1
ATOM 3732 N N . LEU A 1 499 ? -13.158 13.329 36.387 1.00 93.25 499 LEU A N 1
ATOM 3733 C CA . LEU A 1 499 ? -14.127 13.767 35.382 1.00 93.25 499 LEU A CA 1
ATOM 3734 C C . LEU A 1 499 ? -15.456 14.201 36.000 1.00 93.25 499 LEU A C 1
ATOM 3736 O O . LEU A 1 499 ? -16.259 14.840 35.323 1.00 93.25 499 LEU A O 1
ATOM 3740 N N . GLN A 1 500 ? -15.680 13.857 37.273 1.00 93.06 500 GLN A N 1
ATOM 3741 C CA . GLN A 1 500 ? -16.946 14.066 37.973 1.00 93.06 500 GLN A CA 1
ATOM 3742 C C . GLN A 1 500 ? -18.120 13.466 37.186 1.00 93.06 500 GLN A C 1
ATOM 3744 O O . GLN A 1 500 ? -19.193 14.052 37.068 1.00 93.06 500 GLN A O 1
ATOM 3749 N N . SER A 1 501 ? -17.883 12.273 36.639 1.00 93.81 501 SER A N 1
ATOM 3750 C CA . SER A 1 501 ? -18.806 11.509 35.804 1.00 93.81 501 SER A CA 1
ATOM 3751 C C . SER A 1 501 ? -18.681 10.024 36.113 1.00 93.81 501 SER A C 1
ATOM 3753 O O . SER A 1 501 ? -17.637 9.569 36.574 1.00 93.81 501 SER A O 1
ATOM 3755 N N . THR A 1 502 ? -19.734 9.257 35.832 1.00 95.94 502 THR A N 1
ATOM 3756 C CA . THR A 1 502 ? -19.639 7.795 35.890 1.00 95.94 502 THR A CA 1
ATOM 3757 C C . THR A 1 502 ? -18.692 7.308 34.796 1.00 95.94 502 THR A C 1
ATOM 3759 O O . THR A 1 502 ? -18.838 7.694 33.633 1.00 95.94 502 THR A O 1
ATOM 3762 N N . VAL A 1 503 ? -17.736 6.459 35.168 1.00 96.88 503 VAL A N 1
ATOM 3763 C CA . VAL A 1 503 ? -16.794 5.811 34.248 1.00 96.88 503 VAL A CA 1
ATOM 3764 C C . VAL A 1 503 ? -17.097 4.323 34.213 1.00 96.88 503 VAL A C 1
ATOM 3766 O O . VAL A 1 503 ? -17.236 3.690 35.256 1.00 96.88 503 VAL A O 1
ATOM 3769 N N . ILE A 1 504 ? -17.208 3.774 33.008 1.00 97.69 504 ILE A N 1
ATOM 3770 C CA . ILE A 1 504 ? -17.449 2.361 32.748 1.00 97.69 504 ILE A CA 1
ATOM 3771 C C . ILE A 1 504 ? -16.192 1.767 32.123 1.00 97.69 504 ILE A C 1
ATOM 3773 O O . ILE A 1 504 ? -15.717 2.249 31.093 1.00 97.69 504 ILE A O 1
ATOM 3777 N N . ALA A 1 505 ? -15.662 0.704 32.718 1.00 96.06 505 ALA A N 1
ATOM 3778 C CA . ALA A 1 505 ? -14.470 0.031 32.223 1.00 96.06 505 ALA A CA 1
ATOM 3779 C C . ALA A 1 505 ? -14.574 -1.488 32.366 1.00 96.06 505 ALA A C 1
ATOM 3781 O O . ALA A 1 505 ? -15.308 -2.025 33.201 1.00 96.06 505 ALA A O 1
ATOM 3782 N N . ARG A 1 506 ? -13.812 -2.199 31.534 1.00 94.50 506 ARG A N 1
ATOM 3783 C CA . ARG A 1 506 ? -13.682 -3.649 31.634 1.00 94.50 506 ARG A CA 1
ATOM 3784 C C . ARG A 1 506 ? -12.565 -4.003 32.613 1.00 94.50 506 ARG A C 1
ATOM 3786 O O . ARG A 1 506 ? -11.413 -3.643 32.389 1.00 94.50 506 ARG A O 1
ATOM 3793 N N . ARG A 1 507 ? -12.905 -4.764 33.650 1.00 93.31 507 ARG A N 1
ATOM 3794 C CA . ARG A 1 507 ? -11.983 -5.394 34.604 1.00 93.31 507 ARG A CA 1
ATOM 3795 C C . ARG A 1 507 ? -11.759 -6.867 34.243 1.00 93.31 507 ARG A C 1
ATOM 3797 O O . ARG A 1 507 ? -12.316 -7.381 33.271 1.00 93.31 507 ARG A O 1
ATOM 3804 N N . ASN A 1 508 ? -10.939 -7.558 35.035 1.00 88.31 508 ASN A N 1
ATOM 3805 C CA . ASN A 1 508 ? -10.663 -8.989 34.853 1.00 88.31 508 ASN A CA 1
ATOM 3806 C C . ASN A 1 508 ? -11.916 -9.870 34.994 1.00 88.31 508 ASN A C 1
ATOM 3808 O O . ASN A 1 508 ? -11.982 -10.940 34.396 1.00 88.31 508 ASN A O 1
ATOM 3812 N N . ASP A 1 509 ? -12.893 -9.429 35.781 1.00 91.38 509 ASP A N 1
ATOM 3813 C CA . ASP A 1 509 ? -14.090 -10.177 36.166 1.00 91.38 509 ASP A CA 1
ATOM 3814 C C . ASP A 1 509 ? -15.382 -9.686 35.491 1.00 91.38 509 ASP A C 1
ATOM 3816 O O . ASP A 1 509 ? -16.424 -10.312 35.662 1.00 91.38 509 ASP A O 1
ATOM 3820 N N . GLY A 1 510 ? -15.336 -8.615 34.691 1.00 93.06 510 GLY A N 1
ATOM 3821 C CA . GLY A 1 510 ? -16.514 -8.106 33.987 1.00 93.06 510 GLY A CA 1
ATOM 3822 C C . GLY A 1 510 ? -16.458 -6.614 33.686 1.00 93.06 510 GLY A C 1
ATOM 3823 O O . GLY A 1 510 ? -15.399 -5.989 33.741 1.00 93.06 510 GLY A O 1
ATOM 3824 N N . TRP A 1 511 ? -17.610 -6.044 33.345 1.00 96.00 511 TRP A N 1
ATOM 3825 C CA . TRP A 1 511 ? -17.787 -4.605 33.170 1.00 96.00 511 TRP A CA 1
ATOM 3826 C C . TRP A 1 511 ? -18.218 -3.968 34.484 1.00 96.00 511 TRP A C 1
ATOM 3828 O O . TRP A 1 511 ? -19.082 -4.498 35.179 1.00 96.00 511 TRP A O 1
ATOM 3838 N N . TRP A 1 512 ? -17.620 -2.831 34.822 1.00 97.31 512 TRP A N 1
ATOM 3839 C CA . TRP A 1 512 ? -17.905 -2.111 36.056 1.00 97.31 512 TRP A CA 1
ATOM 3840 C C . TRP A 1 512 ? -18.138 -0.639 35.773 1.00 97.31 512 TRP A C 1
ATOM 3842 O O . TRP A 1 512 ? -17.515 -0.074 34.878 1.00 97.31 512 TRP A O 1
ATOM 3852 N N . ALA A 1 513 ? -19.049 -0.050 36.539 1.00 97.31 513 ALA A N 1
ATOM 3853 C CA . ALA A 1 513 ? -19.335 1.371 36.545 1.00 97.31 513 ALA A CA 1
ATOM 3854 C C . ALA A 1 513 ? -18.948 1.970 37.901 1.00 97.31 513 ALA A C 1
ATOM 3856 O O . ALA A 1 513 ? -19.519 1.600 38.934 1.00 97.31 513 ALA A O 1
ATOM 3857 N N . SER A 1 514 ? -18.011 2.913 37.894 1.00 96.94 514 SER A N 1
ATOM 3858 C CA . SER A 1 514 ? -17.596 3.674 39.072 1.00 96.94 514 SER A CA 1
ATOM 3859 C C . SER A 1 514 ? -18.186 5.078 39.032 1.00 96.94 514 SER A C 1
ATOM 3861 O O . SER A 1 514 ? -18.041 5.808 38.051 1.00 96.94 514 SER A O 1
ATOM 3863 N N . ALA A 1 515 ? -18.877 5.446 40.109 1.00 95.00 515 ALA A N 1
ATOM 3864 C CA . ALA A 1 515 ? -19.419 6.784 40.309 1.00 95.00 515 ALA A CA 1
ATOM 3865 C C . ALA A 1 515 ? -18.379 7.671 41.018 1.00 95.00 515 ALA A C 1
ATOM 3867 O O . ALA A 1 515 ? -17.609 7.155 41.832 1.00 95.00 515 ALA A O 1
ATOM 3868 N N . PRO A 1 516 ? -18.368 8.991 40.763 1.00 94.56 516 PRO A N 1
ATOM 3869 C CA . PRO A 1 516 ? -17.443 9.900 41.423 1.00 94.56 516 PRO A CA 1
ATOM 3870 C C . PRO A 1 516 ? -17.689 9.958 42.935 1.00 94.56 516 PRO A C 1
ATOM 3872 O O . PRO A 1 516 ? -18.828 10.069 43.399 1.00 94.56 516 PRO A O 1
ATOM 3875 N N . HIS A 1 517 ? -16.614 9.971 43.712 1.00 93.56 517 HIS A N 1
ATOM 3876 C CA . HIS A 1 517 ? -16.638 10.323 45.118 1.00 93.56 517 HIS A CA 1
ATOM 3877 C C . HIS A 1 517 ? -16.779 11.836 45.292 1.00 93.56 517 HIS A C 1
ATOM 3879 O O . HIS A 1 517 ? -16.171 12.638 44.581 1.00 93.56 517 HIS A O 1
ATOM 3885 N N . ARG A 1 518 ? -17.539 12.225 46.318 1.00 90.38 518 ARG A N 1
ATOM 3886 C CA . ARG A 1 518 ? -17.569 13.582 46.869 1.00 90.38 518 ARG A CA 1
ATOM 3887 C C . ARG A 1 518 ? -17.691 13.508 48.377 1.00 90.38 518 ARG A C 1
ATOM 3889 O O . ARG A 1 518 ? -18.394 12.651 48.918 1.00 90.38 518 ARG A O 1
ATOM 3896 N N . VAL A 1 519 ? -17.035 14.430 49.062 1.00 89.81 519 VAL A N 1
ATOM 3897 C CA . VAL A 1 519 ? -17.264 14.637 50.485 1.00 89.81 519 VAL A CA 1
ATOM 3898 C C . VAL A 1 519 ? -18.701 15.131 50.677 1.00 89.81 519 VAL A C 1
ATOM 3900 O O . VAL A 1 519 ? -19.178 16.002 49.958 1.00 89.81 519 VAL A O 1
ATOM 3903 N N . GLY A 1 520 ? -19.409 14.557 51.652 1.00 85.38 520 GLY A N 1
ATOM 3904 C CA . GLY A 1 520 ? -20.810 14.892 51.926 1.00 85.38 520 GLY A CA 1
ATOM 3905 C C . GLY A 1 520 ? -21.829 14.054 51.148 1.00 85.38 520 GLY A C 1
ATOM 3906 O O . GLY A 1 520 ? -23.023 14.175 51.416 1.00 85.38 520 GLY A O 1
ATOM 3907 N N . LEU A 1 521 ? -21.383 13.162 50.259 1.00 87.88 521 LEU A N 1
ATOM 3908 C CA . LEU A 1 521 ? -22.203 12.104 49.666 1.00 87.88 521 LEU A CA 1
ATOM 3909 C C . LEU A 1 521 ? -21.793 10.741 50.238 1.00 87.88 521 LEU A C 1
ATOM 3911 O O . LEU A 1 521 ? -20.643 10.536 50.630 1.00 87.88 521 LEU A O 1
ATOM 3915 N N . GLU A 1 522 ? -22.739 9.808 50.323 1.00 87.00 522 GLU A N 1
ATOM 3916 C CA . GLU A 1 522 ? -22.435 8.431 50.707 1.00 87.00 522 GLU A CA 1
ATOM 3917 C C . GLU A 1 522 ? -21.562 7.777 49.622 1.00 87.00 522 GLU A C 1
ATOM 3919 O O . GLU A 1 522 ? -21.934 7.820 48.444 1.00 87.00 522 GLU A O 1
ATOM 3924 N N . PRO A 1 523 ? -20.412 7.167 49.979 1.00 85.94 523 PRO A N 1
ATOM 3925 C CA . PRO A 1 523 ? -19.590 6.444 49.019 1.00 85.94 523 PRO A CA 1
ATOM 3926 C C . PRO A 1 523 ? -20.404 5.337 48.356 1.00 85.94 523 PRO A C 1
ATOM 3928 O O . PRO A 1 523 ? -21.000 4.497 49.036 1.00 85.94 523 PRO A O 1
ATOM 3931 N N . ARG A 1 524 ? -20.410 5.320 47.025 1.00 89.06 524 ARG A N 1
ATOM 3932 C CA . ARG A 1 524 ? -21.071 4.277 46.251 1.00 89.06 524 ARG A CA 1
ATOM 3933 C C . ARG A 1 524 ? -20.024 3.277 45.782 1.00 89.06 524 ARG A C 1
ATOM 3935 O O . ARG A 1 524 ? -19.063 3.654 45.127 1.00 89.06 524 ARG A O 1
ATOM 3942 N N . ALA A 1 525 ? -20.219 2.003 46.111 1.00 91.06 525 ALA A N 1
ATOM 3943 C CA . ALA A 1 525 ? -19.390 0.948 45.543 1.00 91.06 525 ALA A CA 1
ATOM 3944 C C . ALA A 1 525 ? -19.594 0.880 44.022 1.00 91.06 525 ALA A C 1
ATOM 3946 O O . ALA A 1 525 ? -20.716 1.076 43.543 1.00 91.06 525 ALA A O 1
ATOM 3947 N N . ALA A 1 526 ? -18.525 0.569 43.285 1.00 94.19 526 ALA A N 1
ATOM 3948 C CA . ALA A 1 526 ? -18.619 0.299 41.856 1.00 94.19 526 ALA A CA 1
ATOM 3949 C C . ALA A 1 526 ? -19.686 -0.778 41.593 1.00 94.19 526 ALA A C 1
ATOM 3951 O O . ALA A 1 526 ? -19.795 -1.755 42.339 1.00 94.19 526 ALA A O 1
ATOM 3952 N N . ALA A 1 527 ? -20.491 -0.586 40.553 1.00 95.38 527 ALA A N 1
ATOM 3953 C CA . ALA A 1 527 ? -21.559 -1.502 40.181 1.00 95.38 527 ALA A CA 1
ATOM 3954 C C . ALA A 1 527 ? -21.094 -2.399 39.031 1.00 95.38 527 ALA A C 1
ATOM 3956 O O . ALA A 1 527 ? -20.644 -1.896 38.005 1.00 95.38 527 ALA A O 1
ATOM 3957 N N . MET A 1 528 ? -21.214 -3.716 39.192 1.00 95.88 528 MET A N 1
ATOM 3958 C CA . MET A 1 528 ? -20.969 -4.658 38.101 1.00 95.88 528 MET A CA 1
ATOM 3959 C C . MET A 1 528 ? -22.133 -4.595 37.106 1.00 95.88 528 MET A C 1
ATOM 3961 O O . MET A 1 528 ? -23.295 -4.659 37.512 1.00 95.88 528 MET A O 1
ATOM 3965 N N . LEU A 1 529 ? -21.821 -4.492 35.817 1.00 95.62 529 LEU A N 1
ATOM 3966 C CA . LEU A 1 529 ? -22.779 -4.559 34.718 1.00 95.62 529 LEU A CA 1
ATOM 3967 C C . LEU A 1 529 ? -22.820 -6.018 34.231 1.00 95.62 529 LEU A C 1
ATOM 3969 O O . LEU A 1 529 ? -21.802 -6.516 33.741 1.00 95.62 529 LEU A O 1
ATOM 3973 N N . PRO A 1 530 ? -23.932 -6.746 34.447 1.00 87.31 530 PRO A N 1
ATOM 3974 C CA . PRO A 1 530 ? -23.985 -8.180 34.181 1.00 87.31 530 PRO A CA 1
ATOM 3975 C C . PRO A 1 530 ? -23.977 -8.510 32.685 1.00 87.31 530 PRO A C 1
ATOM 3977 O O . PRO A 1 530 ? -23.489 -9.577 32.306 1.00 87.31 530 PRO A O 1
ATOM 3980 N N . SER A 1 531 ? -24.480 -7.619 31.829 1.00 80.00 531 SER A N 1
ATOM 3981 C CA . SER A 1 531 ? -24.321 -7.735 30.386 1.00 80.00 531 SER A CA 1
ATOM 3982 C C . SER A 1 531 ? -22.907 -7.345 29.941 1.00 80.00 531 SER A C 1
ATOM 3984 O O . SER A 1 531 ? -22.257 -6.440 30.469 1.00 80.00 531 SER A O 1
ATOM 3986 N N . GLY A 1 532 ? -22.408 -8.050 28.925 1.00 84.56 532 GLY A N 1
ATOM 3987 C CA . GLY A 1 532 ? -21.333 -7.505 28.105 1.00 84.56 532 GLY A CA 1
ATOM 3988 C C . GLY A 1 532 ? -21.879 -6.377 27.232 1.00 84.56 532 GLY A C 1
ATOM 3989 O O . GLY A 1 532 ? -23.035 -6.434 26.829 1.00 84.56 532 GLY A O 1
ATOM 3990 N N . PHE A 1 533 ? -21.042 -5.388 26.912 1.00 86.69 533 PHE A N 1
ATOM 3991 C CA . PHE A 1 533 ? -21.400 -4.321 25.975 1.00 86.69 533 PHE A CA 1
ATOM 3992 C C . PHE A 1 533 ? -22.012 -4.886 24.665 1.00 86.69 533 PHE A C 1
ATOM 3994 O O . PHE A 1 533 ? -21.433 -5.831 24.112 1.00 86.69 533 PHE A O 1
ATOM 4001 N N . PRO A 1 534 ? -23.125 -4.325 24.142 1.00 90.38 534 PRO A N 1
ATOM 4002 C CA . PRO A 1 534 ? -23.822 -3.112 24.592 1.00 90.38 534 PRO A CA 1
ATOM 4003 C C . PRO A 1 534 ? -24.671 -3.310 25.855 1.00 90.38 534 PRO A C 1
ATOM 4005 O O . PRO A 1 534 ? -25.305 -4.345 26.039 1.00 90.38 534 PRO A O 1
ATOM 4008 N N . PHE A 1 535 ? -24.715 -2.280 26.705 1.00 91.75 535 PHE A N 1
ATOM 4009 C CA . PHE A 1 535 ? -25.469 -2.323 27.960 1.00 91.75 535 PHE A CA 1
ATOM 4010 C C . PHE A 1 535 ? -26.957 -2.054 27.744 1.00 91.75 535 PHE A C 1
ATOM 4012 O O . PHE A 1 535 ? -27.359 -1.218 26.924 1.00 91.75 535 PHE A O 1
ATOM 4019 N N . THR A 1 536 ? -27.789 -2.720 28.536 1.00 92.81 536 THR A N 1
ATOM 4020 C CA . THR A 1 536 ? -29.227 -2.453 28.570 1.00 92.81 536 THR A CA 1
ATOM 4021 C C . THR A 1 536 ? -29.517 -1.089 29.202 1.00 92.81 536 THR A C 1
ATOM 4023 O O . THR A 1 536 ? -28.714 -0.527 29.948 1.00 92.81 536 THR A O 1
ATOM 4026 N N . GLU A 1 537 ? -30.687 -0.530 28.897 1.00 91.75 537 GLU A N 1
ATOM 4027 C CA . GLU A 1 537 ? -31.134 0.733 29.494 1.00 91.75 537 GLU A CA 1
ATOM 4028 C C . GLU A 1 537 ? -31.269 0.639 31.021 1.00 91.75 537 GLU A C 1
ATOM 4030 O O . GLU A 1 537 ? -30.869 1.560 31.726 1.00 91.75 537 GLU A O 1
ATOM 4035 N N . GLU A 1 538 ? -31.758 -0.492 31.536 1.00 93.19 538 GLU A N 1
ATOM 4036 C CA . GLU A 1 538 ? -31.908 -0.728 32.976 1.00 93.19 538 GLU A CA 1
ATOM 4037 C C . GLU A 1 538 ? -30.553 -0.747 33.698 1.00 93.19 538 GLU A C 1
ATOM 4039 O O . GLU A 1 538 ? -30.406 -0.136 34.757 1.00 93.19 538 GLU A O 1
ATOM 4044 N N . GLU A 1 539 ? -29.539 -1.380 33.104 1.00 93.06 539 GLU A N 1
ATOM 4045 C CA . GLU A 1 539 ? -28.182 -1.413 33.659 1.00 93.06 539 GLU A CA 1
ATOM 4046 C C . GLU A 1 539 ? -27.545 -0.027 33.700 1.00 93.06 539 GLU A C 1
ATOM 4048 O O . GLU A 1 539 ? -26.977 0.355 34.726 1.00 93.06 539 GLU A O 1
ATOM 4053 N N . LEU A 1 540 ? -27.672 0.752 32.620 1.00 93.38 540 LEU A N 1
ATOM 4054 C CA . LEU A 1 540 ? -27.181 2.128 32.598 1.00 93.38 540 LEU A CA 1
ATOM 4055 C C . LEU A 1 540 ? -27.946 3.002 33.596 1.00 93.38 540 LEU A C 1
ATOM 4057 O O . LEU A 1 540 ? -27.320 3.723 34.366 1.00 93.38 540 LEU A O 1
ATOM 4061 N N . ALA A 1 541 ? -29.274 2.908 33.667 1.00 92.31 541 ALA A N 1
ATOM 4062 C CA . ALA A 1 541 ? -30.071 3.667 34.632 1.00 92.31 541 ALA A CA 1
ATOM 4063 C C . ALA A 1 541 ? -29.688 3.333 36.086 1.00 92.31 541 ALA A C 1
ATOM 4065 O O . ALA A 1 541 ? -29.526 4.228 36.926 1.00 92.31 541 ALA A O 1
ATOM 4066 N N . ALA A 1 542 ? -29.473 2.050 36.385 1.00 90.31 542 ALA A N 1
ATOM 4067 C CA . ALA A 1 542 ? -28.995 1.608 37.686 1.00 90.31 542 ALA A CA 1
ATOM 4068 C C . ALA A 1 542 ? -27.595 2.167 37.981 1.00 90.31 542 ALA A C 1
ATOM 4070 O O . ALA A 1 542 ? -27.374 2.730 39.058 1.00 90.31 542 ALA A O 1
ATOM 4071 N N . ALA A 1 543 ? -26.657 2.080 37.034 1.00 89.06 543 ALA A N 1
ATOM 4072 C CA . ALA A 1 543 ? -25.300 2.609 37.182 1.00 89.06 543 ALA A CA 1
ATOM 4073 C C . ALA A 1 543 ? -25.289 4.128 37.417 1.00 89.06 543 ALA A C 1
ATOM 4075 O O . ALA A 1 543 ? -24.591 4.605 38.310 1.00 89.06 543 ALA A O 1
ATOM 4076 N N . LEU A 1 544 ? -26.140 4.870 36.707 1.00 89.94 544 LEU A N 1
ATOM 4077 C CA . LEU A 1 544 ? -26.211 6.335 36.733 1.00 89.94 544 LEU A CA 1
ATOM 4078 C C . LEU A 1 544 ? -27.062 6.913 37.872 1.00 89.94 544 LEU A C 1
ATOM 4080 O O . LEU A 1 544 ? -27.217 8.129 37.970 1.00 89.94 544 LEU A O 1
ATOM 4084 N N . THR A 1 545 ? -27.616 6.076 38.752 1.00 87.69 545 THR A N 1
ATOM 4085 C CA . THR A 1 545 ? -28.394 6.564 39.900 1.00 87.69 545 THR A CA 1
ATOM 4086 C C . THR A 1 545 ? -27.538 7.492 40.794 1.00 87.69 545 THR A C 1
ATOM 4088 O O . THR A 1 545 ? -26.446 7.105 41.221 1.00 87.69 545 THR A O 1
ATOM 4091 N N . PRO A 1 546 ? -27.997 8.714 41.117 1.00 82.94 546 PRO A N 1
ATOM 4092 C CA . PRO A 1 546 ? -27.202 9.661 41.896 1.00 82.94 546 PRO A CA 1
ATOM 4093 C C . PRO A 1 546 ? -26.920 9.152 43.317 1.00 82.94 546 PRO A C 1
ATOM 4095 O O . PRO A 1 546 ? -27.747 8.471 43.932 1.00 82.94 546 PRO A O 1
ATOM 4098 N N . ALA A 1 547 ? -25.746 9.499 43.853 1.00 84.12 547 ALA A N 1
ATOM 4099 C CA . ALA A 1 547 ? -25.371 9.163 45.225 1.00 84.12 547 ALA A CA 1
ATOM 4100 C C . ALA A 1 547 ? -26.259 9.899 46.242 1.00 84.12 547 ALA A C 1
ATOM 4102 O O . ALA A 1 547 ? -26.697 11.031 46.020 1.00 84.12 547 ALA A O 1
ATOM 4103 N N . ARG A 1 548 ? -26.526 9.252 47.382 1.00 85.75 548 ARG A N 1
ATOM 4104 C CA . ARG A 1 548 ? -27.339 9.841 48.451 1.00 85.75 548 ARG A CA 1
ATOM 4105 C C . ARG A 1 548 ? -26.514 10.849 49.258 1.00 85.75 548 ARG A C 1
ATOM 4107 O O . ARG A 1 548 ? -25.330 10.604 49.486 1.00 85.75 548 ARG A O 1
ATOM 4114 N N . PRO A 1 549 ? -27.112 11.955 49.732 1.00 84.56 549 PRO A N 1
ATOM 4115 C CA . PRO A 1 549 ? -26.454 12.840 50.685 1.00 84.56 549 PRO A CA 1
ATOM 4116 C C . PRO A 1 549 ? -26.071 12.073 51.952 1.00 84.56 549 PRO A C 1
ATOM 4118 O O . PRO A 1 549 ? -26.908 11.380 52.533 1.00 84.56 549 PRO A O 1
ATOM 4121 N N . ALA A 1 550 ? -24.825 12.213 52.399 1.00 82.50 550 ALA A N 1
ATOM 4122 C CA . ALA A 1 550 ? -24.395 11.653 53.669 1.00 82.50 550 ALA A CA 1
ATOM 4123 C C . ALA A 1 550 ? -25.096 12.380 54.824 1.00 82.50 550 ALA A C 1
ATOM 4125 O O . ALA A 1 550 ? -25.363 13.585 54.765 1.00 82.50 550 ALA A O 1
ATOM 4126 N N . THR A 1 551 ? -25.372 11.655 55.909 1.00 77.81 551 THR A N 1
ATOM 4127 C CA . THR A 1 551 ? -25.972 12.256 57.106 1.00 77.81 551 THR A CA 1
ATOM 4128 C C . THR A 1 551 ? -25.000 13.285 57.685 1.00 77.81 551 THR A C 1
ATOM 4130 O O . THR A 1 551 ? -23.962 12.931 58.245 1.00 77.81 551 THR A O 1
ATOM 4133 N N . ARG A 1 552 ? -25.315 14.575 57.520 1.00 66.00 552 ARG A N 1
ATOM 4134 C CA . ARG A 1 552 ? -24.442 15.682 57.928 1.00 66.00 552 ARG A CA 1
ATOM 4135 C C . ARG A 1 552 ? -24.271 15.656 59.450 1.00 66.00 552 ARG A C 1
ATOM 4137 O O . ARG A 1 552 ? -25.238 15.859 60.184 1.00 66.00 552 ARG A O 1
ATOM 4144 N N . ARG A 1 553 ? -23.048 15.421 59.942 1.00 63.28 553 ARG A N 1
ATOM 4145 C CA . ARG A 1 553 ? -22.726 15.686 61.354 1.00 63.28 553 ARG A CA 1
ATOM 4146 C C . ARG A 1 553 ? -22.938 17.179 61.605 1.00 63.28 553 ARG A C 1
ATOM 4148 O O . ARG A 1 553 ? -22.443 18.005 60.842 1.00 63.28 553 ARG A O 1
ATOM 4155 N N . GLN A 1 554 ? -23.712 17.524 62.636 1.00 58.31 554 GLN A N 1
ATOM 4156 C CA . GLN A 1 554 ? -23.905 18.923 63.018 1.00 58.31 554 GLN A CA 1
ATOM 4157 C C . GLN A 1 554 ? -22.537 19.551 63.335 1.00 58.31 554 GLN A C 1
ATOM 4159 O O . GLN A 1 554 ? -21.793 18.972 64.131 1.00 58.31 554 GLN A O 1
ATOM 4164 N N . PRO A 1 555 ? -22.193 20.702 62.731 1.00 56.94 555 PRO A N 1
ATOM 4165 C CA . PRO A 1 555 ? -20.905 21.338 62.955 1.00 56.94 555 PRO A CA 1
ATOM 4166 C C . PRO A 1 555 ? -20.760 21.747 64.423 1.00 56.94 555 PRO A C 1
ATOM 4168 O O . PRO A 1 555 ? -21.641 22.385 65.010 1.00 56.94 555 PRO A O 1
ATOM 4171 N N . GLY A 1 556 ? -19.625 21.395 65.024 1.00 57.31 556 GLY A N 1
ATOM 4172 C CA . GLY A 1 556 ? -19.200 21.976 66.290 1.00 57.31 556 GLY A CA 1
ATOM 4173 C C . GLY A 1 556 ? -18.824 23.436 66.053 1.00 57.31 556 GLY A C 1
ATOM 4174 O O . GLY A 1 556 ? -17.725 23.718 65.594 1.00 57.31 556 GLY A O 1
ATOM 4175 N N . ARG A 1 557 ? -19.736 24.359 66.379 1.00 55.91 557 ARG A N 1
ATOM 4176 C CA . ARG A 1 557 ? -19.706 25.810 66.075 1.00 55.91 557 ARG A CA 1
ATOM 4177 C C . ARG A 1 557 ? -18.405 26.570 66.410 1.00 55.91 557 ARG A C 1
ATOM 4179 O O . ARG A 1 557 ? -18.260 27.707 65.989 1.00 55.91 557 ARG A O 1
ATOM 4186 N N . ALA A 1 558 ? -17.492 25.986 67.189 1.00 57.06 558 ALA A N 1
ATOM 4187 C CA . ALA A 1 558 ? -16.218 26.598 67.569 1.00 57.06 558 ALA A CA 1
ATOM 4188 C C . ALA A 1 558 ? -15.058 26.280 66.603 1.00 57.06 558 ALA A C 1
ATOM 4190 O O . ALA A 1 558 ? -14.094 27.038 66.563 1.00 57.06 558 ALA A O 1
ATOM 4191 N N . ALA A 1 559 ? -15.135 25.192 65.827 1.00 58.78 559 ALA A N 1
ATOM 4192 C CA . ALA A 1 559 ? -14.042 24.759 64.954 1.00 58.78 559 ALA A CA 1
ATOM 4193 C C . ALA A 1 559 ? -14.017 25.491 63.599 1.00 58.78 559 ALA A C 1
ATOM 4195 O O . ALA A 1 559 ? -12.955 25.634 63.011 1.00 58.78 559 ALA A O 1
ATOM 4196 N N . ASP A 1 560 ? -15.134 26.020 63.100 1.00 61.44 560 ASP A N 1
ATOM 4197 C CA . ASP A 1 560 ? -15.169 26.623 61.755 1.00 61.44 560 ASP A CA 1
ATOM 4198 C C . ASP A 1 560 ? -14.528 28.028 61.671 1.00 61.44 560 ASP A C 1
ATOM 4200 O O . ASP A 1 560 ? -14.362 28.568 60.581 1.00 61.44 560 ASP A O 1
ATOM 4204 N N . HIS A 1 561 ? -14.147 28.638 62.801 1.00 68.56 561 HIS A N 1
ATOM 4205 C CA . HIS A 1 561 ? -13.612 30.009 62.839 1.00 68.56 561 HIS A CA 1
ATOM 4206 C C . HIS A 1 561 ? -12.085 30.110 62.736 1.00 68.56 561 HIS A C 1
ATOM 4208 O O . HIS A 1 561 ? -11.555 31.214 62.607 1.00 68.56 561 HIS A O 1
ATOM 4214 N N . GLU A 1 562 ? -11.364 28.991 62.798 1.00 80.44 562 GLU A N 1
ATOM 4215 C CA . GLU A 1 562 ? -9.913 28.997 62.631 1.00 80.44 562 GLU A CA 1
ATOM 4216 C C . GLU A 1 562 ? -9.542 28.836 61.148 1.00 80.44 562 GLU A C 1
ATOM 4218 O O . GLU A 1 562 ? -9.774 27.769 60.576 1.00 80.44 562 GLU A O 1
ATOM 4223 N N . PRO A 1 563 ? -8.904 29.843 60.522 1.00 83.81 563 PRO A N 1
ATOM 4224 C CA . PRO A 1 563 ? -8.575 29.816 59.096 1.00 83.81 563 PRO A CA 1
ATOM 4225 C C . PRO A 1 563 ? -7.450 28.831 58.754 1.00 83.81 563 PRO A C 1
ATOM 4227 O O . PRO A 1 563 ? -7.176 28.604 57.584 1.00 83.81 563 PRO A O 1
ATOM 4230 N N . LEU A 1 564 ? -6.776 28.252 59.751 1.00 87.62 564 LEU A N 1
ATOM 4231 C CA . LEU A 1 564 ? -5.625 27.376 59.561 1.00 87.62 564 LEU A CA 1
ATOM 4232 C C . LEU A 1 564 ? -5.936 25.954 60.034 1.00 87.62 564 LEU A C 1
ATOM 4234 O O . LEU A 1 564 ? -6.349 25.753 61.175 1.00 87.62 564 LEU A O 1
ATOM 4238 N N . LEU A 1 565 ? -5.685 24.967 59.178 1.00 88.56 565 LEU A N 1
ATOM 4239 C CA . LEU A 1 565 ? -5.677 23.545 59.510 1.00 88.56 565 LEU A CA 1
ATOM 4240 C C . LEU A 1 565 ? -4.296 22.971 59.172 1.00 88.56 565 LEU A C 1
ATOM 4242 O O . LEU A 1 565 ? -3.870 23.007 58.022 1.00 88.56 565 LEU A O 1
ATOM 4246 N N . SER A 1 566 ? -3.572 22.451 60.162 1.00 88.25 566 SER A N 1
ATOM 4247 C CA . SER A 1 566 ? -2.265 21.827 59.929 1.00 88.25 566 SER A CA 1
ATOM 4248 C C . SER A 1 566 ? -2.377 20.311 60.025 1.00 88.25 566 SER A C 1
ATOM 4250 O O . SER A 1 566 ? -2.788 19.798 61.060 1.00 88.25 566 SER A O 1
ATOM 4252 N N . LEU A 1 567 ? -2.017 19.627 58.938 1.00 88.94 567 LEU A N 1
ATOM 4253 C CA . LEU A 1 567 ? -1.997 18.165 58.799 1.00 88.94 567 LEU A CA 1
ATOM 4254 C C . LEU A 1 567 ? -0.580 17.636 58.494 1.00 88.94 567 LEU A C 1
ATOM 4256 O O . LEU A 1 567 ? -0.376 16.438 58.290 1.00 88.94 567 LEU A O 1
ATOM 4260 N N . ALA A 1 568 ? 0.402 18.540 58.432 1.00 84.94 568 ALA A N 1
ATOM 4261 C CA . ALA A 1 568 ? 1.807 18.222 58.223 1.00 84.94 568 ALA A CA 1
ATOM 4262 C C . ALA A 1 568 ? 2.491 17.783 59.536 1.00 84.94 568 ALA A C 1
ATOM 4264 O O . ALA A 1 568 ? 2.066 18.188 60.623 1.00 84.94 568 ALA A O 1
ATOM 4265 N N . PRO A 1 569 ? 3.600 17.020 59.467 1.00 79.06 569 PRO A N 1
ATOM 4266 C CA . PRO A 1 569 ? 4.409 16.687 60.637 1.00 79.06 569 PRO A CA 1
ATOM 4267 C C . PRO A 1 569 ? 4.822 17.935 61.434 1.00 79.06 569 PRO A C 1
ATOM 4269 O O . PRO A 1 569 ? 5.138 18.976 60.858 1.00 79.06 569 PRO A O 1
ATOM 4272 N N . ALA A 1 570 ? 4.897 17.820 62.764 1.00 74.38 570 ALA A N 1
ATOM 4273 C CA . ALA A 1 570 ? 5.108 18.952 63.679 1.00 74.38 570 ALA A CA 1
ATOM 4274 C C . ALA A 1 570 ? 6.309 19.865 63.334 1.00 74.38 570 ALA A C 1
ATOM 4276 O O . ALA A 1 570 ? 6.265 21.068 63.590 1.00 74.38 570 ALA A O 1
ATOM 4277 N N . GLN A 1 571 ? 7.375 19.312 62.741 1.00 69.62 571 GLN A N 1
ATOM 4278 C CA . GLN A 1 571 ? 8.555 20.079 62.320 1.00 69.62 571 GLN A CA 1
ATOM 4279 C C . GLN A 1 571 ? 8.285 20.971 61.096 1.00 69.62 571 GLN A C 1
ATOM 4281 O O . GLN A 1 571 ? 8.751 22.108 61.055 1.00 69.62 571 GLN A O 1
ATOM 4286 N N . GLU A 1 572 ? 7.499 20.500 60.130 1.00 69.88 572 GLU A N 1
ATOM 4287 C CA . GLU A 1 572 ? 7.114 21.267 58.939 1.00 69.88 572 GLU A CA 1
ATOM 4288 C C . GLU A 1 572 ? 5.993 22.259 59.260 1.00 69.88 572 GLU A C 1
ATOM 4290 O O . GLU A 1 572 ? 6.035 23.414 58.829 1.00 69.88 572 GLU A O 1
ATOM 4295 N N . ALA A 1 573 ? 5.049 21.847 60.112 1.00 67.25 573 ALA A N 1
ATOM 4296 C CA . ALA A 1 573 ? 3.970 22.692 60.610 1.00 67.25 573 ALA A CA 1
ATOM 4297 C C . ALA A 1 573 ? 4.497 23.980 61.266 1.00 67.25 573 ALA A C 1
ATOM 4299 O O . ALA A 1 573 ? 3.949 25.056 61.035 1.00 67.25 573 ALA A O 1
ATOM 4300 N N . ALA A 1 574 ? 5.598 23.904 62.026 1.00 70.69 574 ALA A N 1
ATOM 4301 C CA . ALA A 1 574 ? 6.214 25.067 62.665 1.00 70.69 574 ALA A CA 1
ATOM 4302 C C . ALA A 1 574 ? 6.798 26.073 61.652 1.00 70.69 574 ALA A C 1
ATOM 4304 O O . ALA A 1 574 ? 6.612 27.283 61.800 1.00 70.69 574 ALA A O 1
ATOM 4305 N N . VAL A 1 575 ? 7.458 25.582 60.598 1.00 70.69 575 VAL A N 1
ATOM 4306 C CA . VAL A 1 575 ? 8.057 26.419 59.542 1.00 70.69 575 VAL A CA 1
ATOM 4307 C C . VAL A 1 575 ? 6.974 27.100 58.705 1.00 70.69 575 VAL A C 1
ATOM 4309 O O . VAL A 1 575 ? 7.091 28.280 58.368 1.00 70.69 575 VAL A O 1
ATOM 4312 N N . VAL A 1 576 ? 5.895 26.383 58.391 1.00 67.25 576 VAL A N 1
ATOM 4313 C CA . VAL A 1 576 ? 4.788 26.920 57.592 1.00 67.25 576 VAL A CA 1
ATOM 4314 C C . VAL A 1 576 ? 3.910 27.865 58.413 1.00 67.25 576 VAL A C 1
ATOM 4316 O O . VAL A 1 576 ? 3.552 28.930 57.916 1.00 67.25 576 VAL A O 1
ATOM 4319 N N . ALA A 1 577 ? 3.642 27.567 59.689 1.00 64.44 577 ALA A N 1
ATOM 4320 C CA . ALA A 1 577 ? 2.921 28.473 60.586 1.00 64.44 577 ALA A CA 1
ATOM 4321 C C . ALA A 1 577 ? 3.632 29.828 60.738 1.00 64.44 577 ALA A C 1
ATOM 4323 O O . ALA A 1 577 ? 2.972 30.860 60.860 1.00 64.44 577 ALA A O 1
ATOM 4324 N N . GLN A 1 578 ? 4.968 29.852 60.687 1.00 68.19 578 GLN A N 1
ATOM 4325 C CA . GLN A 1 578 ? 5.732 31.097 60.692 1.00 68.19 578 GLN A CA 1
ATOM 4326 C C . GLN A 1 578 ? 5.587 31.879 59.376 1.00 68.19 578 GLN A C 1
ATOM 4328 O O . GLN A 1 578 ? 5.351 33.082 59.423 1.00 68.19 578 GLN A O 1
ATOM 4333 N N . ARG A 1 579 ? 5.611 31.205 58.217 1.00 68.31 579 ARG A N 1
ATOM 4334 C CA . ARG A 1 579 ? 5.380 31.833 56.898 1.00 68.31 579 ARG A CA 1
ATOM 4335 C C . ARG A 1 579 ? 3.944 32.325 56.702 1.00 68.31 579 ARG A C 1
ATOM 4337 O O . ARG A 1 579 ? 3.724 33.309 56.007 1.00 68.31 579 ARG A O 1
ATOM 4344 N N . LEU A 1 580 ? 2.963 31.653 57.304 1.00 65.56 580 LEU A N 1
ATOM 4345 C CA . LEU A 1 580 ? 1.553 32.043 57.226 1.00 65.56 580 LEU A CA 1
ATOM 4346 C C . LEU A 1 580 ? 1.236 33.286 58.058 1.00 65.56 580 LEU A C 1
ATOM 4348 O O . LEU A 1 580 ? 0.383 34.075 57.658 1.00 65.56 580 LEU A O 1
ATOM 4352 N N . ARG A 1 581 ? 1.967 33.521 59.157 1.00 65.12 581 ARG A N 1
ATOM 4353 C CA . ARG A 1 581 ? 1.902 34.793 59.903 1.00 65.12 581 ARG A CA 1
ATOM 4354 C C . ARG A 1 581 ? 2.382 35.992 59.078 1.00 65.12 581 ARG A C 1
ATOM 4356 O O . ARG A 1 581 ? 2.013 37.115 59.396 1.00 65.12 581 ARG A O 1
ATOM 4363 N N . GLU A 1 582 ? 3.170 35.755 58.031 1.00 61.78 582 GLU A N 1
ATOM 4364 C CA . GLU A 1 582 ? 3.672 36.774 57.100 1.00 61.78 582 GLU A CA 1
ATOM 4365 C C . GLU A 1 582 ? 2.774 36.932 55.847 1.00 61.78 582 GLU A C 1
ATOM 4367 O O . GLU A 1 582 ? 3.053 37.776 54.997 1.00 61.78 582 GLU A O 1
ATOM 4372 N N . GLY A 1 583 ? 1.696 36.138 55.718 1.00 62.69 583 GLY A N 1
ATOM 4373 C CA . GLY A 1 583 ? 0.808 36.069 54.545 1.00 62.69 583 GLY A CA 1
ATOM 4374 C C . GLY A 1 583 ? -0.664 36.446 54.805 1.00 62.69 583 GLY A C 1
ATOM 4375 O O . GLY A 1 583 ? -0.977 37.209 55.716 1.00 62.69 583 GLY A O 1
ATOM 4376 N N . ARG A 1 584 ? -1.589 35.936 53.967 1.00 63.44 584 ARG A N 1
ATOM 4377 C CA . ARG A 1 584 ? -3.044 36.217 54.012 1.00 63.44 584 ARG A CA 1
ATOM 4378 C C . ARG A 1 584 ? -3.683 35.730 55.323 1.00 63.44 584 ARG A C 1
ATOM 4380 O O . ARG A 1 584 ? -4.134 34.592 55.419 1.00 63.44 584 ARG A O 1
ATOM 4387 N N . ALA A 1 585 ? -3.767 36.602 56.323 1.00 65.81 585 ALA A N 1
ATOM 4388 C CA . ALA A 1 585 ? -4.516 36.323 57.543 1.00 65.81 585 ALA A CA 1
ATOM 4389 C C . ALA A 1 585 ? -6.023 36.191 57.238 1.00 65.81 585 ALA A C 1
ATOM 4391 O O . ALA A 1 585 ? -6.610 37.089 56.638 1.00 65.81 585 ALA A O 1
ATOM 4392 N N . GLY A 1 586 ? -6.646 35.088 57.670 1.00 77.25 586 GLY A N 1
ATOM 4393 C CA . GLY A 1 586 ? -8.106 34.911 57.646 1.00 77.25 586 GLY A CA 1
ATOM 4394 C C . GLY A 1 586 ? -8.691 34.083 56.497 1.00 77.25 586 GLY A C 1
ATOM 4395 O O . GLY A 1 586 ? -9.908 33.977 56.432 1.00 77.25 586 GLY A O 1
ATOM 4396 N N . VAL A 1 587 ? -7.875 33.486 55.621 1.00 85.12 587 VAL A N 1
ATOM 4397 C CA . VAL A 1 587 ? -8.363 32.652 54.503 1.00 85.12 587 VAL A CA 1
ATOM 4398 C C . VAL A 1 587 ? -8.207 31.159 54.828 1.00 85.12 587 VAL A C 1
ATOM 4400 O O . VAL A 1 587 ? -7.159 30.801 55.377 1.00 85.12 587 VAL A O 1
ATOM 4403 N N . PRO A 1 588 ? -9.176 30.285 54.474 1.00 85.75 588 PRO A N 1
ATOM 4404 C CA . PRO A 1 588 ? -9.062 28.835 54.637 1.00 85.75 588 PRO A CA 1
ATOM 4405 C C . PRO A 1 588 ? -7.750 28.287 54.067 1.00 85.75 588 PRO A C 1
ATOM 4407 O O . PRO A 1 588 ? -7.515 28.323 52.859 1.00 85.75 588 PRO A O 1
ATOM 4410 N N . THR A 1 589 ? -6.873 27.806 54.945 1.00 87.88 589 THR A N 1
ATOM 4411 C CA . THR A 1 589 ? -5.533 27.335 54.595 1.00 87.88 589 THR A CA 1
ATOM 4412 C C . THR A 1 589 ? -5.240 25.991 55.250 1.00 87.88 589 THR A C 1
ATOM 4414 O O . THR A 1 589 ? -5.342 25.843 56.470 1.00 87.88 589 THR A O 1
ATOM 4417 N N . VAL A 1 590 ? -4.826 25.020 54.439 1.00 87.75 590 VAL A N 1
ATOM 4418 C CA . VAL A 1 590 ? -4.400 23.684 54.856 1.00 87.75 590 VAL A CA 1
ATOM 4419 C C . VAL A 1 590 ? -2.896 23.550 54.645 1.00 87.75 590 VAL A C 1
ATOM 4421 O O . VAL A 1 590 ? -2.382 23.792 53.555 1.00 87.75 590 VAL A O 1
ATOM 4424 N N . VAL A 1 591 ? -2.182 23.135 55.686 1.00 86.19 591 VAL A N 1
ATOM 4425 C CA . VAL A 1 591 ? -0.753 22.809 55.604 1.00 86.19 591 VAL A CA 1
ATOM 4426 C C . VAL A 1 591 ? -0.602 21.301 55.521 1.00 86.19 591 VAL A C 1
ATOM 4428 O O . VAL A 1 591 ? -0.999 20.600 56.454 1.00 86.19 591 VAL A O 1
ATOM 4431 N N . VAL A 1 592 ? -0.014 20.812 54.434 1.00 87.81 592 VAL A N 1
ATOM 4432 C CA . VAL A 1 592 ? 0.147 19.382 54.145 1.00 87.81 592 VAL A CA 1
ATOM 4433 C C . VAL A 1 592 ? 1.483 19.146 53.437 1.00 87.81 592 VAL A C 1
ATOM 4435 O O . VAL A 1 592 ? 1.963 20.019 52.721 1.00 87.81 592 VAL A O 1
ATOM 4438 N N . ALA A 1 593 ? 2.107 17.986 53.629 1.00 84.75 593 ALA A N 1
ATOM 4439 C CA . ALA A 1 593 ? 3.276 17.604 52.834 1.00 84.75 593 ALA A CA 1
ATOM 4440 C C . ALA A 1 593 ? 2.836 16.977 51.502 1.00 84.75 593 ALA A C 1
ATOM 4442 O O . ALA A 1 593 ? 1.829 16.271 51.465 1.00 84.75 593 ALA A O 1
ATOM 4443 N N . ALA A 1 594 ? 3.587 17.235 50.428 1.00 84.88 594 ALA A N 1
ATOM 4444 C CA . ALA A 1 594 ? 3.358 16.644 49.108 1.00 84.88 594 ALA A CA 1
ATOM 4445 C C . ALA A 1 594 ? 4.278 15.436 48.878 1.00 84.88 594 ALA A C 1
ATOM 4447 O O . ALA A 1 594 ? 5.362 15.361 49.460 1.00 84.88 594 ALA A O 1
ATOM 4448 N N . GLU A 1 595 ? 3.848 14.519 48.020 1.00 83.00 595 GLU A N 1
ATOM 4449 C CA . GLU A 1 595 ? 4.589 13.335 47.577 1.00 83.00 595 GLU A CA 1
ATOM 4450 C C . GLU A 1 595 ? 4.490 13.208 46.047 1.00 83.00 595 GLU A C 1
ATOM 4452 O O . GLU A 1 595 ? 3.483 13.617 45.468 1.00 83.00 595 GLU A O 1
ATOM 4457 N N . PRO A 1 596 ? 5.495 12.622 45.373 1.00 77.19 596 PRO A N 1
ATOM 4458 C CA . PRO A 1 596 ? 5.508 12.496 43.916 1.00 77.19 596 PRO A CA 1
ATOM 4459 C C . PRO A 1 596 ? 4.609 11.366 43.379 1.00 77.19 596 PRO A C 1
ATOM 4461 O O . PRO A 1 596 ? 4.461 11.229 42.168 1.00 77.19 596 PRO A O 1
ATOM 4464 N N . ASP A 1 597 ? 4.028 10.530 44.244 1.00 83.75 597 ASP A N 1
ATOM 4465 C CA . ASP A 1 597 ? 3.166 9.415 43.839 1.00 83.75 597 ASP A CA 1
ATOM 4466 C C . ASP A 1 597 ? 1.724 9.886 43.594 1.00 83.75 597 ASP A C 1
ATOM 4468 O O . ASP A 1 597 ? 1.055 10.362 44.509 1.00 83.75 597 ASP A O 1
ATOM 4472 N N . TRP A 1 598 ? 1.202 9.687 42.379 1.00 80.31 598 TRP A N 1
ATOM 4473 C CA . TRP A 1 598 ? -0.171 10.061 42.018 1.00 80.31 598 TRP A CA 1
ATOM 4474 C C . TRP A 1 598 ? -1.242 9.328 42.836 1.00 80.31 598 TRP A C 1
ATOM 4476 O O . TRP A 1 598 ? -2.356 9.837 42.980 1.00 80.31 598 TRP A O 1
ATOM 4486 N N . ARG A 1 599 ? -0.935 8.144 43.386 1.00 84.19 599 ARG A N 1
ATOM 4487 C CA . ARG A 1 599 ? -1.853 7.408 44.272 1.00 84.19 599 ARG A CA 1
ATOM 4488 C C . ARG A 1 599 ? -1.933 8.055 45.646 1.00 84.19 599 ARG A C 1
ATOM 4490 O O . ARG A 1 599 ? -3.002 8.088 46.253 1.00 84.19 599 ARG A O 1
ATOM 4497 N N . HIS A 1 600 ? -0.815 8.593 46.117 1.00 89.56 600 HIS A N 1
ATOM 4498 C CA . HIS A 1 600 ? -0.678 9.187 47.438 1.00 89.56 600 HIS A CA 1
ATOM 4499 C C . HIS A 1 600 ? 0.025 10.547 47.355 1.00 89.56 600 HIS A C 1
ATOM 4501 O O . HIS A 1 600 ? 1.125 10.678 47.886 1.00 89.56 600 HIS A O 1
ATOM 4507 N N . PRO A 1 601 ? -0.591 11.565 46.721 1.00 88.56 601 PRO A N 1
ATOM 4508 C CA . PRO A 1 601 ? 0.075 12.841 46.448 1.00 88.56 601 PRO A CA 1
ATOM 4509 C C . PRO A 1 601 ? 0.318 13.686 47.707 1.00 88.56 601 PRO A C 1
ATOM 4511 O O . PRO A 1 601 ? 0.938 14.747 47.637 1.00 88.56 601 PRO A O 1
ATOM 4514 N N . PHE A 1 602 ? -0.174 13.245 48.869 1.00 92.62 602 PHE A N 1
ATOM 4515 C CA . PHE A 1 602 ? -0.098 13.977 50.127 1.00 92.62 602 PHE A CA 1
ATOM 4516 C C . PHE A 1 602 ? 0.457 13.117 51.264 1.00 92.62 602 PHE A C 1
ATOM 4518 O O . PHE A 1 602 ? 0.437 11.888 51.211 1.00 92.62 602 PHE A O 1
ATOM 4525 N N . ARG A 1 603 ? 0.876 13.767 52.354 1.00 90.38 603 ARG A N 1
ATOM 4526 C CA . ARG A 1 603 ? 1.104 13.125 53.653 1.00 90.38 603 ARG A CA 1
ATOM 4527 C C . ARG A 1 603 ? 0.231 13.718 54.745 1.00 90.38 603 ARG A C 1
ATOM 4529 O O . ARG A 1 603 ? 0.282 14.921 54.992 1.00 90.38 603 ARG A O 1
ATOM 4536 N N . LEU A 1 604 ? -0.472 12.847 55.460 1.00 89.62 604 LEU A N 1
ATOM 4537 C CA . LEU A 1 604 ? -1.229 13.170 56.668 1.00 89.62 604 LEU A CA 1
ATOM 4538 C C . LEU A 1 604 ? -0.480 12.611 57.874 1.00 89.62 604 LEU A C 1
ATOM 4540 O O . LEU A 1 604 ? -0.241 11.404 57.950 1.00 89.62 604 LEU A O 1
ATOM 4544 N N . ASP A 1 605 ? -0.047 13.482 58.785 1.00 86.88 605 ASP A N 1
ATOM 4545 C CA . ASP A 1 605 ? 0.721 13.095 59.977 1.00 86.88 605 ASP A CA 1
ATOM 4546 C C . ASP A 1 605 ? 1.945 12.209 59.652 1.00 86.88 605 ASP A C 1
ATOM 4548 O O . ASP A 1 605 ? 2.298 11.274 60.375 1.00 86.88 605 ASP A O 1
ATOM 4552 N N . GLY A 1 606 ? 2.595 12.488 58.517 1.00 84.94 606 GLY A N 1
ATOM 4553 C CA . GLY A 1 606 ? 3.780 11.769 58.040 1.00 84.94 606 GLY A CA 1
ATOM 4554 C C . GLY A 1 606 ? 3.507 10.447 57.315 1.00 84.94 606 GLY A C 1
ATOM 4555 O O . GLY A 1 606 ? 4.465 9.783 56.920 1.00 84.94 606 GLY A O 1
ATOM 4556 N N . ARG A 1 607 ? 2.243 10.061 57.109 1.00 91.00 607 ARG A N 1
ATOM 4557 C CA . ARG A 1 607 ? 1.855 8.869 56.335 1.00 91.00 607 ARG A CA 1
ATOM 4558 C C . ARG A 1 607 ? 1.384 9.264 54.934 1.00 91.00 607 ARG A C 1
ATOM 4560 O O . ARG A 1 607 ? 0.637 10.237 54.847 1.00 91.00 607 ARG A O 1
ATOM 4567 N N . PRO A 1 608 ? 1.763 8.530 53.871 1.00 92.75 608 PRO A N 1
ATOM 4568 C CA . PRO A 1 608 ? 1.207 8.735 52.535 1.00 92.75 608 PRO A CA 1
ATOM 4569 C C . PRO A 1 608 ? -0.322 8.677 52.561 1.00 92.75 608 PRO A C 1
ATOM 4571 O O . PRO A 1 608 ? -0.897 7.820 53.235 1.00 92.75 608 PRO A O 1
ATOM 4574 N N . ALA A 1 609 ? -0.961 9.599 51.854 1.00 93.44 609 ALA A N 1
ATOM 4575 C CA . ALA A 1 609 ? -2.399 9.791 51.847 1.00 93.44 609 ALA A CA 1
ATOM 4576 C C . ALA A 1 609 ? -2.894 10.150 50.445 1.00 93.44 609 ALA A C 1
ATOM 4578 O O . ALA A 1 609 ? -2.278 10.921 49.706 1.00 93.44 609 ALA A O 1
ATOM 4579 N N . THR A 1 610 ? -4.043 9.589 50.092 1.00 93.69 610 THR A N 1
ATOM 4580 C CA . THR A 1 610 ? -4.782 9.914 48.872 1.00 93.69 610 THR A CA 1
ATOM 4581 C C . THR A 1 610 ? -5.402 11.314 48.969 1.00 93.69 610 THR A C 1
ATOM 4583 O O . THR A 1 610 ? -5.659 11.838 50.058 1.00 93.69 610 THR A O 1
ATOM 4586 N N . ALA A 1 611 ? -5.739 11.911 47.825 1.00 94.12 611 ALA A N 1
ATOM 4587 C CA . ALA A 1 611 ? -6.500 13.163 47.795 1.00 94.12 611 ALA A CA 1
ATOM 4588 C C . ALA A 1 611 ? -7.875 13.043 48.489 1.00 94.12 611 ALA A C 1
ATOM 4590 O O . ALA A 1 611 ? -8.341 14.005 49.100 1.00 94.12 611 ALA A O 1
ATOM 4591 N N . LEU A 1 612 ? -8.510 11.863 48.451 1.00 94.69 612 LEU A N 1
ATOM 4592 C CA . LEU A 1 612 ? -9.802 11.619 49.101 1.00 94.69 612 LEU A CA 1
ATOM 4593 C C . LEU A 1 612 ? -9.674 11.563 50.627 1.00 94.69 612 LEU A C 1
ATOM 4595 O O . LEU A 1 612 ? -10.534 12.084 51.336 1.00 94.69 612 LEU A O 1
ATOM 4599 N N . GLU A 1 613 ? -8.614 10.940 51.144 1.00 94.88 613 GLU A N 1
ATOM 4600 C CA . GLU A 1 613 ? -8.323 10.930 52.581 1.00 94.88 613 GLU A CA 1
ATOM 4601 C C . GLU A 1 613 ? -8.066 12.345 53.088 1.00 94.88 613 GLU A C 1
ATOM 4603 O O . GLU A 1 613 ? -8.690 12.745 54.068 1.00 94.88 613 GLU A O 1
ATOM 4608 N N . LEU A 1 614 ? -7.254 13.134 52.373 1.00 95.31 614 LEU A N 1
ATOM 4609 C CA . LEU A 1 614 ? -7.048 14.547 52.695 1.00 95.31 614 LEU A CA 1
ATOM 4610 C C . LEU A 1 614 ? -8.376 15.319 52.690 1.00 95.31 614 LEU A C 1
ATOM 4612 O O . LEU A 1 614 ? -8.669 16.030 53.651 1.00 95.31 614 LEU A O 1
ATOM 4616 N N . ALA A 1 615 ? -9.209 15.144 51.659 1.00 95.25 615 ALA A N 1
ATOM 4617 C CA . ALA A 1 615 ? -10.514 15.797 51.572 1.00 95.25 615 ALA A CA 1
ATOM 4618 C C . ALA A 1 615 ? -11.420 15.445 52.761 1.00 95.25 615 ALA A C 1
ATOM 4620 O O . ALA A 1 615 ? -12.030 16.331 53.356 1.00 95.25 615 ALA A O 1
ATOM 4621 N N . ARG A 1 616 ? -11.481 14.162 53.146 1.00 93.94 616 ARG A N 1
ATOM 4622 C CA . ARG A 1 616 ? -12.246 13.692 54.314 1.00 93.94 616 ARG A CA 1
ATOM 4623 C C . ARG A 1 616 ? -11.699 14.265 55.616 1.00 93.94 616 ARG A C 1
ATOM 4625 O O . ARG A 1 616 ? -12.476 14.710 56.449 1.00 93.94 616 ARG A O 1
ATOM 4632 N N . THR A 1 617 ? -10.380 14.320 55.778 1.00 93.75 617 THR A N 1
ATOM 4633 C CA . THR A 1 617 ? -9.764 14.923 56.964 1.00 93.75 617 THR A CA 1
ATOM 4634 C C . THR A 1 617 ? -10.074 16.415 57.059 1.00 93.75 617 THR A C 1
ATOM 4636 O O . THR A 1 617 ? -10.445 16.877 58.137 1.00 93.75 617 THR A O 1
ATOM 4639 N N . ILE A 1 618 ? -9.991 17.164 55.954 1.00 93.06 618 ILE A N 1
ATOM 4640 C CA . ILE A 1 618 ? -10.401 18.577 55.912 1.00 93.06 618 ILE A CA 1
ATOM 4641 C C . ILE A 1 618 ? -11.874 18.698 56.302 1.00 93.06 618 ILE A C 1
ATOM 4643 O O . ILE A 1 618 ? -12.214 19.498 57.166 1.00 93.06 618 ILE A O 1
ATOM 4647 N N . ALA A 1 619 ? -12.729 17.860 55.725 1.00 91.31 619 ALA A N 1
ATOM 4648 C CA . ALA A 1 619 ? -14.161 17.864 55.967 1.00 91.31 619 ALA A CA 1
ATOM 4649 C C . ALA A 1 619 ? -14.554 17.572 57.419 1.00 91.31 619 ALA A C 1
ATOM 4651 O O . ALA A 1 619 ? -15.464 18.201 57.956 1.00 91.31 619 ALA A O 1
ATOM 4652 N N . ASP A 1 620 ? -13.860 16.629 58.054 1.00 90.00 620 ASP A N 1
ATOM 4653 C CA . ASP A 1 620 ? -14.096 16.243 59.442 1.00 90.00 620 ASP A CA 1
ATOM 4654 C C . ASP A 1 620 ? -13.689 17.354 60.420 1.00 90.00 620 ASP A C 1
ATOM 4656 O O . ASP A 1 620 ? -14.355 17.556 61.437 1.00 90.00 620 ASP A O 1
ATOM 4660 N N . HIS A 1 621 ? -12.614 18.090 60.114 1.00 90.00 621 HIS A N 1
ATOM 4661 C CA . HIS A 1 621 ? -12.113 19.172 60.966 1.00 90.00 621 HIS A CA 1
ATOM 4662 C C . HIS A 1 621 ? -12.790 20.519 60.687 1.00 90.00 621 HIS A C 1
ATOM 4664 O O . HIS A 1 621 ? -12.961 21.320 61.607 1.00 90.00 621 HIS A O 1
ATOM 4670 N N . ARG A 1 622 ? -13.140 20.779 59.424 1.00 90.12 622 ARG A N 1
ATOM 4671 C CA . ARG A 1 622 ? -13.646 22.055 58.899 1.00 90.12 622 ARG A CA 1
ATOM 4672 C C . ARG A 1 622 ? -14.824 21.804 57.938 1.00 90.12 622 ARG A C 1
ATOM 4674 O O . ARG A 1 622 ? -14.712 22.043 56.734 1.00 90.12 622 ARG A O 1
ATOM 4681 N N . PRO A 1 623 ? -15.976 21.324 58.437 1.00 87.81 623 PRO A N 1
ATOM 4682 C CA . PRO A 1 623 ? -17.136 21.013 57.598 1.00 87.81 623 PRO A CA 1
ATOM 4683 C C . PRO A 1 623 ? -17.704 22.230 56.851 1.00 87.81 623 PRO A C 1
ATOM 4685 O O . PRO A 1 623 ? -18.414 22.052 55.861 1.00 87.81 623 PRO A O 1
ATOM 4688 N N . GLY A 1 624 ? -17.412 23.453 57.314 1.00 86.06 624 GLY A N 1
ATOM 4689 C CA . GLY A 1 624 ? -17.772 24.692 56.624 1.00 86.06 624 GLY A CA 1
ATOM 4690 C C . GLY A 1 624 ? -17.009 24.948 55.319 1.00 86.06 624 GLY A C 1
ATOM 4691 O O . GLY A 1 624 ? -17.485 25.736 54.517 1.00 86.06 624 GLY A O 1
ATOM 4692 N N . TRP A 1 625 ? -15.875 24.280 55.076 1.00 89.38 625 TRP A N 1
ATOM 4693 C CA . TRP A 1 625 ? -15.031 24.502 53.886 1.00 89.38 625 TRP A CA 1
ATOM 4694 C C . TRP A 1 625 ? -15.423 23.632 52.679 1.00 89.38 625 TRP A C 1
ATOM 4696 O O . TRP A 1 625 ? -14.747 23.650 51.655 1.00 89.38 625 TRP A O 1
ATOM 4706 N N . ILE A 1 626 ? -16.481 22.828 52.808 1.00 89.00 626 ILE A N 1
ATOM 4707 C CA . ILE A 1 626 ? -16.967 21.903 51.776 1.00 89.00 626 ILE A CA 1
ATOM 4708 C C . ILE A 1 626 ? -18.157 22.550 51.069 1.00 89.00 626 ILE A C 1
ATOM 4710 O O . ILE A 1 626 ? -19.077 23.032 51.736 1.00 89.00 626 ILE A O 1
ATOM 4714 N N . ALA A 1 627 ? -18.182 22.490 49.738 1.00 84.06 627 ALA A N 1
ATOM 4715 C CA . ALA A 1 627 ? -19.189 23.130 48.891 1.00 84.06 627 ALA A CA 1
ATOM 4716 C C . ALA A 1 627 ? -19.344 24.648 49.138 1.00 84.06 627 ALA A C 1
ATOM 4718 O O . ALA A 1 627 ? -20.366 25.243 48.788 1.00 84.06 627 ALA A O 1
ATOM 4719 N N . ASP A 1 628 ? -18.330 25.273 49.740 1.00 79.75 628 ASP A N 1
ATOM 4720 C CA . ASP A 1 628 ? -18.186 26.720 49.829 1.00 79.75 628 ASP A CA 1
ATOM 4721 C C . ASP A 1 628 ? -17.626 27.267 48.503 1.00 79.75 628 ASP A C 1
ATOM 4723 O O . ASP A 1 628 ? -16.972 26.559 47.733 1.00 79.75 628 ASP A O 1
ATOM 4727 N N . ARG A 1 629 ? -17.887 28.540 48.217 1.00 83.25 629 ARG A N 1
ATOM 4728 C CA . ARG A 1 629 ? -17.285 29.268 47.097 1.00 83.25 629 ARG A CA 1
ATOM 4729 C C . ARG A 1 629 ? -15.891 29.793 47.438 1.00 83.25 629 ARG A C 1
ATOM 4731 O O . ARG A 1 629 ? -15.143 30.137 46.523 1.00 83.25 629 ARG A O 1
ATOM 4738 N N . GLU A 1 630 ? -15.538 29.874 48.720 1.00 89.00 630 GLU A N 1
ATOM 4739 C CA . GLU A 1 630 ? -14.216 30.331 49.149 1.00 89.00 630 GLU A CA 1
ATOM 4740 C C . GLU A 1 630 ? -13.113 29.332 48.789 1.00 89.00 630 GLU A C 1
ATOM 4742 O O . GLU A 1 630 ? -13.240 28.135 49.000 1.00 89.00 630 GLU A O 1
ATOM 4747 N N . THR A 1 631 ? -11.995 29.821 48.248 1.00 92.94 631 THR A N 1
ATOM 4748 C CA . THR A 1 631 ? -10.874 28.949 47.875 1.00 92.94 631 THR A CA 1
ATOM 4749 C C . THR A 1 631 ? -10.157 28.411 49.109 1.00 92.94 631 THR A C 1
ATOM 4751 O O . THR A 1 631 ? -9.672 29.191 49.932 1.00 92.94 631 THR A O 1
ATOM 4754 N N . VAL A 1 632 ? -10.002 27.089 49.181 1.00 93.75 632 VAL A N 1
ATOM 4755 C CA . VAL A 1 632 ? -9.141 26.421 50.163 1.00 93.75 632 VAL A CA 1
ATOM 4756 C C . VAL A 1 632 ? -7.706 26.425 49.643 1.00 93.75 632 VAL A C 1
ATOM 4758 O O . VAL A 1 632 ? -7.401 25.830 48.608 1.00 93.75 632 VAL A O 1
ATOM 4761 N N . TRP A 1 633 ? -6.805 27.102 50.351 1.00 93.44 633 TRP A N 1
ATOM 4762 C CA . TRP A 1 633 ? -5.400 27.197 49.959 1.00 93.44 633 TRP A CA 1
ATOM 4763 C C . TRP A 1 633 ? -4.566 26.090 50.599 1.00 93.44 633 TRP A C 1
ATOM 4765 O O . TRP A 1 633 ? -4.620 25.878 51.805 1.00 93.44 633 TRP A O 1
ATOM 4775 N N . LEU A 1 634 ? -3.757 25.405 49.799 1.00 93.25 634 LEU A N 1
ATOM 4776 C CA . LEU A 1 634 ? -2.779 24.421 50.234 1.00 93.25 634 LEU A CA 1
ATOM 4777 C C . LEU A 1 634 ? -1.391 25.055 50.300 1.00 93.25 634 LEU A C 1
ATOM 4779 O O . LEU A 1 634 ? -0.889 25.595 49.311 1.00 93.25 634 LEU A O 1
ATOM 4783 N N . GLU A 1 635 ? -0.738 24.919 51.446 1.00 89.31 635 GLU A N 1
ATOM 4784 C CA . GLU A 1 635 ? 0.703 25.117 51.586 1.00 89.31 635 GLU A CA 1
ATOM 4785 C C . GLU A 1 635 ? 1.368 23.739 51.644 1.00 89.31 635 GLU A C 1
ATOM 4787 O O . GLU A 1 635 ? 1.311 23.060 52.673 1.00 89.31 635 GLU A O 1
ATOM 4792 N N . ALA A 1 636 ? 1.969 23.339 50.522 1.00 86.62 636 ALA A N 1
ATOM 4793 C CA . ALA A 1 636 ? 2.635 22.055 50.335 1.00 86.62 636 ALA A CA 1
ATOM 4794 C C . ALA A 1 636 ? 3.926 22.204 49.508 1.00 86.62 636 ALA A C 1
ATOM 4796 O O . ALA A 1 636 ? 4.312 23.316 49.132 1.00 86.62 636 ALA A O 1
ATOM 4797 N N . GLY A 1 637 ? 4.609 21.080 49.270 1.00 86.25 637 GLY A N 1
ATOM 4798 C CA . GLY A 1 637 ? 5.703 20.983 48.299 1.00 86.25 637 GLY A CA 1
ATOM 4799 C C . GLY A 1 637 ? 5.203 21.086 46.855 1.00 86.25 637 GLY A C 1
ATOM 4800 O O . GLY A 1 637 ? 4.164 21.687 46.597 1.00 86.25 637 GLY A O 1
ATOM 4801 N N . GLU A 1 638 ? 5.942 20.505 45.913 1.00 90.50 638 GLU A N 1
ATOM 4802 C CA . GLU A 1 638 ? 5.509 20.453 44.513 1.00 90.50 638 GLU A CA 1
ATOM 4803 C C . GLU A 1 638 ? 4.229 19.611 44.359 1.00 90.50 638 GLU A C 1
ATOM 4805 O O . GLU A 1 638 ? 4.116 18.528 44.928 1.00 90.50 638 GLU A O 1
ATOM 4810 N N . LEU A 1 639 ? 3.253 20.131 43.615 1.00 91.38 639 LEU A N 1
ATOM 4811 C CA . LEU A 1 639 ? 1.941 19.545 43.348 1.00 91.38 639 LEU A CA 1
ATOM 4812 C C . LEU A 1 639 ? 1.624 19.639 41.854 1.00 91.38 639 LEU A C 1
ATOM 4814 O O . LEU A 1 639 ? 2.023 20.586 41.180 1.00 91.38 639 LEU A O 1
ATOM 4818 N N . THR A 1 640 ? 0.832 18.700 41.344 1.00 91.38 640 THR A N 1
ATOM 4819 C CA . THR A 1 640 ? 0.308 18.762 39.972 1.00 91.38 640 THR A CA 1
ATOM 4820 C C . THR A 1 640 ? -1.043 19.481 39.923 1.00 91.38 640 THR A C 1
ATOM 4822 O O . THR A 1 640 ? -1.809 19.454 40.895 1.00 91.38 640 THR A O 1
ATOM 4825 N N . GLU A 1 641 ? -1.391 20.072 38.772 1.00 91.62 641 GLU A N 1
ATOM 4826 C CA . GLU A 1 641 ? -2.742 20.615 38.553 1.00 91.62 641 GLU A CA 1
ATOM 4827 C C . GLU A 1 641 ? -3.810 19.531 38.771 1.00 91.62 641 GLU A C 1
ATOM 4829 O O . GLU A 1 641 ? -4.814 19.772 39.445 1.00 91.62 641 GLU A O 1
ATOM 4834 N N . SER A 1 642 ? -3.562 18.317 38.271 1.00 91.38 642 SER A N 1
ATOM 4835 C CA . SER A 1 642 ? -4.469 17.173 38.399 1.00 91.38 642 SER A CA 1
ATOM 4836 C C . SER A 1 642 ? -4.775 16.807 39.858 1.00 91.38 642 SER A C 1
ATOM 4838 O O . SER A 1 642 ? -5.918 16.478 40.181 1.00 91.38 642 SER A O 1
ATOM 4840 N N . SER A 1 643 ? -3.794 16.928 40.760 1.00 92.44 643 SER A N 1
ATOM 4841 C CA . SER A 1 643 ? -3.970 16.673 42.197 1.00 92.44 643 SER A CA 1
ATOM 4842 C C . SER A 1 643 ? -4.808 17.760 42.873 1.00 92.44 643 SER A C 1
ATOM 4844 O O . SER A 1 643 ? -5.696 17.454 43.672 1.00 92.44 643 SER A O 1
ATOM 4846 N N . LEU A 1 644 ? -4.570 19.031 42.527 1.00 93.44 644 LEU A N 1
ATOM 4847 C CA . LEU A 1 644 ? -5.376 20.155 43.014 1.00 93.44 644 LEU A CA 1
ATOM 4848 C C . LEU A 1 644 ? -6.823 20.045 42.524 1.00 93.44 644 LEU A C 1
ATOM 4850 O O . LEU A 1 644 ? -7.754 20.246 43.304 1.00 93.44 644 LEU A O 1
ATOM 4854 N N . ARG A 1 645 ? -7.016 19.679 41.251 1.00 94.31 645 ARG A N 1
ATOM 4855 C CA . ARG A 1 645 ? -8.336 19.516 40.633 1.00 94.31 645 ARG A CA 1
ATOM 4856 C C . ARG A 1 645 ? -9.117 18.398 41.301 1.00 94.31 645 ARG A C 1
ATOM 4858 O O . ARG A 1 645 ? -10.287 18.576 41.626 1.00 94.31 645 ARG A O 1
ATOM 4865 N N . LEU A 1 646 ? -8.463 17.266 41.545 1.00 94.31 646 LEU A N 1
ATOM 4866 C CA . LEU A 1 646 ? -9.060 16.130 42.233 1.00 94.31 646 LEU A CA 1
ATOM 4867 C C . LEU A 1 646 ? -9.491 16.493 43.661 1.00 94.31 646 LEU A C 1
ATOM 4869 O O . LEU A 1 646 ? -10.598 16.152 44.074 1.00 94.31 646 LEU A O 1
ATOM 4873 N N . LEU A 1 647 ? -8.663 17.237 44.402 1.00 95.19 647 LEU A N 1
ATOM 4874 C CA . LEU A 1 647 ? -9.043 17.707 45.734 1.00 95.19 647 LEU A CA 1
ATOM 4875 C C . LEU A 1 647 ? -10.219 18.693 45.678 1.00 95.19 647 LEU A C 1
ATOM 4877 O O . LEU A 1 647 ? -11.155 18.563 46.469 1.00 95.19 647 LEU A O 1
ATOM 4881 N N . ALA A 1 648 ? -10.209 19.632 44.725 1.00 95.19 648 ALA A N 1
ATOM 4882 C CA . ALA A 1 648 ? -11.320 20.556 44.505 1.00 95.19 648 ALA A CA 1
ATOM 4883 C C . ALA A 1 648 ? -12.623 19.801 44.226 1.00 95.19 648 ALA A C 1
ATOM 4885 O O . ALA A 1 648 ? -13.643 20.075 44.855 1.00 95.19 648 ALA A O 1
ATOM 4886 N N . ASN A 1 649 ? -12.574 18.795 43.351 1.00 94.62 649 ASN A N 1
ATOM 4887 C CA . ASN A 1 649 ? -13.701 17.926 43.031 1.00 94.62 649 ASN A CA 1
ATOM 4888 C C . ASN A 1 649 ? -14.273 17.216 44.267 1.00 94.62 649 ASN A C 1
ATOM 4890 O O . ASN A 1 649 ? -15.490 17.194 44.447 1.00 94.62 649 ASN A O 1
ATOM 4894 N N . TYR A 1 650 ? -13.417 16.666 45.135 1.00 95.31 650 TYR A N 1
ATOM 4895 C CA . TYR A 1 650 ? -13.875 16.006 46.358 1.00 95.31 650 TYR A CA 1
ATOM 4896 C C . TYR A 1 650 ? -14.522 16.969 47.346 1.00 95.31 650 TYR A C 1
ATOM 4898 O O . TYR A 1 650 ? -15.531 16.612 47.954 1.00 95.31 650 TYR A O 1
ATOM 4906 N N . LEU A 1 651 ? -13.950 18.162 47.517 1.00 94.12 651 LEU A N 1
ATOM 4907 C CA . LEU A 1 651 ? -14.470 19.186 48.424 1.00 94.12 651 LEU A CA 1
ATOM 4908 C C . LEU A 1 651 ? -15.688 19.922 47.849 1.00 94.12 651 LEU A C 1
ATOM 4910 O O . LEU A 1 651 ? -16.458 20.503 48.606 1.00 94.12 651 LEU A O 1
ATOM 4914 N N . GLY A 1 652 ? -15.872 19.915 46.528 1.00 92.19 652 GLY A N 1
ATOM 4915 C CA . GLY A 1 652 ? -16.877 20.739 45.855 1.00 92.19 652 GLY A CA 1
ATOM 4916 C C . GLY A 1 652 ? -16.580 22.241 45.934 1.00 92.19 652 GLY A C 1
ATOM 4917 O O . GLY A 1 652 ? -17.495 23.047 45.804 1.00 92.19 652 GLY A O 1
ATOM 4918 N N . THR A 1 653 ? -15.318 22.617 46.147 1.00 93.25 653 THR A N 1
ATOM 4919 C CA . THR A 1 653 ? -14.867 23.987 46.440 1.00 93.25 653 THR A CA 1
ATOM 4920 C C . THR A 1 653 ? -13.548 24.258 45.718 1.00 93.25 653 THR A C 1
ATOM 4922 O O . THR A 1 653 ? -12.764 23.320 45.556 1.00 93.25 653 THR A O 1
ATOM 4925 N N . PRO A 1 654 ? -13.264 25.492 45.249 1.00 95.56 654 PRO A N 1
ATOM 4926 C CA . PRO A 1 654 ? -11.992 25.784 44.598 1.00 95.56 654 PRO A CA 1
ATOM 4927 C C . PRO A 1 654 ? -10.802 25.506 45.519 1.00 95.56 654 PRO A C 1
ATOM 4929 O O . PRO A 1 654 ? -10.819 25.865 46.696 1.00 95.56 654 PRO A O 1
ATOM 4932 N N . VAL A 1 655 ? -9.747 24.911 44.971 1.00 95.62 655 VAL A N 1
ATOM 4933 C CA . VAL A 1 655 ? -8.505 24.632 45.703 1.00 95.62 655 VAL A CA 1
ATOM 4934 C C . VAL A 1 655 ? -7.358 25.343 45.015 1.00 95.62 655 VAL A C 1
ATOM 4936 O O . VAL A 1 655 ? -7.249 25.312 43.791 1.00 95.62 655 VAL A O 1
ATOM 4939 N N . GLY A 1 656 ? -6.490 25.985 45.788 1.00 94.38 656 GLY A N 1
ATOM 4940 C CA . GLY A 1 656 ? -5.324 26.667 45.244 1.00 94.38 656 GLY A CA 1
ATOM 4941 C C . GLY A 1 656 ? -4.054 26.428 46.031 1.00 94.38 656 GLY A C 1
ATOM 4942 O O . GLY A 1 656 ? -4.079 25.943 47.150 1.00 94.38 656 GLY A O 1
ATOM 4943 N N . THR A 1 657 ? -2.920 26.781 45.446 1.00 94.38 657 THR A N 1
ATOM 4944 C CA . THR A 1 657 ? -1.601 26.760 46.081 1.00 94.38 657 THR A CA 1
ATOM 4945 C C . THR A 1 657 ? -0.719 27.856 45.480 1.00 94.38 657 THR A C 1
ATOM 4947 O O . THR A 1 657 ? -1.159 28.644 44.636 1.00 94.38 657 THR A O 1
ATOM 4950 N N . ARG A 1 658 ? 0.536 27.961 45.918 1.00 91.69 658 ARG A N 1
ATOM 4951 C CA . ARG A 1 658 ? 1.488 28.910 45.331 1.00 91.69 658 ARG A CA 1
ATOM 4952 C C . ARG A 1 658 ? 1.824 28.481 43.908 1.00 91.69 658 ARG A C 1
ATOM 4954 O O . ARG A 1 658 ? 2.161 27.327 43.689 1.00 91.69 658 ARG A O 1
ATOM 4961 N N . ALA A 1 659 ? 1.853 29.415 42.962 1.00 91.62 659 ALA A N 1
ATOM 4962 C CA . ALA A 1 659 ? 2.122 29.089 41.556 1.00 91.62 659 ALA A CA 1
ATOM 4963 C C . ALA A 1 659 ? 3.466 28.366 41.357 1.00 91.62 659 ALA A C 1
ATOM 4965 O O . ALA A 1 659 ? 3.563 27.432 40.58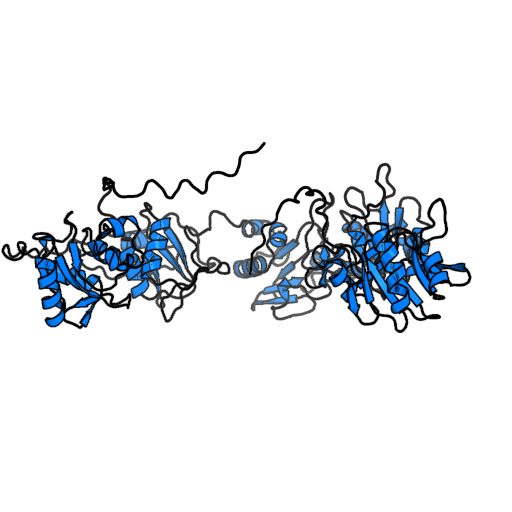3 1.00 91.62 659 ALA A O 1
ATOM 4966 N N . ARG A 1 660 ? 4.495 28.729 42.133 1.00 91.25 660 ARG A N 1
ATOM 4967 C CA . ARG A 1 660 ? 5.809 28.056 42.107 1.00 91.25 660 ARG A CA 1
ATOM 4968 C C . ARG A 1 660 ? 5.799 26.595 42.575 1.00 91.25 660 ARG A C 1
ATOM 4970 O O . ARG A 1 660 ? 6.803 25.921 42.411 1.00 91.25 660 ARG A O 1
ATOM 4977 N N . ALA A 1 661 ? 4.742 26.169 43.263 1.00 89.31 661 ALA A N 1
ATOM 4978 C CA . ALA A 1 661 ? 4.580 24.797 43.721 1.00 89.31 661 ALA A CA 1
ATOM 4979 C C . ALA A 1 661 ? 3.952 23.915 42.636 1.00 89.31 661 ALA A C 1
ATOM 4981 O O . ALA A 1 661 ? 3.858 22.715 42.832 1.00 89.31 661 ALA A O 1
ATOM 4982 N N . VAL A 1 662 ? 3.526 24.485 41.508 1.00 91.69 662 VAL A N 1
ATOM 4983 C CA . VAL A 1 662 ? 2.955 23.740 40.388 1.00 91.69 662 VAL A CA 1
ATOM 4984 C C . VAL A 1 662 ? 3.854 23.979 39.179 1.00 91.69 662 VAL A C 1
ATOM 4986 O O . VAL A 1 662 ? 3.831 25.087 38.643 1.00 91.69 662 VAL A O 1
ATOM 4989 N N . PRO A 1 663 ? 4.676 22.992 38.774 1.00 88.31 663 PRO A N 1
ATOM 4990 C CA . PRO A 1 663 ? 5.631 23.154 37.676 1.00 88.31 663 PRO A CA 1
ATOM 4991 C C . PRO A 1 663 ? 4.994 23.678 36.383 1.00 88.31 663 PRO A C 1
ATOM 4993 O O . PRO A 1 663 ? 5.576 24.529 35.717 1.00 88.31 663 PRO A O 1
ATOM 4996 N N . ASP A 1 664 ? 3.765 23.241 36.103 1.00 84.31 664 ASP A N 1
ATOM 4997 C CA . ASP A 1 664 ? 3.026 23.568 34.879 1.00 84.31 664 ASP A CA 1
ATOM 4998 C C . ASP A 1 664 ? 2.006 24.705 35.066 1.00 84.31 664 ASP A C 1
ATOM 5000 O O . ASP A 1 664 ? 1.074 24.857 34.274 1.00 84.31 664 ASP A O 1
ATOM 5004 N N . ALA A 1 665 ? 2.138 25.516 36.123 1.00 87.69 665 ALA A N 1
ATOM 5005 C CA . ALA A 1 665 ? 1.244 26.651 36.317 1.00 87.69 665 ALA A CA 1
ATOM 5006 C C . ALA A 1 665 ? 1.348 27.643 35.139 1.00 87.69 665 ALA A C 1
ATOM 5008 O O . ALA A 1 665 ? 2.443 27.973 34.675 1.00 87.69 665 ALA A O 1
ATOM 5009 N N . PRO A 1 666 ? 0.219 28.203 34.668 1.00 86.88 666 PRO A N 1
ATOM 5010 C CA . PRO A 1 666 ? 0.245 29.162 33.577 1.00 86.88 666 PRO A CA 1
ATOM 5011 C C . PRO A 1 666 ? 1.043 30.419 33.976 1.00 86.88 666 PRO A C 1
ATOM 5013 O O . PRO A 1 666 ? 0.991 30.841 35.136 1.00 86.88 666 PRO A O 1
ATOM 5016 N N . PRO A 1 667 ? 1.709 31.111 33.031 1.00 87.88 667 PRO A N 1
ATOM 5017 C CA . PRO A 1 667 ? 2.515 32.304 33.326 1.00 87.88 667 PRO A CA 1
ATOM 5018 C C . PRO A 1 667 ? 1.774 33.390 34.126 1.00 87.88 667 PRO A C 1
ATOM 5020 O O . PRO A 1 667 ? 2.356 34.052 34.987 1.00 87.88 667 PRO A O 1
ATOM 5023 N N . ALA A 1 668 ? 0.465 33.537 33.898 1.00 86.31 668 ALA A N 1
ATOM 5024 C CA . ALA A 1 668 ? -0.390 34.459 34.645 1.00 86.31 668 ALA A CA 1
ATOM 5025 C C . ALA A 1 668 ? -0.475 34.122 36.149 1.00 86.31 668 ALA A C 1
ATOM 5027 O O . ALA A 1 668 ? -0.517 35.023 36.989 1.00 86.31 668 ALA A O 1
ATOM 5028 N N . ALA A 1 669 ? -0.447 32.838 36.512 1.00 86.31 669 ALA A N 1
ATOM 5029 C CA . ALA A 1 669 ? -0.426 32.402 37.904 1.00 86.31 669 ALA A CA 1
ATOM 5030 C C . ALA A 1 669 ? 0.904 32.765 38.581 1.00 86.31 669 ALA A C 1
ATOM 5032 O O . ALA A 1 669 ? 0.908 33.242 39.716 1.00 86.31 669 ALA A O 1
ATOM 5033 N N . HIS A 1 670 ? 2.035 32.652 37.875 1.00 87.31 670 HIS A N 1
ATOM 5034 C CA . HIS A 1 670 ? 3.335 33.086 38.402 1.00 87.31 670 HIS A CA 1
ATOM 5035 C C . HIS A 1 670 ? 3.390 34.593 38.680 1.00 87.31 670 HIS A C 1
ATOM 5037 O O . HIS A 1 670 ? 3.988 34.998 39.676 1.00 87.31 670 HIS A O 1
ATOM 5043 N N . ALA A 1 671 ? 2.716 35.414 37.867 1.00 84.38 671 ALA A N 1
ATOM 5044 C CA . ALA A 1 671 ? 2.622 36.857 38.093 1.00 84.38 671 ALA A CA 1
ATOM 5045 C C . ALA A 1 671 ? 1.841 37.211 39.372 1.00 84.38 671 ALA A C 1
ATOM 5047 O O . ALA A 1 671 ? 2.202 38.151 40.078 1.00 84.38 671 ALA A O 1
ATOM 5048 N N . THR A 1 672 ? 0.790 36.450 39.695 1.00 85.44 672 THR A N 1
ATOM 5049 C CA . THR A 1 672 ? 0.009 36.646 40.932 1.00 85.44 672 THR A CA 1
ATOM 5050 C C . THR A 1 672 ? 0.609 35.923 42.143 1.00 85.44 672 THR A C 1
ATOM 5052 O O . THR A 1 672 ? 0.246 36.215 43.283 1.00 85.44 672 THR A O 1
ATOM 5055 N N . GLY A 1 673 ? 1.530 34.984 41.908 1.00 90.06 673 GLY A N 1
ATOM 5056 C CA . GLY A 1 673 ? 2.140 34.116 42.914 1.00 90.06 673 GLY A CA 1
ATOM 5057 C C . GLY A 1 673 ? 1.262 32.938 43.349 1.00 90.06 673 GLY A C 1
ATOM 5058 O O . GLY A 1 673 ? 1.719 32.109 44.141 1.00 90.06 673 GLY A O 1
ATOM 5059 N N . TRP A 1 674 ? 0.040 32.825 42.824 1.00 89.56 674 TRP A N 1
ATOM 5060 C CA . TRP A 1 674 ? -0.967 31.854 43.244 1.00 89.56 674 TRP A CA 1
ATOM 5061 C C . TRP A 1 674 ? -1.627 31.184 42.040 1.00 89.56 674 TRP A C 1
ATOM 5063 O O . TRP A 1 674 ? -1.847 31.803 41.003 1.00 89.56 674 TRP A O 1
ATOM 5073 N N . PHE A 1 675 ? -1.966 29.912 42.203 1.00 93.75 675 PHE A N 1
ATOM 5074 C CA . PHE A 1 675 ? -2.669 29.106 41.217 1.00 93.75 675 PHE A CA 1
ATOM 5075 C C . PHE A 1 675 ? -3.844 28.414 41.902 1.00 93.75 675 PHE A C 1
ATOM 5077 O O . PHE A 1 675 ? -3.668 27.851 42.980 1.00 93.75 675 PHE A O 1
ATOM 5084 N N . ALA A 1 676 ? -5.037 28.480 41.319 1.00 93.88 676 ALA A N 1
ATOM 5085 C CA . ALA A 1 676 ? -6.228 27.849 41.871 1.00 93.88 676 ALA A CA 1
ATOM 5086 C C . ALA A 1 676 ? -7.055 27.199 40.769 1.00 93.88 676 ALA A C 1
ATOM 5088 O O . ALA A 1 676 ? -7.135 27.713 39.654 1.00 93.88 676 ALA A O 1
ATOM 5089 N N . VAL A 1 677 ? -7.691 26.086 41.115 1.00 93.75 677 VAL A N 1
ATOM 5090 C CA . VAL A 1 677 ? -8.541 25.307 40.224 1.00 93.75 677 VAL A CA 1
ATOM 5091 C C . VAL A 1 677 ? -9.936 25.145 40.828 1.00 93.75 677 VAL A C 1
ATOM 5093 O O . VAL A 1 677 ? -10.066 24.783 42.001 1.00 93.75 677 VAL A O 1
ATOM 5096 N N . PRO A 1 678 ? -11.002 25.417 40.058 1.00 94.00 678 PRO A N 1
ATOM 5097 C CA . PRO A 1 678 ? -12.361 25.143 40.503 1.00 94.00 678 PRO A CA 1
ATOM 5098 C C . PRO A 1 678 ? -12.693 23.638 40.423 1.00 94.00 678 PRO A C 1
ATOM 5100 O O . PR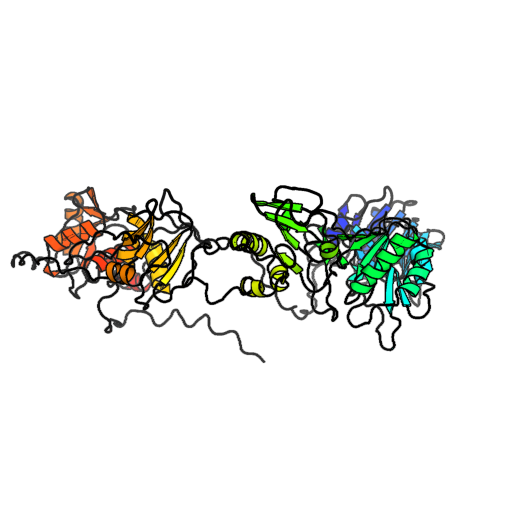O A 1 678 ? -12.099 22.919 39.610 1.00 94.00 678 PRO A O 1
ATOM 5103 N N . PRO A 1 679 ? -13.667 23.151 41.211 1.00 93.25 679 PRO A N 1
ATOM 5104 C CA . PRO A 1 679 ? -14.224 21.811 41.037 1.00 93.25 679 PRO A CA 1
ATOM 5105 C C . PRO A 1 679 ? -14.931 21.680 39.680 1.00 93.25 679 PRO A C 1
ATOM 5107 O O . PRO A 1 679 ? -15.531 22.636 39.185 1.00 93.25 679 PRO A O 1
ATOM 5110 N N . ARG A 1 680 ? -14.921 20.483 39.091 1.00 89.94 680 ARG A N 1
ATOM 5111 C CA . ARG A 1 680 ? -15.734 20.152 37.915 1.00 89.94 680 ARG A CA 1
ATOM 5112 C C . ARG A 1 680 ? -17.192 19.924 38.315 1.00 89.94 680 ARG A C 1
ATOM 5114 O O . ARG A 1 680 ? -17.482 19.204 39.270 1.00 89.94 680 ARG A O 1
ATOM 5121 N N . GLY A 1 681 ? -18.117 20.515 37.560 1.00 75.94 681 GLY A N 1
ATOM 5122 C CA . GLY A 1 681 ? -19.556 20.317 37.758 1.00 75.94 681 GLY A CA 1
ATOM 5123 C C . GLY A 1 681 ? -20.151 21.025 38.981 1.00 75.94 681 GLY A C 1
ATOM 5124 O O . GLY A 1 681 ? -21.186 20.582 39.473 1.00 75.94 681 GLY A O 1
ATOM 5125 N N . ALA A 1 682 ? -19.522 22.090 39.494 1.00 57.66 682 ALA A N 1
ATOM 5126 C CA . ALA A 1 682 ? -20.256 23.079 40.282 1.00 57.66 682 ALA A CA 1
ATOM 5127 C C . ALA A 1 682 ? -21.186 23.817 39.310 1.00 57.66 682 ALA A C 1
ATOM 5129 O O . ALA A 1 682 ? -20.697 24.476 38.397 1.00 57.66 682 ALA A O 1
ATOM 5130 N N . ASP A 1 683 ? -22.489 23.576 39.458 1.00 46.78 683 ASP A N 1
ATOM 5131 C CA . ASP A 1 683 ? -23.597 23.986 38.590 1.00 46.78 683 ASP A CA 1
ATOM 5132 C C . ASP A 1 683 ? -23.327 25.209 37.706 1.00 46.78 683 ASP A C 1
ATOM 5134 O O . ASP A 1 683 ? -22.909 26.266 38.181 1.00 46.78 683 ASP A O 1
ATOM 5138 N N . GLY A 1 684 ? -23.630 25.054 36.414 1.00 48.72 684 GLY A N 1
ATOM 5139 C CA . GLY A 1 684 ? -23.513 26.092 35.401 1.00 48.72 684 GLY A CA 1
ATOM 5140 C C . GLY A 1 684 ? -24.127 27.419 35.843 1.00 48.72 684 GLY A C 1
ATOM 5141 O O . GLY A 1 684 ? -25.342 27.585 35.816 1.00 48.72 684 GLY A O 1
ATOM 5142 N N . GLN A 1 685 ? -23.258 28.352 36.225 1.00 38.81 685 GLN A N 1
ATOM 5143 C CA . GLN A 1 685 ? -23.431 29.800 36.186 1.00 38.81 685 GLN A CA 1
ATOM 5144 C C . GLN A 1 685 ? -22.058 30.448 36.417 1.00 38.81 685 GLN A C 1
ATOM 5146 O O . GLN A 1 685 ? -21.481 30.319 37.494 1.00 38.81 685 GLN A O 1
ATOM 5151 N N . ASP A 1 686 ? -21.546 31.102 35.372 1.00 40.75 686 ASP A N 1
ATOM 5152 C CA . ASP A 1 686 ? -20.520 32.153 35.370 1.00 40.75 686 ASP A CA 1
ATOM 5153 C C . ASP A 1 686 ? -19.558 32.211 36.570 1.00 40.75 686 ASP A C 1
ATOM 5155 O O . ASP A 1 686 ? -19.761 32.943 37.540 1.00 40.75 686 ASP A O 1
ATOM 5159 N N . LEU A 1 687 ? -18.416 31.534 36.431 1.00 37.94 687 LEU A N 1
ATOM 5160 C CA . LEU A 1 687 ? -17.166 31.935 37.087 1.00 37.94 687 LEU A CA 1
ATOM 5161 C C . LEU A 1 687 ? -16.130 32.423 36.061 1.00 37.94 687 LEU A C 1
ATOM 5163 O O . LEU A 1 687 ? -14.926 32.290 36.275 1.00 37.94 687 LEU A O 1
ATOM 5167 N N . THR A 1 688 ? -16.567 33.056 34.968 1.00 36.28 688 THR A N 1
ATOM 5168 C CA . THR A 1 688 ? -15.702 33.957 34.189 1.00 36.28 688 THR A CA 1
ATOM 5169 C C . THR A 1 688 ? -15.526 35.267 34.962 1.00 36.28 688 THR A C 1
ATOM 5171 O O . THR A 1 688 ? -16.077 36.313 34.625 1.00 36.28 688 THR A O 1
ATOM 5174 N N . GLY A 1 689 ? -14.768 35.203 36.060 1.00 36.84 689 GLY A N 1
ATOM 5175 C CA . GLY A 1 689 ? -14.060 36.371 36.580 1.00 36.84 689 GLY A CA 1
ATOM 5176 C C . GLY A 1 689 ? -12.926 36.766 35.620 1.00 36.84 689 GLY A C 1
ATOM 5177 O O . GLY A 1 689 ? -12.564 35.967 34.759 1.00 36.84 689 GLY A O 1
ATOM 5178 N N . PRO A 1 690 ? -12.330 37.966 35.756 1.00 28.58 690 PRO A N 1
ATOM 5179 C CA . PRO A 1 690 ? -11.482 38.616 34.738 1.00 28.58 690 PRO A CA 1
ATOM 5180 C C . PRO A 1 690 ? -10.119 37.944 34.462 1.00 28.58 690 PRO A C 1
ATOM 5182 O O . PRO A 1 690 ? -9.222 38.559 33.893 1.00 28.58 690 PRO A O 1
ATOM 5185 N N . TYR A 1 691 ? -9.945 36.684 34.849 1.00 46.34 691 TYR A N 1
ATOM 5186 C CA . TYR A 1 691 ? -8.727 35.912 34.673 1.00 46.34 691 TYR A CA 1
ATOM 5187 C C . TYR A 1 691 ? -9.059 34.544 34.073 1.00 46.34 691 TYR A C 1
ATOM 5189 O O . TYR A 1 691 ? -9.103 33.547 34.787 1.00 46.34 691 TYR A O 1
ATOM 5197 N N . GLY A 1 692 ? -9.268 34.477 32.758 1.00 37.59 692 GLY A N 1
ATOM 5198 C CA . GLY A 1 692 ? -9.156 33.198 32.061 1.00 37.59 692 GLY A CA 1
ATOM 5199 C C . GLY A 1 692 ? -9.936 33.078 30.760 1.00 37.59 692 GLY A C 1
ATOM 5200 O O . GLY A 1 692 ? -11.160 33.110 30.766 1.00 37.59 692 GLY A O 1
ATOM 5201 N N . ARG A 1 693 ? -9.188 32.759 29.695 1.00 37.25 693 ARG A N 1
ATOM 5202 C CA . ARG A 1 693 ? -9.624 32.018 28.496 1.00 37.25 693 ARG A CA 1
ATOM 5203 C C . ARG A 1 693 ? -10.192 32.763 27.277 1.00 37.25 693 ARG A C 1
ATOM 5205 O O . ARG A 1 693 ? -10.795 32.119 26.430 1.00 37.25 693 ARG A O 1
ATOM 5212 N N . GLU A 1 694 ? -9.854 34.031 27.064 1.00 31.48 694 GLU A N 1
ATOM 5213 C CA . GLU A 1 694 ? -9.816 34.589 25.698 1.00 31.48 694 GLU A CA 1
ATOM 5214 C C . GLU A 1 694 ? -8.351 34.693 25.257 1.00 31.48 694 GLU A C 1
ATOM 5216 O O . GLU A 1 694 ? -7.606 35.527 25.766 1.00 31.48 694 GLU A O 1
ATOM 5221 N N . GLY A 1 695 ? -7.897 33.800 24.373 1.00 33.34 695 GLY A N 1
ATOM 5222 C CA . GLY A 1 695 ? -6.560 33.936 23.780 1.00 33.34 695 GLY A CA 1
ATOM 5223 C C . GLY A 1 695 ? -5.880 32.681 23.234 1.00 33.34 695 GLY A C 1
ATOM 5224 O O . GLY A 1 695 ? -4.754 32.807 22.775 1.00 33.34 695 GLY A O 1
ATOM 5225 N N . TYR A 1 696 ? -6.497 31.493 23.270 1.00 34.44 696 TYR A N 1
ATOM 5226 C CA . TYR A 1 696 ? -5.794 30.260 22.860 1.00 34.44 696 TYR A CA 1
ATOM 5227 C C . TYR A 1 696 ? -6.516 29.363 21.841 1.00 34.44 696 TYR A C 1
ATOM 5229 O O . TYR A 1 696 ? -6.029 28.275 21.565 1.00 34.44 696 TYR A O 1
ATOM 5237 N N . LEU A 1 697 ? -7.637 29.797 21.247 1.00 33.66 697 LEU A N 1
ATOM 5238 C CA . LEU A 1 697 ? -8.361 28.998 20.237 1.00 33.66 697 LEU A CA 1
ATOM 5239 C C . LEU A 1 697 ? -8.523 29.669 18.862 1.00 33.66 697 LEU A C 1
ATOM 5241 O O . LEU A 1 697 ? -9.171 29.094 17.995 1.00 33.66 697 LEU A O 1
ATOM 5245 N N . ASP A 1 698 ? -7.891 30.821 18.619 1.00 30.33 698 ASP A N 1
ATOM 5246 C CA . ASP A 1 698 ? -8.069 31.579 17.365 1.00 30.33 698 ASP A CA 1
ATOM 5247 C C . ASP A 1 698 ? -6.857 31.551 16.413 1.00 30.33 698 ASP A C 1
ATOM 5249 O O . ASP A 1 698 ? -6.742 32.392 15.525 1.00 30.33 698 ASP A O 1
ATOM 5253 N N . GLN A 1 699 ? -5.948 30.574 16.551 1.00 31.62 699 GLN A N 1
ATOM 5254 C CA . GLN A 1 699 ? -4.719 30.526 15.738 1.00 31.62 699 GLN A CA 1
ATOM 5255 C C . GLN A 1 699 ? -4.543 29.287 14.842 1.00 31.62 699 GLN A C 1
ATOM 5257 O O . GLN A 1 699 ? -3.504 29.154 14.208 1.00 31.62 699 GLN A O 1
ATOM 5262 N N . GLU A 1 700 ? -5.572 28.443 14.688 1.00 33.00 700 GLU A N 1
ATOM 5263 C CA . GLU A 1 700 ? -5.555 27.309 13.734 1.00 33.00 700 GLU A CA 1
ATOM 5264 C C . GLU A 1 700 ? -6.724 27.304 12.726 1.00 33.00 700 GLU A C 1
ATOM 5266 O O . GLU A 1 700 ? -7.010 26.300 12.078 1.00 33.00 700 GLU A O 1
ATOM 5271 N N . ARG A 1 701 ? -7.395 28.445 12.522 1.00 32.91 701 ARG A N 1
ATOM 5272 C CA . ARG A 1 701 ? -8.394 28.616 11.449 1.00 32.91 701 ARG A CA 1
ATOM 5273 C C . ARG A 1 701 ? -8.117 29.838 10.579 1.00 32.91 701 ARG A C 1
ATOM 5275 O O . ARG A 1 701 ? -8.984 30.679 10.409 1.00 32.91 701 ARG A O 1
ATOM 5282 N N . TYR A 1 702 ? -6.927 29.923 9.998 1.00 32.75 702 TYR A N 1
ATOM 5283 C CA . TYR A 1 702 ? -6.685 30.751 8.814 1.00 32.75 702 TYR A CA 1
ATOM 5284 C C . TYR A 1 702 ? -5.565 30.125 7.984 1.00 32.75 702 TYR A C 1
ATOM 5286 O O . TYR A 1 702 ? -4.404 30.446 8.182 1.00 32.75 702 TYR A O 1
ATOM 5294 N N . ASP A 1 703 ? -5.933 29.207 7.088 1.00 34.53 703 ASP A N 1
ATOM 5295 C CA . ASP A 1 703 ? -5.263 29.041 5.791 1.00 34.53 703 ASP A CA 1
ATOM 5296 C C . ASP A 1 703 ? -6.118 28.161 4.865 1.00 34.53 703 ASP A C 1
ATOM 5298 O O . ASP A 1 703 ? -5.821 27.007 4.587 1.00 34.53 703 ASP A O 1
ATOM 5302 N N . HIS A 1 704 ? -7.238 28.721 4.402 1.00 35.34 704 HIS A N 1
ATOM 5303 C CA . HIS A 1 704 ? -7.852 28.349 3.126 1.00 35.34 704 HIS A CA 1
ATOM 5304 C C . HIS A 1 704 ? -8.610 29.557 2.576 1.00 35.34 704 HIS A C 1
ATOM 5306 O O . HIS A 1 704 ? -9.762 29.815 2.920 1.00 35.34 704 HIS A O 1
ATOM 5312 N N . GLY A 1 705 ? -7.928 30.300 1.712 1.00 33.25 705 GLY A N 1
ATOM 5313 C CA . GLY A 1 705 ? -8.501 31.346 0.881 1.00 33.25 705 GLY A CA 1
ATOM 5314 C C . GLY A 1 705 ? -7.616 31.551 -0.341 1.00 33.25 705 GLY A C 1
ATOM 5315 O O . GLY A 1 705 ? -6.684 32.343 -0.295 1.00 33.25 705 GLY A O 1
ATOM 5316 N N . GLU A 1 706 ? -7.896 30.799 -1.405 1.00 36.16 706 GLU A N 1
ATOM 5317 C CA . GLU A 1 706 ? -7.589 31.215 -2.782 1.00 36.16 706 GLU A CA 1
ATOM 5318 C C . GLU A 1 706 ? -8.567 32.340 -3.192 1.00 36.16 706 GLU A C 1
ATOM 5320 O O . GLU A 1 706 ? -9.639 32.457 -2.577 1.00 36.16 706 GLU A O 1
ATOM 5325 N N . PRO A 1 707 ? -8.256 33.167 -4.211 1.00 44.91 707 PRO A N 1
ATOM 5326 C CA . PRO A 1 707 ? -7.340 32.917 -5.333 1.00 44.91 707 PRO A CA 1
ATOM 5327 C C . PRO A 1 707 ? -6.015 33.687 -5.321 1.00 44.91 707 PRO A C 1
ATOM 5329 O O . PRO A 1 707 ? -5.983 34.844 -4.840 1.00 44.91 707 PRO A O 1
#

Secondary structure (DSSP, 8-state):
--------PPP------------EEEETTEEEES--TTSHHHHHHTTSPPPTTEEEEEE---SHHHHHHHHHHHHHHS-TT-EEEEEETTTTSPPTTS--HHHHHHHHHTSEEEEESS-EEEETTTEEEETT-EEEE-TTS-EEE--SEESPPTTHHHHHHHHHSPPTTEEEEEETTEEEEEE--TTPPPPPTT-GGGGPPPPSS-EEEEE--TTSPPPPHHHHHHHHTTS-S-EEEEE-SS-HHHHHHHHHHHHHHHTS-EEEESSEEEE-TTS-EEEEEEPTTSS-EE--S--EEEEETTEEEEE-S--GGGTTSPEEETTEEESSSS-EEEEETTEEEEE-TTSSTT-HHHHTSPP-TT-EEEEES-TTSPPPGGGHHHHHHHHTTS-HHHHTTEEEESGGGGGGT---TTS--SEE-S-TT-PPPTT----TTSEEEEE-B-TTT-PEEETTEEE-HHHHHHHHHHHHTT--SPEEEEESSPPPHHHHHHHHHHHTS-EEEE-SSSEEEEPPP-TTBPPPPPEEESSPSSPPHHHHHHHTPPPPBP--PPP-TTTTT-SEEE-S-HHHHHHHHHHHTTS-TTS-EEE-EE-S-TTS-EEETTEEE-HHHHHHHHHHH-GGGSS-SSPEEEE-SS--HHHHHHHHHHHTS-EEEEGGGSTT--HHHHHHTEEEEPPTTS-SS----SSS-SSSSSSSS------

Solvent-accessible surface area (backbone atoms only — not comparable to full-atom values): 39445 Å² total; per-residue (Å²): 136,85,84,79,76,90,70,78,85,76,78,82,75,75,88,76,92,72,82,86,69,64,78,44,70,78,49,102,45,32,31,35,40,46,82,52,87,86,50,54,58,59,57,47,53,72,50,40,82,84,52,91,74,34,37,36,39,38,42,47,75,90,49,70,67,52,51,51,46,49,70,63,51,45,61,78,75,42,56,70,75,34,35,33,35,42,51,28,59,37,30,40,31,67,51,101,85,57,76,19,60,34,47,55,48,5,48,74,38,44,16,37,25,34,14,19,19,36,55,56,43,82,23,56,91,25,34,35,32,18,78,67,15,29,31,37,20,33,46,89,68,52,75,44,83,50,56,44,45,39,76,69,39,80,64,49,68,55,43,52,52,43,32,73,59,52,57,88,58,39,41,44,39,70,37,58,20,30,38,38,36,24,44,60,52,92,90,65,75,78,90,60,94,80,45,69,68,56,45,20,49,59,48,65,82,35,42,34,41,33,33,24,37,47,76,47,64,52,42,61,53,68,60,51,49,66,61,50,72,78,50,76,83,56,42,35,39,21,24,28,21,68,12,54,67,53,46,53,51,38,39,48,52,50,5,53,73,68,74,38,72,28,41,32,36,56,6,41,57,29,64,50,98,86,66,45,86,42,15,41,21,37,36,46,75,60,82,50,70,48,64,52,67,62,36,28,30,40,29,37,64,98,49,62,46,36,56,50,83,83,42,71,79,50,66,91,40,55,75,76,54,92,60,23,28,43,75,54,99,65,34,22,38,29,56,38,56,30,34,38,37,38,25,40,79,83,55,68,81,83,49,60,67,69,45,58,44,73,62,52,82,81,40,39,36,39,36,54,56,53,94,96,56,86,78,65,78,83,48,54,68,53,52,54,53,53,56,72,52,44,56,71,77,51,50,76,27,53,44,41,38,63,62,84,56,41,69,76,68,57,76,53,82,72,65,54,59,79,38,77,53,31,35,93,86,62,69,84,59,89,77,65,72,70,49,94,75,43,42,32,34,34,38,31,44,41,65,92,79,55,34,33,40,29,83,94,42,78,37,50,54,61,55,47,25,55,58,50,40,72,75,41,70,88,63,83,51,36,35,36,51,47,52,80,36,49,50,47,73,67,54,48,38,48,35,4,30,52,55,60,32,42,25,34,36,42,37,94,88,44,34,34,32,23,55,45,62,38,68,66,39,45,85,65,78,64,39,78,43,90,58,65,76,78,72,52,71,67,55,50,54,61,62,68,55,78,73,52,73,37,87,76,75,79,76,64,85,77,49,68,77,58,36,69,47,79,38,28,42,74,76,57,39,54,58,48,56,56,56,46,74,77,49,79,79,81,50,48,32,38,34,33,40,48,38,94,43,86,76,28,39,27,24,52,71,73,37,80,25,33,56,67,55,51,36,49,53,48,40,74,62,30,59,71,64,45,62,29,86,62,56,41,32,44,52,55,50,64,46,55,69,52,56,39,31,36,32,5,28,25,31,50,12,25,22,26,34,48,12,86,30,24,90,84,51,54,71,70,23,57,76,72,46,41,36,72,34,64,30,66,84,69,72,98,68,87,81,81,54,103,79,76,88,87,85,84,83,84,84,85,82,84,89,88,78,82,134

Organism: NCBI:txid587534

Radius of gyration: 37.71 Å; Cα contacts (8 Å, |Δi|>4): 1413; chains: 1; bounding box: 77×68×107 Å

Foldseek 3Di:
DDDDDDDDDDDDDDDDDDDDWAFDDLDLQETEFDDDVPCPFSVLSNLADDDPQEREYAYEDPDVVSLVNCLVCVLVSRAAATEYEDRYFQQCAQDPPDHRVQQVSQQSNNYKYKYAHHGWDRAQRHKIFRQRAIWIHHNVGDIDGHFGMVVDAPQRVLQVVLQVPADPQWHWGAEHQGIEIAGPDPPDDDDDPPQCSNRAHHDSQEHEYEWYEAPGDTTDLVSVLVSCVSGDQRYEYAYYAPCQVSSLVNQQVSQVVVQHKYKYFLARFHADPVRDTFHWQAHNNNPDIDTAQQGMWIHHHPAQIAGDDDRVLQNPFPDDDRQWGDLDQAWIWHQAQQAIEIEGSPPCPPVRVVRNPDHDSQAHEYEYYDPPDDHDPVCVVSVLSSLLSDDPSRLVRYAYVVRVCCVVSPPPPQQDQLEEFAEPSDDQDPLDGDDVLEREYEFEADVPQRWTQGPVGTDDLLVVLVVVLVSCPPPQHEYEYRYPDAGDPLSLQLSLLLNQHWYWTHHPVAIWIHHHAAPQFDHDDIDGQPDDPPGDPVSVCVSRPDTHGDDDDDDPVVQQQQLEDEQDAPVQCVVVVVVVVVDDPRANEYEWEADPDQQFGTDGNNHGHGLLRVLVVCCVRHVVQALDAGEHEYDYAADEPSSQQSNLSRRQYKYKYFQVSYPPRDPVSVVVRMDIDHHPCPDDDDPPDVDDDDDDPPPPPDDDDDD

Mean predicted aligned error: 16.02 Å

Nearest PDB structures (foldseek):
  6dhi-assembly1_C  TM=4.720E-01  e=4.406E+00  Clitoria ternatea
  6lko-assembly1_A-2  TM=3.501E-01  e=1.993E+00  Clitoria ternatea
  6dhi-assembly2_D  TM=4.700E-01  e=5.739E+00  Clitoria ternatea
  5nij-assembly2_C  TM=4.153E-01  e=8.309E+00  Arabidopsis thaliana